Protein AF-A0A363TXJ2-F1 (afdb_monomer)

Radius of gyration: 33.68 Å; Cα contacts (8 Å, |Δi|>4): 524; chains: 1; bounding box: 109×87×64 Å

Foldseek 3Di:
DDLFLLCLLPDLPQQWAAQADPVGGRPDTDRGHDPDDDDDCVSVVVDDLQRNLLSVLLLCLLQLLANVPSNVVLLVCQLVVVVDDSVRSVVSSVSSRVSLNVQCVVPSPPPPSNLSSCQLVLLLQLQCVLCPPPNDDSSLSSLLSNLLQQVVCVVVVQHDPVNSVSSLRRSVSSPHDNDDPPRDLVSSLVSSVNDVVQQQDWDFHWYRNDGSHTDTDIGRSVRSSVCSVVSVVVSVVVCVLHSPDPPPLVVLVVCLVVVVQDVSLVSLVVVCVSPVQPLSSLLSNLSSCVSVVVLVSSQVSLVSSCVNPVPDPSSVVSNVVSVVVVPDDDDDDDDDDDDDDDDDDDDDDDDDDDDDDDDDDDDDDDDDDDDDDDDDDDDDDDDDDDDDDDDDDDDDDDPPPPPPCDPLNVCVVVVVNVVSLVVLVVVCVVPVPDPVSVVVCVVPPCVVPVVVVVVVVVCCCVPVVDDPPDDD

Nearest PDB structures (foldseek):
  3okf-assembly1_B  TM=9.157E-01  e=9.636E-14  Vibrio cholerae O1 biovar El Tor str. N16961
  3zok-assembly2_D  TM=8.905E-01  e=1.165E-12  Actinidia chinensis
  6lk2-assembly2_B  TM=9.085E-01  e=1.445E-12  Providencia alcalifaciens F90-2004
  2gru-assembly1_A  TM=8.632E-01  e=1.130E-09  Niallia circulans
  2gru-assembly1_B  TM=8.726E-01  e=4.101E-09  Niallia circulans

Sequence (472 aa):
MPTTLLSQVDSSVGGKTGFNLPEG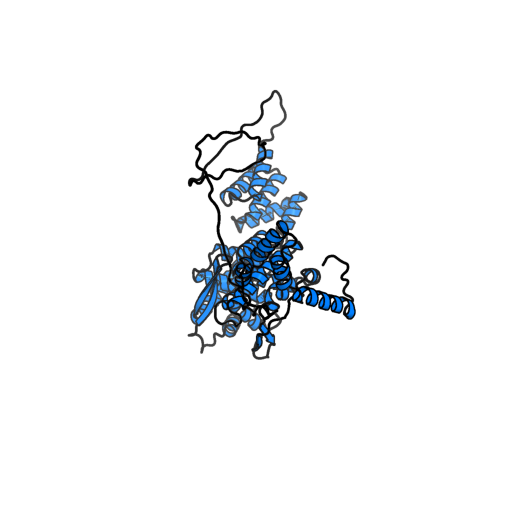KNLVGAFHQPRAVFIDHGFLRTLDDRNLRAGMAEVVKCGLAGDAVLWESLCSRGAAWKAMSAREWHEAIRRSVAFKASVVAKDEKESSVRRILNLGHTIGHALEQASGYGALLHGEAVAMGLAWEAMLSRRLAVTPPDVEERLFTLLRDLGFALDGPGLALSSIASAIGMDKKRIDSDVDMPMVAAPGSCVMKRVPLSFLRKELPAIRAGIQRRGREGPIDPVTVRELQERIERGDLGEPIEALEKRLVSNPRDLGSMVLLSDAYRRAGKLPAAWEMIKEALQQYPSDARAQRVARDIEAELHRSPPAGGDAPPEPLEDVILLPGESYEIRPADPGSESPATSRAPAAAPGTPSAAAAGPQGASKAAEPESPSERPPVSTVTMADVYWLQGEKETARRIVDEILARVPGDPRALAWKSAHEEKMVEEALAAFLGMLAKEYGYDLSGPH

Solvent-accessible surface area (backbone atoms only — not comparable to full-atom values): 28093 Å² total; per-residue (Å²): 110,40,58,45,51,39,31,52,40,42,67,70,63,69,23,70,47,60,43,66,51,100,92,39,80,55,74,48,67,48,84,57,73,73,98,74,81,60,74,55,75,71,42,53,79,77,45,54,74,64,58,46,43,23,16,46,33,56,47,52,43,35,7,36,44,56,29,42,66,55,34,52,54,50,57,77,39,30,66,55,54,86,73,56,49,75,69,51,52,50,49,53,37,52,49,23,36,49,47,52,48,61,37,30,78,75,22,70,84,60,84,60,71,31,50,52,76,45,46,20,41,63,57,5,52,8,49,28,56,51,61,36,86,75,70,47,54,71,28,46,19,30,42,18,8,39,54,50,48,39,53,50,26,36,77,68,74,46,22,49,73,63,60,46,51,54,46,55,52,35,43,45,38,65,64,51,66,65,68,73,83,91,62,52,71,66,46,33,38,47,51,63,55,54,42,90,90,41,35,94,39,70,46,82,40,40,35,46,55,45,73,25,30,54,44,79,43,80,40,46,41,50,56,53,59,68,41,47,63,59,45,50,51,52,53,50,51,64,48,70,75,42,75,81,68,92,64,45,76,63,49,40,47,57,30,42,75,70,65,52,44,67,67,47,43,55,54,33,53,56,44,36,74,78,38,84,78,47,57,72,45,34,46,50,40,15,53,39,27,42,78,68,69,38,49,72,62,14,49,56,36,32,49,53,41,36,72,78,41,75,83,42,69,66,48,57,47,55,44,51,55,51,50,62,56,72,70,63,72,83,97,80,84,85,92,81,83,87,84,87,83,82,87,89,86,84,83,80,92,77,92,82,90,81,81,87,88,78,85,89,80,83,87,81,89,84,88,88,86,86,87,90,86,86,89,82,85,90,87,87,87,82,85,83,90,86,88,82,84,91,84,87,77,85,76,85,75,86,68,77,79,78,81,75,80,44,74,37,53,54,30,42,76,71,65,40,50,66,62,17,48,49,55,40,52,54,46,36,75,77,39,79,79,45,70,64,49,52,49,52,50,68,74,71,55,74,60,74,56,59,56,50,47,51,55,50,51,53,46,40,37,71,77,70,66,48,81,78,88,62,99,126

Structure (mmCIF, N/CA/C/O backbone):
data_AF-A0A363TXJ2-F1
#
_entry.id   AF-A0A363TXJ2-F1
#
loop_
_atom_site.group_PDB
_atom_site.id
_atom_site.type_symbol
_atom_site.label_atom_id
_atom_site.label_alt_id
_atom_site.label_comp_id
_atom_site.label_asym_i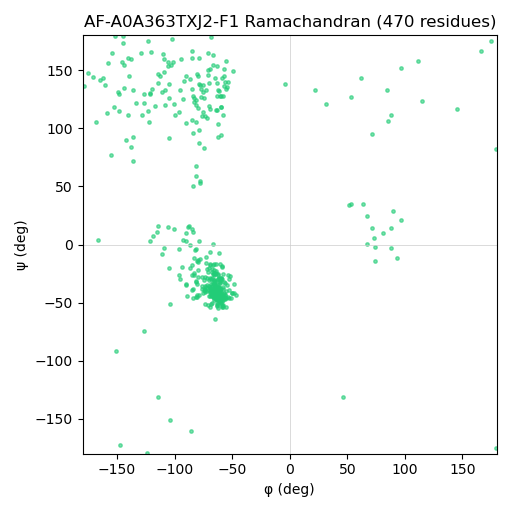d
_atom_site.label_entity_id
_atom_site.label_seq_id
_atom_site.pdbx_PDB_ins_code
_atom_site.Cartn_x
_atom_site.Cartn_y
_atom_site.Cartn_z
_atom_site.occupancy
_atom_site.B_iso_or_equiv
_atom_site.auth_seq_id
_atom_site.auth_comp_id
_atom_site.auth_asym_id
_atom_site.auth_atom_id
_atom_site.pdbx_PDB_model_num
ATOM 1 N N . MET A 1 1 ? 6.195 -18.122 -12.368 1.00 91.19 1 MET A N 1
ATOM 2 C CA . MET A 1 1 ? 5.867 -16.795 -12.925 1.00 91.19 1 MET A CA 1
ATOM 3 C C . MET A 1 1 ? 4.740 -16.180 -12.111 1.00 91.19 1 MET A C 1
ATOM 5 O O . MET A 1 1 ? 3.706 -16.828 -11.993 1.00 91.19 1 MET A O 1
ATOM 9 N N . PRO A 1 2 ? 4.917 -14.994 -11.524 1.00 93.88 2 PRO A N 1
ATOM 10 C CA . PRO A 1 2 ? 3.812 -14.168 -11.038 1.00 93.88 2 PRO A CA 1
ATOM 11 C C . PRO A 1 2 ? 3.044 -13.473 -12.181 1.00 93.88 2 PRO A C 1
ATOM 13 O O . PRO A 1 2 ? 3.632 -12.752 -12.987 1.00 93.88 2 PRO A O 1
ATOM 16 N N . THR A 1 3 ? 1.723 -13.658 -12.225 1.00 95.69 3 THR A N 1
ATOM 17 C CA . THR A 1 3 ? 0.825 -13.106 -13.264 1.00 95.69 3 THR A CA 1
ATOM 18 C C . THR A 1 3 ? -0.117 -12.006 -12.755 1.00 95.69 3 THR A C 1
ATOM 20 O O . THR A 1 3 ? -0.778 -11.349 -13.552 1.00 95.69 3 THR A O 1
ATOM 23 N N . THR A 1 4 ? -0.171 -11.765 -11.441 1.00 97.44 4 THR A N 1
ATOM 24 C CA . THR A 1 4 ? -0.906 -10.635 -10.839 1.00 97.44 4 THR A CA 1
ATOM 25 C C . THR A 1 4 ? 0.068 -9.602 -10.286 1.00 97.44 4 THR A C 1
ATOM 27 O O . THR A 1 4 ? 1.119 -9.992 -9.776 1.00 97.44 4 THR A O 1
ATOM 30 N N . LEU A 1 5 ? -0.279 -8.309 -10.294 1.00 97.94 5 LEU A N 1
ATOM 31 C CA . LEU A 1 5 ? 0.617 -7.259 -9.786 1.00 97.94 5 LEU A CA 1
ATOM 32 C C . LEU A 1 5 ? 1.087 -7.546 -8.350 1.00 97.94 5 LEU A C 1
ATOM 34 O O . LEU A 1 5 ? 2.284 -7.511 -8.092 1.00 97.94 5 LEU A O 1
ATOM 38 N N . LEU A 1 6 ? 0.173 -7.946 -7.454 1.00 97.31 6 LEU A N 1
ATOM 39 C CA . LEU A 1 6 ? 0.488 -8.373 -6.081 1.00 97.31 6 LEU A CA 1
ATOM 40 C C . LEU A 1 6 ? 1.566 -9.465 -6.051 1.00 97.31 6 LEU A C 1
ATOM 42 O O . LEU A 1 6 ? 2.518 -9.389 -5.275 1.00 97.31 6 LEU A O 1
ATOM 46 N N . SER A 1 7 ? 1.445 -10.479 -6.912 1.00 96.62 7 SER A N 1
ATOM 47 C CA . SER A 1 7 ? 2.443 -11.549 -6.982 1.00 96.62 7 SER A CA 1
ATOM 48 C C . SER A 1 7 ? 3.777 -11.091 -7.576 1.00 96.62 7 SER A C 1
ATOM 50 O O . SER A 1 7 ? 4.820 -11.610 -7.182 1.00 96.62 7 SER A O 1
ATOM 52 N N . GLN A 1 8 ? 3.761 -10.109 -8.483 1.00 97.31 8 GLN A N 1
ATOM 53 C CA . GLN A 1 8 ? 4.951 -9.559 -9.137 1.00 97.31 8 GLN A CA 1
ATOM 54 C C . GLN A 1 8 ? 5.775 -8.678 -8.195 1.00 97.31 8 GLN A C 1
ATOM 56 O O . GLN A 1 8 ? 6.999 -8.739 -8.235 1.00 97.31 8 GLN A O 1
ATOM 61 N N . VAL A 1 9 ? 5.118 -7.893 -7.335 1.00 96.81 9 VAL A N 1
ATOM 62 C CA . VAL A 1 9 ? 5.790 -6.928 -6.443 1.00 96.81 9 VAL A CA 1
ATOM 63 C C . VAL A 1 9 ? 6.049 -7.476 -5.042 1.00 96.81 9 VAL A C 1
ATOM 65 O O . VAL A 1 9 ? 6.986 -7.034 -4.381 1.00 96.81 9 VAL A O 1
ATOM 68 N N . ASP A 1 10 ? 5.242 -8.444 -4.590 1.00 94.62 10 ASP A N 1
ATOM 69 C CA . ASP A 1 10 ? 5.343 -9.013 -3.250 1.00 94.62 10 ASP A CA 1
ATOM 70 C C . ASP A 1 10 ? 5.466 -10.547 -3.261 1.00 94.62 10 ASP A C 1
ATOM 72 O O . ASP A 1 10 ? 6.550 -11.066 -2.977 1.00 94.62 10 ASP A O 1
ATOM 76 N N . SER A 1 11 ? 4.394 -11.300 -3.539 1.00 91.62 11 SER A N 1
ATOM 77 C CA . SER A 1 11 ? 4.312 -12.690 -3.042 1.00 91.62 11 SER A CA 1
ATOM 78 C C . SER A 1 11 ? 5.276 -13.694 -3.690 1.00 91.62 11 SER A C 1
ATOM 80 O O . SER A 1 11 ? 5.580 -14.715 -3.076 1.00 91.62 11 SER A O 1
ATOM 82 N N . SER A 1 12 ? 5.813 -13.411 -4.882 1.00 91.25 12 SER A N 1
ATOM 83 C CA . SER A 1 12 ? 6.836 -14.262 -5.516 1.00 91.25 12 SER A CA 1
ATOM 84 C C . SER A 1 12 ? 8.250 -14.090 -4.945 1.00 91.25 12 SER A C 1
ATOM 86 O O . SER A 1 12 ? 9.122 -14.913 -5.224 1.00 91.25 12 SER A O 1
ATOM 88 N N . VAL A 1 13 ? 8.492 -13.051 -4.136 1.00 88.69 13 VAL A N 1
ATOM 89 C CA . VAL A 1 13 ? 9.822 -12.688 -3.632 1.00 88.69 13 VAL A CA 1
ATOM 90 C C . VAL A 1 13 ? 9.928 -12.950 -2.128 1.00 88.69 13 VAL A C 1
ATOM 92 O O . VAL A 1 13 ? 9.103 -12.510 -1.325 1.00 88.69 13 VAL A O 1
ATOM 95 N N . GLY A 1 14 ? 11.003 -13.632 -1.725 1.00 83.50 14 GLY A N 1
ATOM 96 C CA . GLY A 1 14 ? 11.378 -13.820 -0.322 1.00 83.50 14 GLY A CA 1
ATOM 97 C C . GLY A 1 14 ? 10.940 -15.130 0.331 1.00 83.50 14 GLY A C 1
ATOM 98 O O . GLY A 1 14 ? 10.849 -15.178 1.561 1.00 83.50 14 GLY A O 1
ATOM 99 N N . GLY A 1 15 ? 10.661 -16.157 -0.475 1.00 84.69 15 GLY A N 1
ATOM 100 C CA . GLY A 1 15 ? 10.665 -17.573 -0.088 1.00 84.69 15 GLY A CA 1
ATOM 101 C C . GLY A 1 15 ? 9.596 -18.049 0.897 1.00 84.69 15 GLY A C 1
ATOM 102 O O . GLY A 1 15 ? 9.594 -19.222 1.249 1.00 84.69 15 GLY A O 1
ATOM 103 N N . LYS A 1 16 ? 8.695 -17.186 1.372 1.00 85.50 16 LYS A N 1
ATOM 104 C CA . LYS A 1 16 ? 7.657 -17.559 2.343 1.00 85.50 16 LYS A CA 1
ATOM 105 C C . LYS A 1 16 ? 6.496 -18.230 1.606 1.00 85.50 16 LYS A C 1
ATOM 107 O O . LYS A 1 16 ? 5.723 -17.551 0.938 1.00 85.50 16 LYS A O 1
ATOM 112 N N . THR A 1 17 ? 6.385 -19.550 1.721 1.00 84.38 17 THR A N 1
ATOM 113 C CA . THR A 1 17 ? 5.278 -20.344 1.169 1.00 84.38 17 THR A CA 1
ATOM 114 C C . THR A 1 17 ? 4.344 -20.788 2.290 1.00 84.38 17 THR A C 1
ATOM 116 O O . THR A 1 17 ? 4.768 -20.917 3.439 1.00 84.38 17 THR A O 1
ATOM 119 N N . GLY A 1 18 ? 3.071 -21.029 1.979 1.00 85.00 18 GLY A N 1
ATOM 120 C CA . GLY A 1 18 ? 2.118 -21.561 2.948 1.00 85.00 18 GLY A CA 1
ATOM 121 C C . GLY A 1 18 ? 0.691 -21.646 2.425 1.00 85.00 18 GLY A C 1
ATOM 122 O O . GLY A 1 18 ? 0.399 -21.221 1.308 1.00 85.00 18 GLY A O 1
ATOM 123 N N . PHE A 1 19 ? -0.183 -22.214 3.249 1.00 80.25 19 PHE A N 1
ATOM 124 C CA . PHE A 1 19 ? -1.617 -22.313 3.008 1.00 80.25 19 PHE A CA 1
ATOM 125 C C . PHE A 1 19 ? -2.416 -22.019 4.284 1.00 80.25 19 PHE A C 1
ATOM 127 O O . PHE A 1 19 ? -1.905 -22.076 5.407 1.00 80.25 19 PHE A O 1
ATOM 134 N N . ASN A 1 20 ? -3.684 -21.663 4.096 1.00 75.06 20 ASN A N 1
ATOM 135 C CA . ASN A 1 20 ? -4.600 -21.338 5.185 1.00 75.06 20 ASN A CA 1
ATOM 136 C C . ASN A 1 20 ? -5.161 -22.614 5.821 1.00 75.06 20 ASN A C 1
ATOM 138 O O . ASN A 1 20 ? -5.439 -23.588 5.122 1.00 75.06 20 ASN A O 1
ATOM 142 N N . LEU A 1 21 ? -5.400 -22.562 7.128 1.00 73.62 21 LEU A N 1
ATOM 143 C CA . LEU A 1 21 ? -6.253 -23.510 7.841 1.00 73.62 21 LEU A CA 1
ATOM 144 C C . LEU A 1 21 ? -7.541 -22.789 8.290 1.00 73.62 21 LEU A C 1
ATOM 146 O O . LEU A 1 21 ? -7.556 -21.554 8.309 1.00 73.62 21 LEU A O 1
ATOM 150 N N . PRO A 1 22 ? -8.615 -23.504 8.679 1.00 69.94 22 PRO A N 1
ATOM 151 C CA . PRO A 1 22 ? -9.816 -22.884 9.253 1.00 69.94 22 PRO A CA 1
ATOM 152 C C . PRO A 1 22 ? -9.526 -21.959 10.447 1.00 69.94 22 PRO A C 1
ATOM 154 O O . PRO A 1 22 ? -10.236 -20.978 10.659 1.00 69.94 22 PRO A O 1
ATOM 157 N N . GLU A 1 23 ? -8.464 -22.244 11.202 1.00 72.94 23 GLU A N 1
ATOM 158 C CA . GLU A 1 23 ? -8.021 -21.487 12.371 1.00 72.94 23 GLU A CA 1
ATOM 159 C C . GLU A 1 23 ? -7.231 -20.211 12.023 1.00 72.94 23 GLU A C 1
ATOM 161 O O . GLU A 1 23 ? -7.045 -19.362 12.897 1.00 72.94 23 GLU A O 1
ATOM 166 N N . GLY A 1 24 ? -6.751 -20.043 10.781 1.00 61.84 24 GLY A N 1
ATOM 167 C CA . GLY A 1 24 ? -6.013 -18.838 10.396 1.00 61.84 24 GLY A CA 1
ATOM 168 C C . GLY A 1 24 ? -5.238 -18.876 9.073 1.00 61.84 24 GLY A C 1
ATOM 169 O O . GLY A 1 24 ? -4.982 -19.916 8.459 1.00 61.84 24 GLY A O 1
ATOM 170 N N . LYS A 1 25 ? -4.827 -17.676 8.652 1.00 68.19 25 LYS A N 1
ATOM 171 C CA . LYS A 1 25 ? -4.093 -17.407 7.409 1.00 68.19 25 LYS A CA 1
ATOM 172 C C . LYS A 1 25 ? -2.636 -17.889 7.487 1.00 68.19 25 LYS A C 1
ATOM 174 O O . LYS A 1 25 ? -1.938 -17.572 8.445 1.00 68.19 25 LYS A O 1
ATOM 179 N N . ASN A 1 26 ? -2.170 -18.602 6.457 1.00 71.75 26 ASN A N 1
ATOM 180 C CA . ASN A 1 26 ? -0.785 -19.077 6.286 1.00 71.75 26 ASN A CA 1
ATOM 181 C C . ASN A 1 26 ? -0.180 -19.839 7.493 1.00 71.75 26 ASN A C 1
ATOM 183 O O . ASN A 1 26 ? 1.017 -19.719 7.754 1.00 71.75 26 ASN A O 1
ATOM 187 N N . LEU A 1 27 ? -0.985 -20.607 8.241 1.00 73.06 27 LEU A N 1
ATOM 188 C CA . LEU A 1 27 ? -0.529 -21.300 9.460 1.00 73.06 27 LEU A CA 1
ATOM 189 C C . LEU A 1 27 ? 0.411 -22.488 9.199 1.00 73.06 27 LEU A C 1
ATOM 191 O O . LEU A 1 27 ? 1.183 -22.851 10.085 1.00 73.06 27 LEU A O 1
ATOM 195 N N . VAL A 1 28 ? 0.367 -23.085 8.006 1.00 82.00 28 VAL A N 1
ATOM 196 C CA . VAL A 1 28 ? 1.272 -24.171 7.599 1.00 82.00 28 VAL A CA 1
ATOM 197 C C . VAL A 1 28 ? 2.020 -23.738 6.348 1.00 82.00 28 VAL A C 1
ATOM 199 O O . VAL A 1 28 ? 1.410 -23.258 5.394 1.00 82.00 28 VAL A O 1
ATOM 202 N N . GLY A 1 29 ? 3.343 -23.890 6.347 1.00 86.81 29 GLY A N 1
ATOM 203 C CA . GLY A 1 29 ? 4.192 -23.367 5.283 1.00 86.81 29 GLY A CA 1
ATOM 204 C C . GLY A 1 29 ? 5.678 -23.642 5.487 1.00 86.81 29 GLY A C 1
ATOM 205 O O . GLY A 1 29 ? 6.071 -24.329 6.430 1.00 86.81 29 GLY A O 1
ATOM 206 N N . ALA A 1 30 ? 6.503 -23.102 4.592 1.00 84.69 30 ALA A N 1
ATOM 207 C CA . ALA A 1 30 ? 7.953 -23.255 4.617 1.00 84.69 30 ALA A CA 1
ATOM 208 C C . ALA A 1 30 ? 8.666 -21.995 4.103 1.00 84.69 30 ALA A C 1
ATOM 210 O O . ALA A 1 30 ? 8.125 -21.224 3.313 1.00 84.69 30 ALA A O 1
ATOM 211 N N . PHE A 1 31 ? 9.923 -21.819 4.512 1.00 83.56 31 PHE A N 1
ATOM 212 C CA . PHE A 1 31 ? 10.846 -20.904 3.841 1.00 83.56 31 PHE A CA 1
ATOM 213 C C . PHE A 1 31 ? 11.584 -21.691 2.749 1.00 83.56 31 PHE A C 1
ATOM 215 O O . PHE A 1 31 ? 12.442 -22.520 3.050 1.00 83.56 31 PHE A O 1
ATOM 222 N N . HIS A 1 32 ? 11.209 -21.474 1.490 1.00 85.62 32 HIS A N 1
ATOM 223 C CA . HIS A 1 32 ? 11.758 -22.141 0.313 1.00 85.62 32 HIS A CA 1
ATOM 224 C C . HIS A 1 32 ? 11.900 -21.137 -0.838 1.00 85.62 32 HIS A C 1
ATOM 226 O O . HIS A 1 32 ? 10.903 -20.646 -1.370 1.00 85.62 32 HIS A O 1
ATOM 232 N N . GLN A 1 33 ? 13.139 -20.808 -1.212 1.00 85.69 33 GLN A N 1
ATOM 233 C CA . GLN A 1 33 ? 13.410 -19.855 -2.291 1.00 85.69 33 GLN A CA 1
ATOM 234 C C . GLN A 1 33 ? 13.217 -20.508 -3.672 1.00 85.69 33 GLN A C 1
ATOM 236 O O . GLN A 1 33 ? 13.689 -21.627 -3.884 1.00 85.69 33 GLN A O 1
ATOM 241 N N . PRO A 1 34 ? 12.578 -19.825 -4.640 1.00 83.44 34 PRO A N 1
ATOM 242 C CA . PRO A 1 34 ? 12.554 -20.280 -6.027 1.00 83.44 34 PRO A CA 1
ATOM 243 C C . PRO A 1 34 ? 13.948 -20.153 -6.665 1.00 83.44 34 PRO A C 1
ATOM 245 O O . PRO A 1 34 ? 14.709 -19.249 -6.327 1.00 83.44 34 PRO A O 1
ATOM 248 N N . ARG A 1 35 ? 14.272 -21.009 -7.647 1.00 83.25 35 ARG A N 1
ATOM 249 C CA . ARG A 1 35 ? 15.537 -20.894 -8.412 1.00 83.25 35 ARG A CA 1
ATOM 250 C C . ARG A 1 35 ? 15.612 -19.615 -9.254 1.00 83.25 35 ARG A C 1
ATOM 252 O O . ARG A 1 35 ? 16.701 -19.096 -9.462 1.00 83.25 35 ARG A O 1
ATOM 259 N N . ALA A 1 36 ? 14.470 -19.144 -9.753 1.00 80.94 36 ALA A N 1
ATOM 260 C CA . ALA A 1 36 ? 14.319 -17.907 -10.513 1.00 80.94 36 ALA A CA 1
ATOM 261 C C . ALA A 1 36 ? 12.863 -17.417 -10.437 1.00 80.94 36 ALA A C 1
ATOM 263 O O . ALA A 1 36 ? 11.941 -18.214 -10.233 1.00 80.94 36 ALA A O 1
ATOM 264 N N . VAL A 1 37 ? 12.650 -16.115 -10.641 1.00 85.56 37 VAL A N 1
ATOM 265 C CA . VAL A 1 37 ? 11.322 -15.499 -10.757 1.00 85.56 37 VAL A CA 1
ATOM 266 C C . VAL A 1 37 ? 11.286 -14.671 -12.037 1.00 85.56 37 VAL A C 1
ATOM 268 O O . VAL A 1 37 ? 11.954 -13.648 -12.133 1.00 85.56 37 VAL A O 1
ATOM 271 N N . PHE A 1 38 ? 10.497 -15.113 -13.014 1.00 88.62 38 PHE A N 1
ATOM 272 C CA . PHE A 1 38 ? 10.290 -14.400 -14.275 1.00 88.62 38 PHE A CA 1
ATOM 273 C C . PHE A 1 38 ? 9.019 -13.556 -14.185 1.00 88.62 38 PHE A C 1
ATOM 275 O O . PHE A 1 38 ? 7.928 -14.115 -14.031 1.00 88.62 38 PHE A O 1
ATOM 282 N N . ILE A 1 39 ? 9.179 -12.232 -14.235 1.00 90.56 39 ILE A N 1
ATOM 283 C CA . ILE A 1 39 ? 8.098 -11.247 -14.155 1.00 90.56 39 ILE A CA 1
ATOM 284 C C . ILE A 1 39 ? 7.905 -10.624 -15.535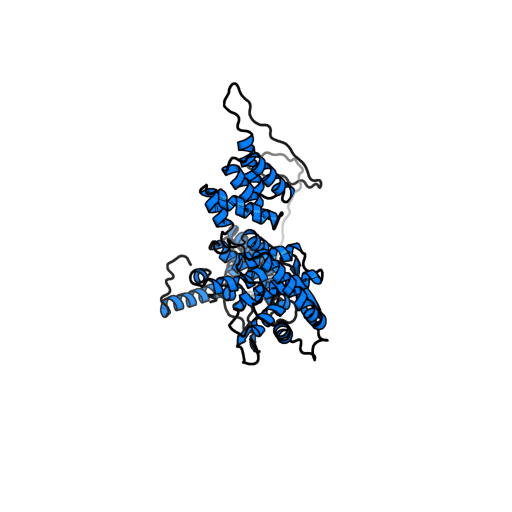 1.00 90.56 39 ILE A C 1
ATOM 286 O O . ILE A 1 39 ? 8.817 -9.983 -16.044 1.00 90.56 39 ILE A O 1
ATOM 290 N N . ASP A 1 40 ? 6.704 -10.766 -16.091 1.00 88.25 40 ASP A N 1
ATOM 291 C CA . ASP A 1 40 ? 6.266 -10.023 -17.271 1.00 88.25 40 ASP A CA 1
ATOM 292 C C . ASP A 1 40 ? 5.071 -9.132 -16.892 1.00 88.25 40 ASP A C 1
ATOM 294 O O . ASP A 1 40 ? 4.017 -9.607 -16.459 1.00 88.25 40 ASP A O 1
ATOM 298 N N . HIS A 1 41 ? 5.230 -7.818 -17.050 1.00 87.69 41 HIS A N 1
ATOM 299 C CA . HIS A 1 41 ? 4.151 -6.847 -16.853 1.00 87.69 41 HIS A CA 1
ATOM 300 C C . HIS A 1 41 ? 3.013 -7.003 -17.885 1.00 87.69 41 HIS A C 1
ATOM 302 O O . HIS A 1 41 ? 1.901 -6.525 -17.665 1.00 87.69 41 HIS A O 1
ATOM 308 N N . GLY A 1 42 ? 3.256 -7.710 -18.989 1.00 89.50 42 GLY A N 1
ATOM 309 C CA . GLY A 1 42 ? 2.300 -8.028 -20.036 1.00 89.50 42 GLY A CA 1
ATOM 310 C C . GLY A 1 42 ? 1.053 -8.754 -19.536 1.00 89.50 42 GLY A C 1
ATOM 311 O O . GLY A 1 42 ? -0.031 -8.461 -20.044 1.00 89.50 42 GLY A O 1
ATOM 312 N N . PHE A 1 43 ? 1.169 -9.596 -18.499 1.00 91.06 43 PHE A N 1
ATOM 313 C CA . PHE A 1 43 ? 0.027 -10.247 -17.833 1.00 91.06 43 PHE A CA 1
ATOM 314 C C . PHE A 1 43 ? -0.951 -9.257 -17.181 1.00 91.06 43 PHE A C 1
ATOM 316 O O . PHE A 1 43 ? -2.142 -9.552 -17.059 1.00 91.06 43 PHE A O 1
ATOM 323 N N . LEU A 1 44 ? -0.488 -8.058 -16.805 1.00 93.31 44 LEU A N 1
ATOM 324 C CA . LEU A 1 44 ? -1.341 -7.031 -16.200 1.00 93.31 44 LEU A CA 1
ATOM 325 C C . LEU A 1 44 ? -2.380 -6.482 -17.188 1.00 93.31 44 LEU A C 1
ATOM 327 O O . LEU A 1 44 ? -3.414 -5.986 -16.754 1.00 93.31 44 LEU A O 1
ATOM 331 N N . ARG A 1 45 ? -2.153 -6.627 -18.504 1.00 91.00 45 ARG A N 1
ATOM 332 C CA . ARG A 1 45 ? -3.096 -6.212 -19.562 1.00 91.00 45 ARG A CA 1
ATOM 333 C C . ARG A 1 45 ? -4.404 -7.010 -19.555 1.00 91.00 45 ARG A C 1
ATOM 335 O O . ARG A 1 45 ? -5.411 -6.519 -20.051 1.00 91.00 45 ARG A O 1
ATOM 342 N N . THR A 1 46 ? -4.382 -8.227 -19.010 1.00 93.00 46 THR A N 1
ATOM 343 C CA . THR A 1 46 ? -5.545 -9.128 -18.898 1.00 93.00 46 THR A CA 1
ATOM 344 C C . THR A 1 46 ? -6.054 -9.287 -17.466 1.00 93.00 46 THR A C 1
ATOM 346 O O . THR A 1 46 ? -7.038 -9.988 -17.241 1.00 93.00 46 THR A O 1
ATOM 349 N N . LEU A 1 47 ? -5.379 -8.676 -16.489 1.00 95.50 47 LEU A N 1
ATOM 350 C CA . LEU A 1 47 ? -5.780 -8.722 -15.087 1.00 95.50 47 LEU A CA 1
ATOM 351 C C . LEU A 1 47 ? -6.979 -7.798 -14.863 1.00 95.50 47 LEU A C 1
ATOM 353 O O . LEU A 1 47 ? -7.003 -6.676 -15.365 1.00 95.50 47 LEU A O 1
ATOM 357 N N . ASP A 1 48 ? -7.966 -8.247 -14.089 1.00 95.50 48 ASP A N 1
ATOM 358 C CA . ASP A 1 48 ? -9.118 -7.408 -13.791 1.00 95.50 48 ASP A CA 1
ATOM 359 C C . ASP A 1 48 ? -8.747 -6.190 -12.931 1.00 95.50 48 ASP A C 1
ATOM 361 O O . ASP A 1 48 ? -7.810 -6.179 -12.128 1.00 95.50 48 ASP A O 1
ATOM 365 N N . ASP A 1 49 ? -9.571 -5.164 -13.081 1.00 94.81 49 ASP A N 1
ATOM 366 C CA . ASP A 1 49 ? -9.435 -3.848 -12.473 1.00 94.81 49 ASP A CA 1
ATOM 367 C C . ASP A 1 49 ? -9.373 -3.857 -10.932 1.00 94.81 49 ASP A C 1
ATOM 369 O O . ASP A 1 49 ? -8.829 -2.925 -10.328 1.00 94.81 49 ASP A O 1
ATOM 373 N N . ARG A 1 50 ? -9.944 -4.885 -10.282 1.00 95.75 50 ARG A N 1
ATOM 374 C CA . ARG A 1 50 ? -9.969 -5.033 -8.820 1.00 95.75 50 ARG A CA 1
ATOM 375 C C . ARG A 1 50 ? -8.670 -5.671 -8.332 1.00 95.75 50 ARG A C 1
ATOM 377 O O . ARG A 1 50 ? -8.053 -5.142 -7.410 1.00 95.75 50 ARG A O 1
ATOM 384 N N . ASN A 1 51 ? -8.207 -6.742 -8.975 1.00 96.56 51 ASN A N 1
ATOM 385 C CA . ASN A 1 51 ? -6.930 -7.380 -8.646 1.00 96.56 51 ASN A CA 1
ATOM 386 C C . ASN A 1 51 ? -5.715 -6.519 -9.024 1.00 96.56 51 ASN A C 1
ATOM 388 O O . ASN A 1 51 ? -4.745 -6.473 -8.264 1.00 96.56 51 ASN A O 1
ATOM 392 N N . LEU A 1 52 ? -5.766 -5.793 -10.148 1.00 97.19 52 LEU A N 1
ATOM 393 C CA . LEU A 1 52 ? -4.720 -4.839 -10.523 1.00 97.19 52 LEU A CA 1
ATOM 394 C C . LEU A 1 52 ? -4.606 -3.723 -9.477 1.00 97.19 52 LEU A C 1
ATOM 396 O O . LEU A 1 52 ? -3.515 -3.449 -8.977 1.00 97.19 52 LEU A O 1
ATOM 400 N N . ARG A 1 53 ? -5.743 -3.143 -9.072 1.00 97.62 53 ARG A N 1
ATOM 401 C CA . ARG A 1 53 ? -5.803 -2.145 -7.998 1.00 97.62 53 ARG A CA 1
ATOM 402 C C . ARG A 1 53 ? -5.297 -2.706 -6.676 1.00 97.62 53 ARG A C 1
ATOM 404 O O . ARG A 1 53 ? -4.450 -2.077 -6.060 1.00 97.62 53 ARG A O 1
ATOM 411 N N . ALA A 1 54 ? -5.734 -3.897 -6.266 1.00 96.75 54 ALA A N 1
ATOM 412 C CA . ALA A 1 54 ? -5.261 -4.535 -5.038 1.00 96.75 54 ALA A CA 1
ATOM 413 C C . ALA A 1 54 ? -3.727 -4.683 -5.013 1.00 96.75 54 ALA A C 1
ATOM 415 O O . ALA A 1 54 ? -3.108 -4.408 -3.988 1.00 96.75 54 ALA A O 1
ATOM 416 N N . GLY A 1 55 ? -3.092 -5.025 -6.140 1.00 98.00 55 GLY A N 1
ATOM 417 C CA . GLY A 1 55 ? -1.629 -5.061 -6.235 1.00 98.00 55 GLY A CA 1
ATOM 418 C C . GLY A 1 55 ? -0.942 -3.714 -5.975 1.00 98.00 55 GLY A C 1
ATOM 419 O O . GLY A 1 55 ? 0.139 -3.697 -5.392 1.00 98.00 55 GLY A O 1
ATOM 420 N N . MET A 1 56 ? -1.573 -2.584 -6.322 1.00 98.44 56 MET A N 1
ATOM 421 C CA . MET A 1 56 ? -1.006 -1.247 -6.087 1.00 98.44 56 MET A CA 1
ATOM 422 C C . MET A 1 56 ? -0.829 -0.921 -4.599 1.00 98.44 56 MET A C 1
ATOM 424 O O . MET A 1 56 ? 0.041 -0.120 -4.270 1.00 98.44 56 MET A O 1
ATOM 428 N N . ALA A 1 57 ? -1.584 -1.549 -3.690 1.00 98.44 57 ALA A N 1
ATOM 429 C CA . ALA A 1 57 ? -1.408 -1.345 -2.249 1.00 98.44 57 ALA A CA 1
ATOM 430 C C . ALA A 1 57 ? -0.001 -1.750 -1.777 1.00 98.44 57 ALA A C 1
ATOM 432 O O . ALA A 1 57 ? 0.614 -1.043 -0.979 1.00 98.44 57 ALA A O 1
ATOM 433 N N . GLU A 1 58 ? 0.538 -2.841 -2.326 1.00 98.25 58 GLU A N 1
ATOM 434 C CA . GLU A 1 58 ? 1.898 -3.295 -2.029 1.00 98.25 58 GLU A CA 1
ATOM 435 C C . GLU A 1 58 ? 2.956 -2.380 -2.657 1.00 98.25 58 GLU A C 1
ATOM 437 O O . GLU A 1 58 ? 3.971 -2.096 -2.028 1.00 98.25 58 GLU A O 1
ATOM 442 N N . VAL A 1 59 ? 2.695 -1.829 -3.848 1.00 98.50 59 VAL A N 1
ATOM 443 C CA . VAL A 1 59 ? 3.582 -0.839 -4.490 1.00 98.50 59 VAL A CA 1
ATOM 444 C C . VAL A 1 59 ? 3.658 0.447 -3.651 1.00 98.50 59 VAL A C 1
ATOM 446 O O . VAL A 1 59 ? 4.749 0.960 -3.395 1.00 98.50 59 VAL A O 1
ATOM 449 N N . VAL A 1 60 ? 2.518 0.932 -3.138 1.00 98.62 60 VAL A N 1
ATOM 450 C CA . VAL A 1 60 ? 2.459 2.068 -2.195 1.00 98.62 60 VAL A CA 1
ATOM 451 C C . VAL A 1 60 ? 3.195 1.743 -0.894 1.00 98.62 60 VAL A C 1
ATOM 453 O O . VAL A 1 60 ? 3.974 2.570 -0.417 1.00 98.62 60 VAL A O 1
ATOM 456 N N . LYS A 1 61 ? 3.006 0.535 -0.339 1.00 98.44 61 LYS A N 1
ATOM 457 C CA . LYS A 1 61 ? 3.736 0.059 0.847 1.00 98.44 61 LYS A CA 1
ATOM 458 C C . LYS A 1 61 ? 5.248 0.107 0.625 1.00 98.44 61 LYS A C 1
ATOM 460 O O . LYS A 1 61 ? 5.958 0.623 1.483 1.00 98.44 61 LYS A O 1
ATOM 465 N N . CYS A 1 62 ? 5.746 -0.386 -0.512 1.00 97.69 62 CYS A N 1
ATOM 466 C CA . CYS A 1 62 ? 7.169 -0.337 -0.854 1.00 97.69 62 CYS A CA 1
ATOM 467 C C . CYS A 1 62 ? 7.696 1.104 -0.923 1.00 97.69 62 CYS A C 1
ATOM 469 O O . CYS A 1 62 ? 8.740 1.396 -0.335 1.00 97.69 62 CYS A O 1
ATOM 471 N N . GLY A 1 63 ? 6.955 2.012 -1.567 1.00 97.69 63 GLY A N 1
ATOM 472 C CA . GLY A 1 63 ? 7.324 3.427 -1.644 1.00 97.69 63 GLY A CA 1
ATOM 473 C C . GLY A 1 63 ? 7.421 4.090 -0.265 1.00 97.69 63 GLY A C 1
ATOM 474 O O . GLY A 1 63 ? 8.435 4.699 0.071 1.00 97.69 63 GLY A O 1
ATOM 475 N N . LEU A 1 64 ? 6.404 3.908 0.583 1.00 97.25 64 LEU A N 1
ATOM 476 C CA . LEU A 1 64 ? 6.407 4.413 1.961 1.00 97.25 64 LEU A CA 1
ATOM 477 C C . LEU A 1 64 ? 7.541 3.827 2.812 1.00 97.25 64 LEU A C 1
ATOM 479 O O . LEU A 1 64 ? 8.170 4.560 3.572 1.00 97.25 64 LEU A O 1
ATOM 483 N N . ALA A 1 65 ? 7.774 2.516 2.715 1.00 95.88 65 ALA A N 1
ATOM 484 C CA . ALA A 1 65 ? 8.636 1.789 3.641 1.00 95.88 65 ALA A CA 1
ATOM 485 C C . ALA A 1 65 ? 10.134 1.864 3.308 1.00 95.88 65 ALA A C 1
ATOM 487 O O . ALA A 1 65 ? 10.946 1.715 4.223 1.00 95.88 65 ALA A O 1
ATOM 488 N N . GLY A 1 66 ? 10.509 2.069 2.038 1.00 92.69 66 GLY A N 1
ATOM 489 C CA . GLY A 1 66 ? 11.923 2.048 1.645 1.00 92.69 66 GLY A CA 1
ATOM 490 C C . GLY A 1 66 ? 12.318 2.588 0.269 1.00 92.69 66 GLY A C 1
ATOM 491 O O . GLY A 1 66 ? 13.497 2.496 -0.061 1.00 92.69 66 GLY A O 1
ATOM 492 N N . ASP A 1 67 ? 11.407 3.148 -0.536 1.00 96.81 67 ASP A N 1
ATOM 493 C CA . ASP A 1 67 ? 11.777 3.825 -1.791 1.00 96.81 67 ASP A CA 1
ATOM 494 C C . ASP A 1 67 ? 11.017 5.151 -1.970 1.00 96.81 67 ASP A C 1
ATOM 496 O O . ASP A 1 67 ? 9.928 5.215 -2.544 1.00 96.81 67 ASP A O 1
ATOM 500 N N . ALA A 1 68 ? 11.635 6.241 -1.508 1.00 96.62 68 ALA A N 1
ATOM 501 C CA . ALA A 1 68 ? 11.088 7.589 -1.640 1.00 96.62 68 ALA A CA 1
ATOM 502 C C . ALA A 1 68 ? 10.870 8.014 -3.108 1.00 96.62 68 ALA A C 1
ATOM 504 O O . ALA A 1 68 ? 9.961 8.788 -3.389 1.00 96.62 68 ALA A O 1
ATOM 505 N N . VAL A 1 69 ? 11.650 7.492 -4.062 1.00 97.38 69 VAL A N 1
ATOM 506 C CA . VAL A 1 69 ? 11.501 7.826 -5.489 1.00 97.38 69 VAL A CA 1
ATOM 507 C C . VAL A 1 69 ? 10.294 7.100 -6.087 1.00 97.38 69 VAL A C 1
ATOM 509 O O . VAL A 1 69 ? 9.543 7.699 -6.856 1.00 97.38 69 VAL A O 1
ATOM 512 N N . LEU A 1 70 ? 10.050 5.844 -5.690 1.00 98.00 70 LEU A N 1
ATOM 513 C CA . LEU A 1 70 ? 8.802 5.140 -6.005 1.00 98.00 70 LEU A CA 1
ATOM 514 C C . LEU A 1 70 ? 7.598 5.894 -5.426 1.00 98.00 70 LEU A C 1
ATOM 516 O O . LEU A 1 70 ? 6.614 6.107 -6.129 1.00 98.00 70 LEU A O 1
ATOM 520 N N . TRP A 1 71 ? 7.686 6.340 -4.172 1.00 98.31 71 TRP A N 1
ATOM 521 C CA . TRP A 1 71 ? 6.636 7.133 -3.533 1.00 98.31 71 TRP A CA 1
ATOM 522 C C . TRP A 1 71 ? 6.316 8.431 -4.292 1.00 98.31 71 TRP A C 1
ATOM 524 O O . TRP A 1 71 ? 5.156 8.668 -4.631 1.00 98.31 71 TRP A O 1
ATOM 534 N N . GLU A 1 72 ? 7.321 9.252 -4.609 1.00 97.75 72 GLU A N 1
ATOM 535 C CA . GLU A 1 72 ? 7.114 10.509 -5.342 1.00 97.75 72 GLU A CA 1
ATOM 536 C C . GLU A 1 72 ? 6.587 10.267 -6.770 1.00 97.75 72 GLU A C 1
ATOM 538 O O . GLU A 1 72 ? 5.719 10.999 -7.254 1.00 97.75 72 GLU A O 1
ATOM 543 N N . SER A 1 73 ? 7.024 9.189 -7.430 1.00 97.12 73 SER A N 1
ATOM 544 C CA . SER A 1 73 ? 6.464 8.753 -8.715 1.00 97.12 73 SER A CA 1
ATOM 545 C C . SER A 1 73 ? 4.974 8.393 -8.610 1.00 97.12 73 SER A C 1
ATOM 547 O O . SER A 1 73 ? 4.181 8.838 -9.438 1.00 97.12 73 SER A O 1
ATOM 549 N N . LEU A 1 74 ? 4.559 7.660 -7.572 1.00 97.75 74 LEU A N 1
ATOM 550 C CA . LEU A 1 74 ? 3.148 7.322 -7.353 1.00 97.75 74 LEU A CA 1
ATOM 551 C C . LEU A 1 74 ? 2.308 8.563 -7.021 1.00 97.75 74 LEU A C 1
ATOM 553 O O . LEU A 1 74 ? 1.238 8.743 -7.599 1.00 97.75 74 LEU A O 1
ATOM 557 N N . CYS A 1 75 ? 2.793 9.443 -6.138 1.00 95.19 75 CYS A N 1
ATOM 558 C CA . CYS A 1 75 ? 2.101 10.686 -5.789 1.00 95.19 75 CYS A CA 1
ATOM 559 C C . CYS A 1 75 ? 1.946 11.633 -6.982 1.00 95.19 75 CYS A C 1
ATOM 561 O O . CYS A 1 75 ? 0.862 12.173 -7.176 1.00 95.19 75 CYS A O 1
ATOM 563 N N . SER A 1 76 ? 2.996 11.826 -7.786 1.00 93.62 76 SER A N 1
ATOM 564 C CA . SER A 1 76 ? 2.918 12.673 -8.987 1.00 93.62 76 SER A CA 1
ATOM 565 C C . SER A 1 76 ? 1.975 12.103 -10.050 1.00 93.62 76 SER A C 1
ATOM 567 O O . SER A 1 76 ? 1.409 12.858 -10.840 1.00 93.62 76 SER A O 1
ATOM 569 N N . ARG A 1 77 ? 1.772 10.778 -10.060 1.00 92.56 77 ARG A N 1
ATOM 570 C CA . ARG A 1 77 ? 0.873 10.099 -10.993 1.00 92.56 77 ARG A CA 1
ATOM 571 C C . ARG A 1 77 ? -0.588 10.104 -10.542 1.00 92.56 77 ARG A C 1
ATOM 573 O O . ARG A 1 77 ? -1.464 10.250 -11.397 1.00 92.56 77 ARG A O 1
ATOM 580 N N . GLY A 1 78 ? -0.847 9.939 -9.243 1.00 92.81 78 GLY A N 1
ATOM 581 C CA . GLY A 1 78 ? -2.185 9.981 -8.646 1.00 92.81 78 GLY A CA 1
ATOM 582 C C . GLY A 1 78 ? -3.218 9.168 -9.435 1.00 92.81 78 GLY A C 1
ATOM 583 O O . GLY A 1 78 ? -2.967 8.030 -9.843 1.00 92.81 78 GLY A O 1
ATOM 584 N N . ALA A 1 79 ? -4.372 9.776 -9.710 1.00 91.12 79 ALA A N 1
ATOM 585 C CA . ALA A 1 79 ? -5.483 9.144 -10.426 1.00 91.12 79 ALA A CA 1
ATOM 586 C C . ALA A 1 79 ? -5.133 8.646 -11.849 1.00 91.12 79 ALA A C 1
ATOM 588 O O . ALA A 1 79 ? -5.820 7.779 -12.390 1.00 91.12 79 ALA A O 1
ATOM 589 N N . ALA A 1 80 ? -4.045 9.131 -12.462 1.00 91.69 80 ALA A N 1
ATOM 590 C CA . ALA A 1 80 ? -3.601 8.707 -13.793 1.00 91.69 80 ALA A CA 1
ATOM 591 C C . ALA A 1 80 ? -2.738 7.421 -13.793 1.00 91.69 80 ALA A C 1
ATOM 593 O O . ALA A 1 80 ? -2.166 7.063 -14.827 1.00 91.69 80 ALA A O 1
ATOM 594 N N . TRP A 1 81 ? -2.644 6.697 -12.669 1.00 92.75 81 TRP A N 1
ATOM 595 C CA . TRP A 1 81 ? -1.845 5.466 -12.521 1.00 92.75 81 TRP A CA 1
ATOM 596 C C . TRP A 1 81 ? -2.164 4.374 -13.549 1.00 92.75 81 TRP A C 1
ATOM 598 O O . TRP A 1 81 ? -1.258 3.700 -14.034 1.00 92.75 81 TRP A O 1
ATOM 608 N N . LYS A 1 82 ? -3.428 4.231 -13.963 1.00 90.44 82 LYS A N 1
ATOM 609 C CA . LYS A 1 82 ? -3.814 3.254 -14.996 1.00 90.44 82 LYS A CA 1
ATOM 610 C C . LYS A 1 82 ? -3.204 3.530 -16.369 1.00 90.44 82 LYS A C 1
ATOM 612 O O . LYS A 1 82 ? -3.085 2.616 -17.173 1.00 90.44 82 LYS A O 1
ATOM 617 N N . ALA A 1 83 ? -2.819 4.776 -16.639 1.00 91.44 83 ALA A N 1
ATOM 618 C CA . ALA A 1 83 ? -2.179 5.168 -17.888 1.00 91.44 83 ALA A CA 1
ATOM 619 C C . ALA A 1 83 ? -0.655 4.944 -17.870 1.00 91.44 83 ALA A C 1
ATOM 621 O O . ALA A 1 83 ? 0.041 5.526 -18.698 1.00 91.44 83 ALA A O 1
ATOM 622 N N . MET A 1 84 ? -0.101 4.202 -16.898 1.00 92.69 84 MET A N 1
ATOM 623 C CA . MET A 1 84 ? 1.334 3.895 -16.859 1.00 92.69 84 MET A CA 1
ATOM 624 C C . MET A 1 84 ? 1.778 3.130 -18.105 1.00 92.69 84 MET A C 1
ATOM 626 O O . MET A 1 84 ? 1.210 2.104 -18.480 1.00 92.69 84 MET A O 1
ATOM 630 N N . SER A 1 85 ? 2.820 3.657 -18.740 1.00 94.25 85 SER A N 1
ATOM 631 C CA . SER A 1 85 ? 3.523 3.027 -19.851 1.00 94.25 85 SER A CA 1
ATOM 632 C C . SER A 1 85 ? 4.245 1.754 -19.399 1.00 94.25 85 SER A C 1
ATOM 634 O O . SER A 1 85 ? 4.516 1.560 -18.212 1.00 94.25 85 SER A O 1
ATOM 636 N N . ALA A 1 86 ? 4.627 0.902 -20.355 1.00 90.50 86 ALA A N 1
ATOM 637 C CA . ALA A 1 86 ? 5.410 -0.311 -20.096 1.00 90.50 86 ALA A CA 1
ATOM 638 C C . ALA A 1 86 ? 6.666 -0.041 -19.239 1.00 90.50 86 ALA A C 1
ATOM 640 O O . ALA A 1 86 ? 6.953 -0.769 -18.290 1.00 90.50 86 ALA A O 1
ATOM 641 N N . ARG A 1 87 ? 7.372 1.066 -19.518 1.00 93.12 87 ARG A N 1
ATOM 642 C CA . ARG A 1 87 ? 8.561 1.496 -18.764 1.00 93.12 87 ARG A CA 1
ATOM 643 C C . ARG A 1 87 ? 8.240 1.861 -17.311 1.00 93.12 87 ARG A C 1
ATOM 645 O O . ARG A 1 87 ? 9.034 1.558 -16.427 1.00 93.12 87 ARG A O 1
ATOM 652 N N . GLU A 1 88 ? 7.102 2.504 -17.066 1.00 94.75 88 GLU A N 1
ATOM 653 C CA . GLU A 1 88 ? 6.671 2.914 -15.724 1.00 94.75 88 GLU A CA 1
ATOM 654 C C . GLU A 1 88 ? 6.209 1.709 -14.896 1.00 94.75 88 GLU A C 1
ATOM 656 O O . GLU A 1 88 ? 6.608 1.582 -13.740 1.00 94.75 88 GLU A O 1
ATOM 661 N N . TRP A 1 89 ? 5.476 0.769 -15.506 1.00 95.00 89 TRP A N 1
ATOM 662 C CA . TRP A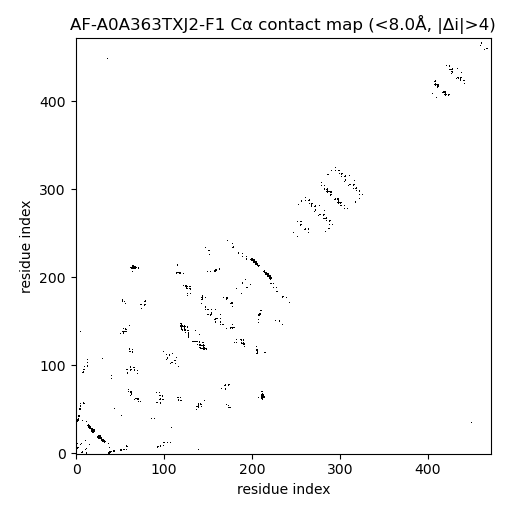 1 89 ? 5.163 -0.522 -14.884 1.00 95.00 89 TRP A CA 1
ATOM 663 C C . TRP A 1 89 ? 6.425 -1.305 -14.521 1.00 95.00 89 TRP A C 1
ATOM 665 O O . TRP A 1 89 ? 6.561 -1.751 -13.381 1.00 95.00 89 TRP A O 1
ATOM 675 N N . HIS A 1 90 ? 7.367 -1.431 -15.459 1.00 93.88 90 HIS A N 1
ATOM 676 C CA . HIS A 1 90 ? 8.635 -2.112 -15.219 1.00 93.88 90 HIS A CA 1
ATOM 677 C C . HIS A 1 90 ? 9.425 -1.460 -14.073 1.00 93.88 90 HIS A C 1
ATOM 679 O O . HIS A 1 90 ? 9.896 -2.162 -13.183 1.00 93.88 90 HIS A O 1
ATOM 685 N N . GLU A 1 91 ? 9.527 -0.128 -14.035 1.00 96.25 91 GLU A N 1
ATOM 686 C CA . GLU A 1 91 ? 10.245 0.585 -12.972 1.00 96.25 91 GLU A CA 1
ATOM 687 C C . GLU A 1 91 ? 9.563 0.450 -11.599 1.00 96.25 91 GLU A C 1
ATOM 689 O O . GLU A 1 91 ? 10.247 0.204 -10.603 1.00 96.25 91 GLU A O 1
ATOM 694 N N . ALA A 1 92 ? 8.229 0.535 -11.528 1.00 97.31 92 ALA A N 1
ATOM 695 C CA . ALA A 1 92 ? 7.479 0.354 -10.283 1.00 97.31 92 ALA A CA 1
ATOM 696 C C . ALA A 1 92 ? 7.633 -1.069 -9.710 1.00 97.31 92 ALA A C 1
ATOM 698 O O . ALA A 1 92 ? 7.879 -1.246 -8.509 1.00 97.31 92 ALA A O 1
ATOM 699 N N . ILE A 1 93 ? 7.554 -2.082 -10.580 1.00 97.69 93 ILE A N 1
ATOM 700 C CA . ILE A 1 93 ? 7.786 -3.488 -10.228 1.00 97.69 93 ILE A CA 1
ATOM 701 C C . ILE A 1 93 ? 9.232 -3.686 -9.765 1.00 97.69 93 ILE A C 1
ATOM 703 O O . ILE A 1 93 ? 9.461 -4.187 -8.663 1.00 97.69 93 ILE A O 1
ATOM 707 N N . ARG A 1 94 ? 10.210 -3.237 -10.563 1.00 97.12 94 ARG A N 1
ATOM 708 C CA . ARG A 1 94 ? 11.644 -3.368 -10.274 1.00 97.12 94 ARG A CA 1
ATOM 709 C C . ARG A 1 94 ? 12.010 -2.748 -8.926 1.00 97.12 94 ARG A C 1
ATOM 711 O O . ARG A 1 94 ? 12.748 -3.369 -8.165 1.00 97.12 94 ARG A O 1
ATOM 718 N N . ARG A 1 95 ? 11.483 -1.562 -8.604 1.00 97.81 95 ARG A N 1
ATOM 719 C CA . ARG A 1 95 ? 11.704 -0.883 -7.314 1.00 97.81 95 ARG A CA 1
ATOM 720 C C . ARG A 1 95 ? 11.106 -1.640 -6.137 1.00 97.81 95 ARG A C 1
ATOM 722 O O . ARG A 1 95 ? 11.802 -1.863 -5.149 1.00 97.81 95 ARG A O 1
ATOM 729 N N . SER A 1 96 ? 9.862 -2.099 -6.264 1.00 97.50 96 SER A N 1
ATOM 730 C CA . SER A 1 96 ? 9.197 -2.887 -5.217 1.00 97.50 96 SER A CA 1
ATOM 731 C C . SER A 1 96 ? 9.958 -4.186 -4.922 1.00 97.50 96 SER A C 1
ATOM 733 O O . SER A 1 96 ? 10.260 -4.488 -3.764 1.00 97.50 96 SER A O 1
ATOM 735 N N . VAL A 1 97 ? 10.367 -4.903 -5.977 1.00 96.25 97 VAL A N 1
ATOM 736 C CA . VAL A 1 97 ? 11.179 -6.125 -5.881 1.00 96.25 97 VAL A CA 1
ATOM 737 C C . VAL A 1 97 ? 12.559 -5.836 -5.289 1.00 96.25 97 VAL A C 1
ATOM 739 O O . VAL A 1 97 ? 12.983 -6.560 -4.391 1.00 96.25 97 VAL A O 1
ATOM 742 N N . ALA A 1 98 ? 13.247 -4.775 -5.723 1.00 95.06 98 ALA A N 1
ATOM 743 C CA . ALA A 1 98 ? 14.560 -4.395 -5.198 1.00 95.06 98 ALA A CA 1
ATOM 744 C C . ALA A 1 98 ? 14.504 -4.044 -3.703 1.00 95.06 98 ALA A C 1
ATOM 746 O O . ALA A 1 98 ? 15.310 -4.556 -2.923 1.00 95.06 98 ALA A O 1
ATOM 747 N N . PHE A 1 99 ? 13.517 -3.246 -3.277 1.00 94.50 99 PHE A N 1
ATOM 748 C CA . PHE A 1 99 ? 13.287 -2.955 -1.862 1.00 94.50 99 PHE A CA 1
ATOM 749 C C . PHE A 1 99 ? 13.035 -4.244 -1.070 1.00 94.50 99 PHE A C 1
ATOM 751 O O . PHE A 1 99 ? 13.766 -4.525 -0.115 1.00 94.50 99 PHE A O 1
ATOM 758 N N . LYS A 1 100 ? 12.071 -5.075 -1.493 1.00 93.62 100 LYS A N 1
ATOM 759 C CA . LYS A 1 100 ? 11.740 -6.322 -0.793 1.00 93.62 100 LYS A CA 1
ATOM 760 C C . LYS A 1 100 ? 12.933 -7.279 -0.724 1.00 93.62 100 LYS A C 1
ATOM 762 O O . LYS A 1 100 ? 13.213 -7.816 0.348 1.00 93.62 100 LYS A O 1
ATOM 767 N N . ALA A 1 101 ? 13.675 -7.449 -1.817 1.00 92.12 101 ALA A N 1
ATOM 768 C CA . ALA A 1 101 ? 14.888 -8.261 -1.858 1.00 92.12 101 ALA A CA 1
ATOM 769 C C . ALA A 1 101 ? 15.969 -7.725 -0.906 1.00 92.12 101 ALA A C 1
ATOM 771 O O . ALA A 1 101 ? 16.550 -8.506 -0.156 1.00 92.12 101 ALA A O 1
ATOM 772 N N . SER A 1 102 ? 16.187 -6.404 -0.854 1.00 92.38 102 SER A N 1
ATOM 773 C CA . SER A 1 102 ? 17.168 -5.781 0.051 1.00 92.38 102 SER A CA 1
ATOM 774 C C . SER A 1 102 ? 16.856 -6.006 1.537 1.00 92.38 102 SER A C 1
ATOM 776 O O . SER A 1 102 ? 17.769 -6.069 2.361 1.00 92.38 102 SER A O 1
ATOM 778 N N . VAL A 1 103 ? 15.572 -6.140 1.883 1.00 90.12 103 VAL A N 1
ATOM 779 C CA . VAL A 1 103 ? 15.109 -6.428 3.244 1.00 90.12 103 VAL A CA 1
ATOM 780 C C . VAL A 1 103 ? 15.209 -7.925 3.548 1.00 90.12 103 VAL A C 1
ATOM 782 O O . VAL A 1 103 ? 15.735 -8.302 4.592 1.00 90.12 103 VAL A O 1
ATOM 785 N N . VAL A 1 104 ? 14.769 -8.785 2.624 1.00 88.31 104 VAL A N 1
ATOM 786 C CA . VAL A 1 104 ? 14.870 -10.250 2.756 1.00 88.31 104 VAL A CA 1
ATOM 787 C C . VAL A 1 104 ? 16.326 -10.707 2.860 1.00 88.31 104 VAL A C 1
ATOM 789 O O . VAL A 1 104 ? 16.622 -11.562 3.685 1.00 88.31 104 VAL A O 1
ATOM 792 N N . ALA A 1 105 ? 17.243 -10.128 2.081 1.00 87.94 105 ALA A N 1
ATOM 793 C CA . ALA A 1 105 ? 18.664 -10.479 2.121 1.00 87.94 105 ALA A CA 1
ATOM 794 C C . ALA A 1 105 ? 19.322 -10.182 3.484 1.00 87.94 105 ALA A C 1
ATOM 796 O O . ALA A 1 105 ? 20.289 -10.841 3.856 1.00 87.94 105 ALA A O 1
ATOM 797 N N . LYS A 1 106 ? 18.786 -9.215 4.243 1.00 87.94 106 LYS A N 1
ATOM 798 C CA . LYS A 1 106 ? 19.242 -8.876 5.604 1.00 87.94 106 LYS A CA 1
ATOM 799 C C . LYS A 1 106 ? 18.605 -9.757 6.683 1.00 87.94 106 LYS A C 1
ATOM 801 O O . LYS A 1 106 ? 19.182 -9.908 7.755 1.00 87.94 106 LYS A O 1
ATOM 806 N N . ASP A 1 107 ? 17.413 -10.294 6.429 1.00 83.50 107 ASP A N 1
ATOM 807 C CA . ASP A 1 107 ? 16.619 -11.051 7.400 1.00 83.50 107 ASP A CA 1
ATOM 808 C C . ASP A 1 107 ? 15.661 -12.026 6.692 1.00 83.50 107 ASP A C 1
ATOM 810 O O . ASP A 1 107 ? 14.454 -11.795 6.572 1.00 83.50 107 ASP A O 1
ATOM 814 N N . GLU A 1 108 ? 16.203 -13.144 6.202 1.00 80.69 108 GLU A N 1
ATOM 815 C CA . GLU A 1 108 ? 15.427 -14.117 5.425 1.00 80.69 108 GLU A CA 1
ATOM 816 C C . GLU A 1 108 ? 14.271 -14.718 6.244 1.00 80.69 108 GLU A C 1
ATOM 818 O O . GLU A 1 108 ? 13.183 -14.935 5.710 1.00 80.69 108 GLU A O 1
ATOM 823 N N . LYS A 1 109 ? 14.474 -14.949 7.546 1.00 76.44 109 LYS A N 1
ATOM 824 C CA . LYS A 1 109 ? 13.548 -15.701 8.415 1.00 76.44 109 LYS A CA 1
ATOM 825 C C . LYS A 1 109 ? 12.643 -14.828 9.294 1.00 76.44 109 LYS A C 1
ATOM 827 O O . LYS A 1 109 ? 11.999 -15.348 10.197 1.00 76.44 109 LYS A O 1
ATOM 832 N N . GLU A 1 110 ? 12.559 -13.527 9.014 1.00 75.69 110 GLU A N 1
ATOM 833 C CA . GLU A 1 110 ? 11.656 -12.576 9.691 1.00 75.69 110 GLU A CA 1
ATOM 834 C C . GLU A 1 110 ? 11.931 -12.373 11.199 1.00 75.69 110 GLU A C 1
ATOM 836 O O . GLU A 1 110 ? 11.034 -12.141 12.013 1.00 75.69 110 GLU A O 1
ATOM 841 N N . SER A 1 111 ? 13.209 -12.426 11.575 1.00 72.81 111 SER A N 1
ATOM 842 C CA . SER A 1 111 ? 13.694 -12.314 12.956 1.00 72.81 111 SER A CA 1
ATOM 843 C C . SER A 1 111 ? 13.765 -10.868 13.461 1.00 72.81 111 SER A C 1
ATOM 845 O O . SER A 1 111 ? 13.638 -10.623 14.666 1.00 72.81 111 SER A O 1
ATOM 847 N N . SER A 1 112 ? 13.966 -9.892 12.574 1.00 76.69 112 SER A N 1
ATOM 848 C CA . SER A 1 112 ? 14.255 -8.498 12.926 1.00 76.69 112 SER A CA 1
ATOM 849 C C . SER A 1 112 ? 13.751 -7.495 11.877 1.00 76.69 112 SER A C 1
ATOM 851 O O . SER A 1 112 ? 12.618 -7.022 11.977 1.00 76.69 112 SER A O 1
ATOM 853 N N . VAL A 1 113 ? 14.590 -7.136 10.902 1.00 75.00 113 VAL A N 1
ATOM 854 C CA . VAL A 1 113 ? 14.390 -6.015 9.968 1.00 75.00 113 VAL A CA 1
ATOM 855 C C . VAL A 1 113 ? 13.231 -6.275 9.007 1.00 75.00 113 VAL A C 1
ATOM 857 O O . VAL A 1 113 ? 12.532 -5.334 8.631 1.00 75.00 113 VAL A O 1
ATOM 860 N N . ARG A 1 114 ? 12.948 -7.537 8.656 1.00 82.19 114 ARG A N 1
ATOM 861 C CA . ARG A 1 114 ? 11.882 -7.885 7.703 1.00 82.19 114 ARG A CA 1
ATOM 862 C C . ARG A 1 114 ? 10.479 -7.516 8.195 1.00 82.19 114 ARG A C 1
ATOM 864 O O . ARG A 1 114 ? 9.589 -7.343 7.365 1.00 82.19 114 ARG A O 1
ATOM 871 N N . ARG A 1 115 ? 10.297 -7.260 9.500 1.00 85.31 115 ARG A N 1
ATOM 872 C CA . ARG A 1 115 ? 9.046 -6.713 10.064 1.00 85.31 115 ARG A CA 1
ATOM 873 C C . ARG A 1 115 ? 8.635 -5.357 9.473 1.00 85.31 115 ARG A C 1
ATOM 875 O O . ARG A 1 115 ? 7.454 -5.033 9.523 1.00 85.31 115 ARG A O 1
ATOM 882 N N . ILE A 1 116 ? 9.549 -4.611 8.843 1.00 89.88 116 ILE A N 1
ATOM 883 C CA . ILE A 1 116 ? 9.221 -3.386 8.092 1.00 89.88 116 ILE A CA 1
ATOM 884 C C . ILE A 1 116 ? 8.233 -3.639 6.935 1.00 89.88 116 ILE A C 1
ATOM 886 O O . ILE A 1 116 ? 7.429 -2.772 6.606 1.00 89.88 116 ILE A O 1
ATOM 890 N N . LEU A 1 117 ? 8.231 -4.850 6.358 1.00 91.12 117 LEU A N 1
ATOM 891 C CA . LEU A 1 117 ? 7.320 -5.243 5.275 1.00 91.12 117 LEU A CA 1
ATOM 892 C C . LEU A 1 117 ? 5.875 -5.468 5.746 1.00 91.12 117 LEU A C 1
ATOM 894 O O . LEU A 1 117 ? 4.985 -5.583 4.903 1.00 91.12 117 LEU A O 1
ATOM 898 N N . ASN A 1 118 ? 5.644 -5.500 7.063 1.00 93.00 118 ASN A N 1
ATOM 899 C CA . ASN A 1 118 ? 4.325 -5.635 7.681 1.00 93.00 118 ASN A CA 1
ATOM 900 C C . ASN A 1 118 ? 3.630 -4.267 7.882 1.00 93.00 118 ASN A C 1
ATOM 902 O O . ASN A 1 118 ? 2.656 -4.167 8.630 1.00 93.00 118 ASN A O 1
ATOM 906 N N . LEU A 1 119 ? 4.112 -3.207 7.220 1.00 96.44 119 LEU A N 1
ATOM 907 C CA . LEU A 1 119 ? 3.440 -1.907 7.155 1.00 96.44 119 LEU A CA 1
ATOM 908 C C . LEU A 1 119 ? 2.057 -2.057 6.506 1.00 96.44 119 LEU A C 1
ATOM 910 O O . LEU A 1 119 ? 1.915 -2.662 5.443 1.00 96.44 119 LEU A O 1
ATOM 914 N N . GLY A 1 120 ? 1.023 -1.558 7.181 1.00 96.31 120 GLY A N 1
ATOM 915 C CA . GLY A 1 120 ? -0.375 -1.741 6.799 1.00 96.31 120 GLY A CA 1
ATOM 916 C C . GLY A 1 120 ? -0.935 -3.142 7.072 1.00 96.31 120 GLY A C 1
ATOM 917 O O . GLY A 1 120 ? -2.110 -3.380 6.809 1.00 96.31 120 GLY A O 1
ATOM 918 N N . HIS A 1 121 ? -0.143 -4.091 7.582 1.00 94.38 121 HIS A N 1
ATOM 919 C CA . HIS A 1 121 ? -0.582 -5.483 7.726 1.00 94.38 121 HIS A CA 1
ATOM 920 C C . HIS A 1 121 ? -1.171 -5.804 9.106 1.00 94.38 121 HIS A C 1
ATOM 922 O O . HIS A 1 121 ? -1.894 -6.790 9.230 1.00 94.38 121 HIS A O 1
ATOM 928 N N . THR A 1 122 ? -0.910 -5.007 10.146 1.00 92.44 122 THR A N 1
ATOM 929 C CA . THR A 1 122 ? -1.397 -5.298 11.509 1.00 92.44 122 THR A CA 1
ATOM 930 C C . THR A 1 122 ? -2.894 -5.021 11.607 1.00 92.44 122 THR A C 1
ATOM 932 O O . THR A 1 122 ? -3.669 -5.882 12.023 1.00 92.44 122 THR A O 1
ATOM 935 N N . ILE A 1 123 ? -3.320 -3.834 11.172 1.00 94.12 123 ILE A N 1
ATOM 936 C CA . ILE A 1 123 ? -4.737 -3.473 11.082 1.00 94.12 123 ILE A CA 1
ATOM 937 C C . ILE A 1 123 ? -5.342 -4.036 9.788 1.00 94.12 123 ILE A C 1
ATOM 939 O O . ILE A 1 123 ? -6.497 -4.458 9.801 1.00 94.12 123 ILE A O 1
ATOM 943 N N . GLY A 1 124 ? -4.566 -4.137 8.701 1.00 93.81 124 GLY A N 1
ATOM 944 C CA . GLY A 1 124 ? -5.029 -4.721 7.439 1.00 93.81 124 GLY A CA 1
ATOM 945 C C . GLY A 1 124 ? -5.498 -6.170 7.583 1.00 93.81 124 GLY A C 1
ATOM 946 O O . GLY A 1 124 ? -6.650 -6.468 7.276 1.00 93.81 124 GLY A O 1
ATOM 947 N N . HIS A 1 125 ? -4.680 -7.069 8.147 1.00 90.44 125 HIS A N 1
ATOM 948 C CA . HIS A 1 125 ? -5.107 -8.455 8.391 1.00 90.44 125 HIS A CA 1
ATOM 949 C C . HIS A 1 125 ? -6.315 -8.550 9.333 1.00 90.44 125 HIS A C 1
ATOM 951 O O . HIS A 1 125 ? -7.164 -9.423 9.157 1.00 90.44 125 HIS A O 1
ATOM 957 N N . ALA A 1 126 ? -6.428 -7.644 10.307 1.00 90.25 126 ALA A N 1
ATOM 958 C CA . ALA A 1 126 ? -7.573 -7.612 11.207 1.00 90.25 126 ALA A CA 1
ATOM 959 C C . ALA A 1 126 ? -8.871 -7.177 10.506 1.00 90.25 126 ALA A C 1
ATOM 961 O O . ALA A 1 126 ? -9.931 -7.725 10.801 1.00 90.25 126 ALA A O 1
ATOM 962 N N . LEU A 1 127 ? -8.798 -6.235 9.560 1.00 91.31 127 LEU A N 1
ATOM 963 C CA . LEU A 1 127 ? -9.920 -5.849 8.699 1.00 91.31 127 LEU A CA 1
ATOM 964 C C . LEU A 1 127 ? -10.301 -6.983 7.736 1.00 91.31 127 LEU A C 1
ATOM 966 O O . LEU A 1 127 ? -11.482 -7.307 7.628 1.00 91.31 127 LEU A O 1
ATOM 970 N N . GLU A 1 128 ? -9.314 -7.632 7.108 1.00 89.12 128 GLU A N 1
ATOM 971 C CA . GLU A 1 128 ? -9.498 -8.808 6.243 1.00 89.12 128 GLU A CA 1
ATOM 972 C C . GLU A 1 128 ? -10.248 -9.924 6.991 1.00 89.12 128 GLU A C 1
ATOM 974 O O . GLU A 1 128 ? -11.318 -10.357 6.563 1.00 89.12 128 GLU A O 1
ATOM 979 N N . GLN A 1 129 ? -9.745 -10.324 8.163 1.00 86.38 129 GLN A N 1
ATOM 980 C CA . GLN A 1 129 ? -10.359 -11.355 8.998 1.00 86.38 129 GLN A CA 1
ATOM 981 C C . GLN A 1 129 ? -11.745 -10.937 9.514 1.00 86.38 129 GLN A C 1
ATOM 983 O O . GLN A 1 129 ? -12.676 -11.740 9.469 1.00 86.38 129 GLN A O 1
ATOM 988 N N . ALA A 1 130 ? -11.916 -9.690 9.973 1.00 88.31 130 ALA A N 1
ATOM 989 C CA . ALA A 1 130 ? -13.205 -9.194 10.462 1.00 88.31 130 ALA A CA 1
ATOM 990 C C . ALA A 1 130 ? -14.270 -9.075 9.356 1.00 88.31 130 ALA A C 1
ATOM 992 O O . ALA A 1 130 ? -15.459 -9.115 9.670 1.00 88.31 130 ALA A O 1
ATOM 993 N N . SER A 1 131 ? -13.861 -8.946 8.087 1.00 86.88 131 SER A N 1
ATOM 994 C CA . SER A 1 131 ? -14.755 -8.974 6.919 1.00 86.88 131 SER A CA 1
ATOM 995 C C . SER A 1 131 ? -15.162 -10.383 6.471 1.00 86.88 131 SER A C 1
ATOM 997 O O . SER A 1 131 ? -16.120 -10.528 5.714 1.00 86.88 131 SER A O 1
ATOM 999 N N . GLY A 1 132 ? -14.467 -11.415 6.960 1.00 82.56 132 GLY A N 1
ATOM 1000 C CA . GLY A 1 132 ? -14.528 -12.774 6.430 1.00 82.56 132 GLY A CA 1
ATOM 1001 C C . GLY A 1 132 ? -13.579 -12.953 5.241 1.00 82.56 132 GLY A C 1
ATOM 1002 O O . GLY A 1 132 ? -13.537 -12.132 4.323 1.00 82.56 132 GLY A O 1
ATOM 1003 N N . TYR A 1 133 ? -12.798 -14.037 5.248 1.00 77.94 133 TYR A N 1
ATOM 1004 C CA . TYR A 1 133 ? -11.814 -14.297 4.194 1.00 77.94 133 TYR A CA 1
ATOM 1005 C C . TYR A 1 133 ? -12.474 -14.361 2.807 1.00 77.94 133 TYR A C 1
ATOM 1007 O O . TYR A 1 133 ? -13.428 -15.107 2.596 1.00 77.94 133 TYR A O 1
ATOM 1015 N N . GLY A 1 134 ? -11.941 -13.579 1.863 1.00 77.94 134 GLY A N 1
ATOM 1016 C CA . GLY A 1 134 ? -12.449 -13.468 0.493 1.00 77.94 134 GLY A CA 1
ATOM 1017 C C . GLY A 1 134 ? -13.446 -12.327 0.252 1.00 77.94 134 GLY A C 1
ATOM 1018 O O . GLY A 1 134 ? -13.700 -12.011 -0.908 1.00 77.94 134 GLY A O 1
ATOM 1019 N N . ALA A 1 135 ? -13.974 -11.668 1.293 1.00 87.25 135 ALA A N 1
ATOM 1020 C CA . ALA A 1 135 ? -14.801 -10.470 1.117 1.00 87.25 135 ALA A CA 1
ATOM 1021 C C . ALA A 1 135 ? -13.953 -9.284 0.615 1.00 87.25 135 ALA A C 1
ATOM 1023 O O . ALA A 1 135 ? -14.232 -8.705 -0.441 1.00 87.25 135 ALA A O 1
ATOM 1024 N N . LEU A 1 136 ? -12.872 -8.983 1.340 1.00 90.62 136 LEU A N 1
ATOM 1025 C CA . LEU A 1 136 ? -11.790 -8.104 0.896 1.00 90.62 136 LEU A CA 1
ATOM 1026 C C . LEU A 1 136 ? -10.689 -8.920 0.208 1.00 90.62 136 LEU A C 1
ATOM 1028 O O . LEU A 1 136 ? -10.311 -9.997 0.677 1.00 90.62 136 LEU A O 1
ATOM 1032 N N . LEU A 1 137 ? -10.124 -8.378 -0.871 1.00 93.56 137 LEU A N 1
ATOM 1033 C CA . LEU A 1 137 ? -8.828 -8.819 -1.379 1.00 93.56 137 LEU A CA 1
ATOM 1034 C C . LEU A 1 137 ? -7.728 -8.369 -0.411 1.00 93.56 137 LEU A C 1
ATOM 1036 O O . LEU A 1 137 ? -7.826 -7.305 0.201 1.00 93.56 137 LEU A O 1
ATOM 1040 N N . HIS A 1 138 ? -6.633 -9.130 -0.330 1.00 93.56 138 HIS A N 1
ATOM 1041 C CA . HIS A 1 138 ? -5.505 -8.804 0.550 1.00 93.56 138 HIS A CA 1
ATOM 1042 C C . HIS A 1 138 ? -5.013 -7.357 0.371 1.00 93.56 138 HIS A C 1
ATOM 1044 O O . HIS A 1 138 ? -4.879 -6.632 1.350 1.00 93.56 138 HIS A O 1
ATOM 1050 N N . GLY A 1 139 ? -4.845 -6.905 -0.875 1.00 96.31 139 GLY A N 1
ATOM 1051 C CA . GLY A 1 139 ? -4.424 -5.534 -1.171 1.00 96.31 139 GLY A CA 1
ATOM 1052 C C . GLY A 1 139 ? -5.436 -4.451 -0.777 1.00 96.31 139 GLY A C 1
ATOM 1053 O O . GLY A 1 139 ? -5.038 -3.363 -0.381 1.00 96.31 139 GLY A O 1
ATOM 1054 N N . GLU A 1 140 ? -6.742 -4.735 -0.807 1.00 96.44 140 GLU A N 1
ATOM 1055 C CA . GLU A 1 140 ? -7.759 -3.798 -0.297 1.00 96.44 140 GLU A CA 1
ATOM 1056 C C . GLU A 1 140 ? -7.630 -3.649 1.224 1.00 96.44 140 GLU A C 1
ATOM 1058 O O . GLU A 1 140 ? -7.666 -2.539 1.754 1.00 96.44 140 GLU A O 1
ATOM 1063 N N . ALA A 1 141 ? -7.403 -4.764 1.923 1.00 95.31 141 ALA A N 1
ATOM 1064 C CA . ALA A 1 141 ? -7.179 -4.769 3.360 1.00 95.31 141 ALA A CA 1
ATOM 1065 C C . ALA A 1 141 ? -5.853 -4.087 3.751 1.00 95.31 141 ALA A C 1
ATOM 1067 O O . ALA A 1 141 ? -5.831 -3.318 4.710 1.00 95.31 141 ALA A O 1
ATOM 1068 N N . VAL A 1 142 ? -4.770 -4.292 2.989 1.00 97.38 142 VAL A N 1
ATOM 1069 C CA . VAL A 1 142 ? -3.489 -3.583 3.175 1.00 97.38 142 VAL A CA 1
ATOM 1070 C C . VAL A 1 142 ? -3.647 -2.085 2.908 1.00 97.38 142 VAL A C 1
ATOM 1072 O O . VAL A 1 142 ? -3.165 -1.291 3.709 1.00 97.38 142 VAL A O 1
ATOM 1075 N N . ALA A 1 143 ? -4.378 -1.663 1.871 1.00 97.94 143 ALA A N 1
ATOM 1076 C CA . ALA A 1 143 ? -4.654 -0.245 1.616 1.00 97.94 143 ALA A CA 1
ATOM 1077 C C . ALA A 1 143 ? -5.413 0.429 2.774 1.00 97.94 143 ALA A C 1
ATOM 1079 O O . ALA A 1 143 ? -5.038 1.520 3.210 1.00 97.94 143 ALA A O 1
ATOM 1080 N N . MET A 1 144 ? -6.436 -0.232 3.330 1.00 96.88 144 MET A N 1
ATOM 1081 C CA . MET A 1 144 ? -7.093 0.248 4.551 1.00 96.88 144 MET A CA 1
ATOM 1082 C C . MET A 1 144 ? -6.109 0.276 5.727 1.00 96.88 144 MET A C 1
ATOM 1084 O O . MET A 1 144 ? -6.002 1.287 6.418 1.00 96.88 144 MET A O 1
ATOM 1088 N N . GLY A 1 145 ? -5.344 -0.795 5.935 1.00 97.31 145 GLY A N 1
ATOM 1089 C CA . GLY A 1 145 ? -4.349 -0.879 6.999 1.00 97.31 145 GLY A CA 1
ATOM 1090 C C . GLY A 1 145 ? -3.303 0.236 6.935 1.00 97.31 145 GLY A C 1
ATOM 1091 O O . GLY A 1 145 ? -3.025 0.845 7.962 1.00 97.31 145 GLY A O 1
ATOM 1092 N N . LEU A 1 146 ? -2.801 0.589 5.746 1.00 98.31 146 LEU A N 1
ATOM 1093 C CA . LEU A 1 146 ? -1.903 1.730 5.532 1.00 98.31 146 LEU A CA 1
ATOM 1094 C C . LEU A 1 146 ? -2.528 3.043 6.031 1.00 98.31 146 LEU A C 1
ATOM 1096 O O . LEU A 1 146 ? -1.878 3.787 6.763 1.00 98.31 146 LEU A O 1
ATOM 1100 N N . ALA A 1 147 ? -3.796 3.313 5.702 1.00 97.38 147 ALA A N 1
ATOM 1101 C CA . ALA A 1 147 ? -4.496 4.514 6.163 1.00 97.38 147 ALA A CA 1
ATOM 1102 C C . ALA A 1 147 ? -4.738 4.524 7.689 1.00 97.38 147 ALA A C 1
ATOM 1104 O O . ALA A 1 147 ? -4.548 5.553 8.343 1.00 97.38 147 ALA A O 1
ATOM 1105 N N . TRP A 1 148 ? -5.125 3.386 8.278 1.00 97.19 148 TRP A N 1
ATOM 1106 C CA . TRP A 1 148 ? -5.354 3.266 9.726 1.00 97.19 148 TRP A CA 1
ATOM 1107 C C . TRP A 1 148 ? -4.052 3.368 10.532 1.00 97.19 148 TRP A C 1
ATOM 1109 O O . TRP A 1 148 ? -4.009 4.069 11.545 1.00 97.19 148 TRP A O 1
ATOM 1119 N N . GLU A 1 149 ? -2.989 2.698 10.087 1.00 97.44 149 GLU A N 1
ATOM 1120 C CA . GLU A 1 149 ? -1.686 2.680 10.757 1.00 97.44 149 GLU A CA 1
ATOM 1121 C C . GLU A 1 149 ? -0.951 4.018 10.607 1.00 97.44 149 GLU A C 1
ATOM 1123 O O . GLU A 1 149 ? -0.373 4.494 11.584 1.00 97.44 149 GLU A O 1
ATOM 1128 N N . ALA A 1 150 ? -1.053 4.694 9.455 1.00 96.88 150 ALA A N 1
ATOM 1129 C CA . ALA A 1 150 ? -0.547 6.058 9.299 1.00 96.88 150 ALA A CA 1
ATOM 1130 C C . ALA A 1 150 ? -1.228 7.033 10.272 1.00 96.88 150 ALA A C 1
ATOM 1132 O O . ALA A 1 150 ? -0.545 7.821 10.927 1.00 96.88 150 ALA A O 1
ATOM 1133 N N . MET A 1 151 ? -2.552 6.936 10.454 1.00 95.56 151 MET A N 1
ATOM 1134 C CA . MET A 1 151 ? -3.265 7.852 11.351 1.00 95.56 151 MET A CA 1
ATOM 1135 C C . MET A 1 151 ? -3.076 7.529 12.843 1.00 95.56 151 MET A C 1
ATOM 1137 O O . MET A 1 151 ? -3.073 8.438 13.675 1.00 95.56 151 MET A O 1
ATOM 1141 N N . LEU A 1 152 ? -2.833 6.263 13.203 1.00 95.94 152 LEU A N 1
ATOM 1142 C CA . LEU A 1 152 ? -2.276 5.894 14.513 1.00 95.94 152 LEU A CA 1
ATOM 1143 C C . LEU A 1 152 ? -0.886 6.523 14.711 1.00 95.94 152 LEU A C 1
ATOM 1145 O O . LEU A 1 152 ? -0.611 7.136 15.743 1.00 95.94 152 LEU A O 1
ATOM 1149 N N . SER A 1 153 ? -0.018 6.386 13.710 1.00 95.88 153 SER A N 1
ATOM 1150 C CA . SER A 1 153 ? 1.371 6.841 13.735 1.00 95.88 153 SER A CA 1
ATOM 1151 C C . SER A 1 153 ? 1.496 8.369 13.845 1.00 95.88 153 SER A C 1
ATOM 1153 O O . SER A 1 153 ? 2.303 8.862 14.638 1.00 95.88 153 SER A O 1
ATOM 1155 N N . ARG A 1 154 ? 0.641 9.141 13.157 1.00 94.06 154 ARG A N 1
ATOM 1156 C CA . ARG A 1 154 ? 0.524 10.602 13.333 1.00 94.06 154 ARG A CA 1
ATOM 1157 C C . ARG A 1 154 ? 0.114 10.976 14.755 1.00 94.06 154 ARG A C 1
ATOM 1159 O O . ARG A 1 154 ? 0.692 11.887 15.341 1.00 94.06 154 ARG A O 1
ATOM 1166 N N . ARG A 1 155 ? -0.859 10.269 15.345 1.00 91.56 155 ARG A N 1
ATOM 1167 C CA . ARG A 1 155 ? -1.298 10.498 16.741 1.00 91.56 155 ARG A CA 1
ATOM 1168 C C . ARG A 1 155 ? -0.204 10.159 17.759 1.00 91.56 155 ARG A C 1
ATOM 1170 O O . ARG A 1 155 ? -0.188 10.725 18.846 1.00 91.56 155 ARG A O 1
ATOM 1177 N N . LEU A 1 156 ? 0.730 9.287 17.382 1.00 93.19 156 LEU A N 1
ATOM 1178 C CA . LEU A 1 156 ? 1.951 8.953 18.117 1.00 93.19 156 LEU A CA 1
ATOM 1179 C C . LEU A 1 156 ? 3.164 9.835 17.755 1.00 93.19 156 LEU A C 1
ATOM 1181 O O . LEU A 1 156 ? 4.276 9.504 18.180 1.00 93.19 156 LEU A O 1
ATOM 1185 N N . ALA A 1 157 ? 2.949 10.916 16.993 1.00 94.19 157 ALA A N 1
ATOM 1186 C CA . ALA A 1 157 ? 3.947 11.878 16.519 1.00 94.19 157 ALA A CA 1
ATOM 1187 C C . ALA A 1 157 ? 5.146 11.250 15.775 1.00 94.19 157 ALA A C 1
ATOM 1189 O O . ALA A 1 157 ? 6.273 11.720 15.909 1.00 94.19 157 ALA A O 1
ATOM 1190 N N . VAL A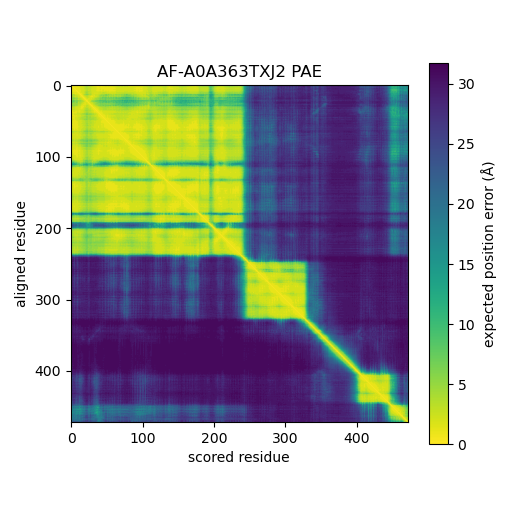 1 158 ? 4.910 10.174 15.012 1.00 95.38 158 VAL A N 1
ATOM 1191 C CA . VAL A 1 158 ? 5.933 9.531 14.164 1.00 95.38 158 VAL A CA 1
ATOM 1192 C C . VAL A 1 158 ? 5.738 9.885 12.693 1.00 95.38 158 VAL A C 1
ATOM 1194 O O . VAL A 1 158 ? 6.681 10.346 12.062 1.00 95.38 158 VAL A O 1
ATOM 1197 N N . THR A 1 159 ? 4.528 9.710 12.148 1.00 95.44 159 THR A N 1
ATOM 1198 C CA . THR A 1 159 ? 4.240 10.083 10.752 1.00 95.44 159 THR A CA 1
ATOM 1199 C C . THR A 1 159 ? 3.923 11.575 10.634 1.00 95.44 159 THR A C 1
ATOM 1201 O O . THR A 1 159 ? 3.006 12.044 11.319 1.00 95.44 159 THR A O 1
ATOM 1204 N N . PRO A 1 160 ? 4.629 12.320 9.760 1.00 92.56 160 PRO A N 1
ATOM 1205 C CA . PRO A 1 160 ? 4.321 13.716 9.482 1.00 92.56 160 PRO A CA 1
ATOM 1206 C C . PRO A 1 160 ? 2.886 13.907 8.945 1.00 92.56 160 PRO A C 1
ATOM 1208 O O . PRO A 1 160 ? 2.399 13.069 8.178 1.00 92.56 160 PRO A O 1
ATOM 1211 N N . PRO A 1 161 ? 2.185 14.995 9.324 1.00 88.56 161 PRO A N 1
ATOM 1212 C CA . PRO A 1 161 ? 0.826 15.287 8.863 1.00 88.56 161 PRO A CA 1
ATOM 1213 C C . PRO A 1 161 ? 0.632 15.273 7.342 1.00 88.56 161 PRO A C 1
ATOM 1215 O O . PRO A 1 161 ? -0.394 14.785 6.873 1.00 88.56 161 PRO A O 1
ATOM 1218 N N . ASP A 1 162 ? 1.608 15.793 6.602 1.00 90.06 162 ASP A N 1
ATOM 1219 C CA . ASP A 1 162 ? 1.634 15.887 5.142 1.00 90.06 162 ASP A CA 1
ATOM 1220 C C . ASP A 1 162 ? 1.802 14.513 4.479 1.00 90.06 162 ASP A C 1
ATOM 1222 O O . ASP A 1 162 ? 1.117 14.214 3.504 1.00 90.06 162 ASP A O 1
ATOM 1226 N N . VAL A 1 163 ? 2.637 13.632 5.041 1.00 93.69 163 VAL A N 1
ATOM 1227 C CA . VAL A 1 163 ? 2.826 12.258 4.546 1.00 93.69 163 VAL A CA 1
ATOM 1228 C C . VAL A 1 163 ? 1.529 11.460 4.670 1.00 93.69 163 VAL A C 1
ATOM 1230 O O . VAL A 1 163 ? 1.137 10.758 3.739 1.00 93.69 163 VAL A O 1
ATOM 1233 N N . GLU A 1 164 ? 0.820 11.599 5.794 1.00 94.31 164 GLU A N 1
ATOM 1234 C CA . GLU A 1 164 ? -0.500 10.989 5.973 1.00 94.31 164 GLU A CA 1
ATOM 1235 C C . GLU A 1 164 ? -1.535 11.561 4.992 1.00 94.31 164 GLU A C 1
ATOM 1237 O O . GLU A 1 164 ? -2.304 10.808 4.398 1.00 94.31 164 GLU A O 1
ATOM 1242 N N . GLU A 1 165 ? -1.575 12.880 4.805 1.00 92.19 165 GLU A N 1
ATOM 1243 C CA . GLU A 1 165 ? -2.516 13.527 3.887 1.00 92.19 165 GLU A CA 1
ATOM 1244 C C . GLU A 1 165 ? -2.284 13.083 2.436 1.00 92.19 165 GLU A C 1
ATOM 1246 O O . GLU A 1 165 ? -3.215 12.622 1.770 1.00 92.19 165 GLU A O 1
ATOM 1251 N N . ARG A 1 166 ? -1.025 13.092 1.985 1.00 95.44 166 ARG A N 1
ATOM 1252 C CA . ARG A 1 166 ? -0.609 12.582 0.672 1.00 95.44 166 ARG A CA 1
ATOM 1253 C C . ARG A 1 166 ? -0.945 11.102 0.489 1.00 95.44 166 ARG A C 1
ATOM 1255 O O . ARG A 1 166 ? -1.379 10.719 -0.594 1.00 95.44 166 ARG A O 1
ATOM 1262 N N . LEU A 1 167 ? -0.801 10.278 1.531 1.00 97.56 167 LEU A N 1
ATOM 1263 C CA . LEU A 1 167 ? -1.187 8.864 1.500 1.00 97.56 167 LEU A CA 1
ATOM 1264 C C . LEU A 1 167 ? -2.696 8.681 1.334 1.00 97.56 167 LEU A C 1
ATOM 1266 O O . LEU A 1 167 ? -3.130 7.859 0.530 1.00 97.56 167 LEU A O 1
ATOM 1270 N N . PHE A 1 168 ? -3.502 9.449 2.065 1.00 95.38 168 PHE A N 1
ATOM 1271 C CA . PHE A 1 168 ? -4.958 9.380 1.954 1.00 95.38 168 PHE A CA 1
ATOM 1272 C C . PHE A 1 168 ? -5.429 9.801 0.559 1.00 95.38 168 PHE A C 1
ATOM 1274 O O . PHE A 1 168 ? -6.307 9.144 0.003 1.00 95.38 168 PHE A O 1
ATOM 1281 N N . THR A 1 169 ? -4.828 10.846 -0.016 1.00 94.38 169 THR A N 1
ATOM 1282 C CA . THR A 1 169 ? -5.090 11.269 -1.398 1.00 94.38 169 THR A CA 1
ATOM 1283 C C . THR A 1 169 ? -4.675 10.190 -2.395 1.00 94.38 169 THR A C 1
ATOM 1285 O O . THR A 1 169 ? -5.519 9.724 -3.153 1.00 94.38 169 THR A O 1
ATOM 1288 N N . LEU A 1 170 ? -3.435 9.688 -2.326 1.00 96.81 170 LEU A N 1
ATOM 1289 C CA . LEU A 1 170 ? -2.943 8.647 -3.234 1.00 96.81 170 LEU A CA 1
ATOM 1290 C C . LEU A 1 170 ? -3.806 7.377 -3.195 1.00 96.81 170 LEU A C 1
ATOM 1292 O O . LEU A 1 170 ? -4.168 6.850 -4.241 1.00 96.81 170 LEU A O 1
ATOM 1296 N N . LEU A 1 171 ? -4.190 6.883 -2.014 1.00 97.25 171 LEU A N 1
ATOM 1297 C CA . LEU A 1 171 ? -5.025 5.681 -1.923 1.00 97.25 171 LEU A CA 1
ATOM 1298 C C . LEU A 1 171 ? -6.429 5.891 -2.526 1.00 97.25 171 LEU A C 1
ATOM 1300 O O . LEU A 1 171 ? -6.988 4.956 -3.097 1.00 97.25 171 LEU A O 1
ATOM 1304 N N . ARG A 1 172 ? -6.995 7.103 -2.463 1.00 93.94 172 ARG A N 1
ATOM 1305 C CA . ARG A 1 172 ? -8.279 7.432 -3.120 1.00 93.94 172 ARG A CA 1
ATOM 1306 C C . ARG A 1 172 ? -8.146 7.570 -4.625 1.00 93.94 172 ARG A C 1
ATOM 1308 O O . ARG A 1 172 ? -9.012 7.088 -5.343 1.00 93.94 172 ARG A O 1
ATOM 1315 N N . ASP A 1 173 ? -7.056 8.166 -5.083 1.00 93.38 173 ASP A N 1
ATOM 1316 C CA . ASP A 1 173 ? -6.690 8.294 -6.492 1.00 93.38 173 ASP A CA 1
ATOM 1317 C C . ASP A 1 173 ? -6.470 6.921 -7.153 1.00 93.38 173 ASP A C 1
ATOM 1319 O O . ASP A 1 173 ? -6.894 6.675 -8.283 1.00 93.38 173 ASP A O 1
ATOM 1323 N N . LEU A 1 174 ? -5.882 5.978 -6.411 1.00 94.50 174 LEU A N 1
ATOM 1324 C CA . LEU A 1 174 ? -5.821 4.562 -6.787 1.00 94.50 174 LEU A CA 1
ATOM 1325 C C . LEU A 1 174 ? -7.203 3.877 -6.737 1.00 94.50 174 LEU A C 1
ATOM 1327 O O . LEU A 1 174 ? -7.399 2.821 -7.337 1.00 94.50 174 LEU A O 1
ATOM 1331 N N . GLY A 1 175 ? -8.182 4.488 -6.068 1.00 93.56 175 GLY A N 1
ATOM 1332 C CA . GLY A 1 175 ? -9.571 4.045 -6.000 1.00 93.56 175 GLY A CA 1
ATOM 1333 C C . GLY A 1 175 ? -9.881 3.095 -4.842 1.00 93.56 175 GLY A C 1
ATOM 1334 O O . GLY A 1 175 ? -10.758 2.242 -4.995 1.00 93.56 175 GLY A O 1
ATOM 1335 N N . PHE A 1 176 ? -9.164 3.180 -3.719 1.00 95.00 176 PHE A N 1
ATOM 1336 C CA . PHE A 1 176 ? -9.436 2.381 -2.520 1.00 95.00 176 PHE A CA 1
ATOM 1337 C C . PHE A 1 176 ? -10.469 3.030 -1.589 1.00 95.00 176 PHE A C 1
ATOM 1339 O O . PHE A 1 176 ? -10.438 4.233 -1.322 1.00 95.00 176 PHE A O 1
ATOM 1346 N N . ALA A 1 177 ? -11.324 2.197 -0.991 1.00 91.94 177 ALA A N 1
ATOM 1347 C CA . ALA A 1 177 ? -12.030 2.549 0.236 1.00 91.94 177 ALA A CA 1
ATOM 1348 C C . ALA A 1 177 ? -11.069 2.418 1.432 1.00 91.94 177 ALA A C 1
ATOM 1350 O O . ALA A 1 177 ? -10.365 1.419 1.547 1.00 91.94 177 ALA A O 1
ATOM 1351 N N . LEU A 1 178 ? -11.045 3.413 2.327 1.00 92.25 178 LEU A N 1
ATOM 1352 C CA . LEU A 1 178 ? -10.106 3.464 3.466 1.00 92.25 178 LEU A CA 1
ATOM 1353 C C . LEU A 1 178 ? -10.696 2.919 4.786 1.00 92.25 178 LEU A C 1
ATOM 1355 O O . LEU A 1 178 ? -10.005 2.837 5.800 1.00 92.25 178 LEU A O 1
ATOM 1359 N N . ASP A 1 179 ? -11.976 2.548 4.788 1.00 87.69 179 ASP A N 1
ATOM 1360 C CA . ASP A 1 179 ? -12.684 1.908 5.902 1.00 87.69 179 ASP A CA 1
ATOM 1361 C C . ASP A 1 179 ? -13.612 0.819 5.347 1.00 87.69 179 ASP A C 1
ATOM 1363 O O . ASP A 1 179 ? -14.185 0.972 4.266 1.00 87.69 179 ASP A O 1
ATOM 1367 N N . GLY A 1 180 ? -13.766 -0.275 6.091 1.00 73.31 180 GLY A N 1
ATOM 1368 C CA . GLY A 1 180 ? -14.672 -1.363 5.744 1.00 73.31 180 GLY A CA 1
ATOM 1369 C C . GLY A 1 180 ? -16.106 -1.022 6.166 1.00 73.31 180 GLY A C 1
ATOM 1370 O O . GLY A 1 180 ? -16.342 -0.829 7.365 1.00 73.31 180 GLY A O 1
ATOM 1371 N N . PRO A 1 181 ? -17.087 -0.956 5.247 1.00 64.06 181 PRO A N 1
ATOM 1372 C CA . PRO A 1 181 ? -18.473 -0.677 5.610 1.00 64.06 181 PRO A CA 1
ATOM 1373 C C . PRO A 1 181 ? -19.033 -1.785 6.516 1.00 64.06 181 PRO A C 1
ATOM 1375 O O . PRO A 1 181 ? -18.777 -2.968 6.314 1.00 64.06 181 PRO A O 1
ATOM 1378 N N . GLY A 1 182 ? -19.792 -1.405 7.546 1.00 73.94 182 GLY A N 1
ATOM 1379 C CA . GLY A 1 182 ? -20.511 -2.343 8.421 1.00 73.94 182 GLY A CA 1
ATOM 1380 C C . GLY A 1 182 ? -19.674 -3.140 9.436 1.00 73.94 182 GLY A C 1
ATOM 1381 O O . GLY A 1 182 ? -20.253 -3.682 10.375 1.00 73.94 182 GLY A O 1
ATOM 1382 N N . LEU A 1 183 ? -18.339 -3.187 9.329 1.00 84.12 183 LEU A N 1
ATOM 1383 C CA . LEU A 1 183 ? -17.502 -3.933 10.286 1.00 84.12 183 LEU A CA 1
ATOM 1384 C C . LEU A 1 183 ? -17.629 -3.357 11.703 1.00 84.12 183 LEU A C 1
ATOM 1386 O O . LEU A 1 183 ? -17.495 -2.148 11.887 1.00 84.12 183 LEU A O 1
ATOM 1390 N N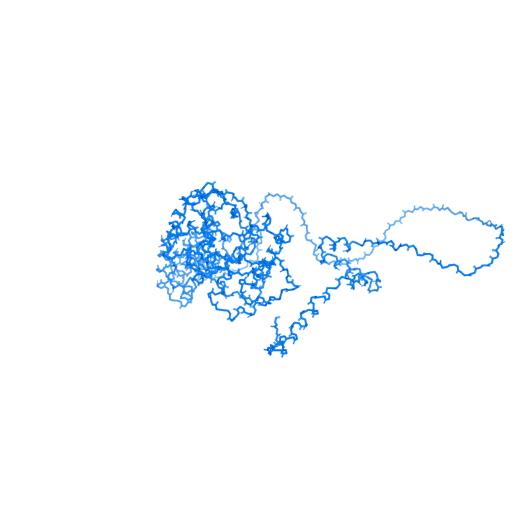 . ALA A 1 184 ? -17.829 -4.186 12.728 1.00 89.06 184 ALA A N 1
ATOM 1391 C CA . ALA A 1 184 ? -17.846 -3.715 14.113 1.00 89.06 184 ALA A CA 1
ATOM 1392 C C . ALA A 1 184 ? -16.416 -3.491 14.643 1.00 89.06 184 ALA A C 1
ATOM 1394 O O . ALA A 1 184 ? -15.533 -4.326 14.448 1.00 89.06 184 ALA A O 1
ATOM 1395 N N . LEU A 1 185 ? -16.188 -2.395 15.381 1.00 90.25 185 LEU A N 1
ATOM 1396 C CA . LEU A 1 185 ? -14.884 -2.114 16.012 1.00 90.25 185 LEU A CA 1
ATOM 1397 C C . LEU A 1 185 ? -14.450 -3.221 16.989 1.00 90.25 185 LEU A C 1
ATOM 1399 O O . LEU A 1 185 ? -13.258 -3.471 17.145 1.00 90.25 185 LEU A O 1
ATOM 1403 N N . SER A 1 186 ? -15.410 -3.902 17.620 1.00 88.31 186 SER A N 1
ATOM 1404 C CA . SER A 1 186 ? -15.168 -5.084 18.451 1.00 88.31 186 SER A CA 1
ATOM 1405 C C . SER A 1 186 ? -14.578 -6.248 17.654 1.00 88.31 186 SER A C 1
ATOM 1407 O O . SER A 1 186 ? -13.641 -6.875 18.136 1.00 88.31 186 SER A O 1
ATOM 1409 N N . SER A 1 187 ? -15.072 -6.513 16.441 1.00 88.56 187 SER A N 1
ATOM 1410 C CA . SER A 1 187 ? -14.555 -7.574 15.567 1.00 88.56 187 SER A CA 1
ATOM 1411 C C . SER A 1 187 ? -13.124 -7.282 15.118 1.00 88.56 187 SER A C 1
ATOM 1413 O O . SER A 1 187 ? -12.275 -8.165 15.187 1.00 88.56 187 SER A O 1
ATOM 1415 N N . ILE A 1 188 ? -12.837 -6.028 14.747 1.00 90.06 188 ILE A N 1
ATOM 1416 C CA . ILE A 1 188 ? -11.486 -5.579 14.372 1.00 90.06 188 ILE A CA 1
ATOM 1417 C C . ILE A 1 188 ? -10.529 -5.727 15.566 1.00 90.06 188 ILE A C 1
ATOM 1419 O O . ILE A 1 188 ? -9.465 -6.323 15.433 1.00 90.06 188 ILE A O 1
ATOM 1423 N N . ALA A 1 189 ? -10.923 -5.263 16.758 1.00 87.81 189 ALA A N 1
ATOM 1424 C CA . ALA A 1 189 ? -10.119 -5.417 17.972 1.00 87.81 189 ALA A CA 1
ATOM 1425 C C . ALA A 1 189 ? -9.835 -6.897 18.305 1.00 87.81 189 ALA A C 1
ATOM 1427 O O . ALA A 1 189 ? -8.696 -7.256 18.606 1.00 87.81 189 ALA A O 1
ATOM 1428 N N . SER A 1 190 ? -10.844 -7.769 18.207 1.00 86.06 190 SER A N 1
ATOM 1429 C CA . SER A 1 190 ? -10.670 -9.214 18.396 1.00 86.06 190 SER A CA 1
ATOM 1430 C C . SER A 1 190 ? -9.705 -9.826 17.377 1.00 86.06 190 SER A C 1
ATOM 1432 O O . SER A 1 190 ? -8.884 -10.654 17.763 1.00 86.06 190 SER A O 1
ATOM 1434 N N . ALA A 1 191 ? -9.747 -9.397 16.111 1.00 84.81 191 ALA A N 1
ATOM 1435 C CA . ALA A 1 191 ? -8.865 -9.893 15.052 1.00 84.81 191 ALA A CA 1
ATOM 1436 C C . ALA A 1 191 ? -7.400 -9.420 15.193 1.00 84.81 191 ALA A C 1
ATOM 1438 O O . ALA A 1 191 ? -6.488 -10.172 14.868 1.00 84.81 191 ALA A O 1
ATOM 1439 N N . ILE A 1 192 ? -7.142 -8.248 15.796 1.00 84.12 192 ILE A N 1
ATOM 1440 C CA . ILE A 1 192 ? -5.781 -7.845 16.233 1.00 84.12 192 ILE A CA 1
ATOM 1441 C C . ILE A 1 192 ? -5.298 -8.706 17.434 1.00 84.12 192 ILE A C 1
ATOM 1443 O O . ILE A 1 192 ? -4.154 -8.617 17.872 1.00 84.12 192 ILE A O 1
ATOM 1447 N N . GLY A 1 193 ? -6.155 -9.568 17.994 1.00 73.94 193 GLY A N 1
ATOM 1448 C CA . GLY A 1 193 ? -5.843 -10.419 19.145 1.00 73.94 193 GLY A CA 1
ATOM 1449 C C . GLY A 1 193 ? -6.114 -9.764 20.502 1.00 73.94 193 GLY A C 1
ATOM 1450 O O . GLY A 1 193 ? -5.671 -10.287 21.526 1.00 73.94 193 GLY A O 1
ATOM 1451 N N . MET A 1 194 ? -6.858 -8.650 20.541 1.00 63.00 194 MET A N 1
ATOM 1452 C CA . MET A 1 194 ? -7.191 -7.903 21.763 1.00 63.00 194 MET A CA 1
ATOM 1453 C C . MET A 1 194 ? -8.325 -8.563 22.575 1.00 63.00 194 MET A C 1
ATOM 1455 O O . MET A 1 194 ? -9.318 -7.914 22.927 1.00 63.00 194 MET A O 1
ATOM 1459 N N . ASP A 1 195 ? -8.206 -9.848 22.908 1.00 57.00 195 ASP A N 1
ATOM 1460 C CA . ASP A 1 195 ? -9.052 -10.432 23.957 1.00 57.00 195 ASP A CA 1
ATOM 1461 C C . ASP A 1 195 ? -8.755 -9.747 25.306 1.00 57.00 195 ASP A C 1
ATOM 1463 O O . ASP A 1 195 ? -7.644 -9.268 25.542 1.00 57.00 195 ASP A O 1
ATOM 1467 N N . LYS A 1 196 ? -9.728 -9.729 26.226 1.00 52.38 196 LYS A N 1
ATOM 1468 C CA . LYS A 1 196 ? -9.582 -9.179 27.585 1.00 52.38 196 LYS A CA 1
ATOM 1469 C C . LYS A 1 196 ? -8.358 -9.736 28.327 1.00 52.38 196 LYS A C 1
ATOM 1471 O O . LYS A 1 196 ? -7.817 -9.045 29.177 1.00 52.38 196 LYS A O 1
ATOM 1476 N N . LYS A 1 197 ? -7.911 -10.950 27.983 1.00 53.78 197 LYS A N 1
ATOM 1477 C CA . LYS A 1 197 ? -6.730 -11.624 28.551 1.00 53.78 197 LYS A CA 1
ATOM 1478 C C . LYS A 1 197 ? -5.378 -11.166 27.979 1.00 53.78 197 LYS A C 1
ATOM 1480 O O . LYS A 1 197 ? -4.354 -11.533 28.541 1.00 53.78 197 LYS A O 1
ATOM 1485 N N . ARG A 1 198 ? -5.347 -10.426 26.860 1.00 58.16 198 ARG A N 1
ATOM 1486 C CA . ARG A 1 198 ? -4.110 -9.988 26.166 1.00 58.16 198 ARG A CA 1
ATOM 1487 C C . ARG A 1 198 ? -3.951 -8.462 26.093 1.00 58.16 198 ARG A C 1
ATOM 1489 O O . ARG A 1 198 ? -3.032 -7.979 25.440 1.00 58.16 198 ARG A O 1
ATOM 1496 N N . ILE A 1 199 ? -4.827 -7.705 26.759 1.00 61.91 199 ILE A N 1
ATOM 1497 C CA . ILE A 1 199 ? -4.833 -6.229 26.756 1.00 61.91 199 ILE A CA 1
ATOM 1498 C C . ILE A 1 199 ? -3.498 -5.623 27.230 1.00 61.91 199 ILE A C 1
ATOM 1500 O O . ILE A 1 199 ? -3.098 -4.588 26.700 1.00 61.91 199 ILE A O 1
ATOM 1504 N N . ASP A 1 200 ? -2.798 -6.295 28.146 1.00 62.56 200 ASP A N 1
ATOM 1505 C CA . ASP A 1 200 ? -1.520 -5.848 28.726 1.00 62.56 200 ASP A CA 1
ATOM 1506 C C . ASP A 1 200 ? -0.281 -6.295 27.923 1.00 62.56 200 ASP A C 1
ATOM 1508 O O . ASP A 1 200 ? 0.836 -6.265 28.432 1.00 62.56 200 ASP A O 1
ATOM 1512 N N . SER A 1 201 ? -0.464 -6.744 26.675 1.00 83.44 201 SER A N 1
ATOM 1513 C CA . SER A 1 201 ? 0.643 -7.059 25.764 1.00 83.44 201 SER A CA 1
ATOM 1514 C C . SER A 1 201 ? 0.845 -5.970 24.710 1.00 83.44 201 SER A C 1
ATOM 1516 O O . SER A 1 201 ? -0.083 -5.236 24.361 1.00 83.44 201 SER A O 1
ATOM 1518 N N . ASP A 1 202 ? 2.070 -5.882 24.199 1.00 87.25 202 ASP A N 1
ATOM 1519 C CA . ASP A 1 202 ? 2.459 -4.934 23.160 1.00 87.25 202 ASP A CA 1
ATOM 1520 C C . ASP A 1 202 ? 2.530 -5.598 21.777 1.00 87.25 202 ASP A C 1
ATOM 1522 O O . ASP A 1 202 ? 2.778 -6.800 21.653 1.00 87.25 202 ASP A O 1
ATOM 1526 N N . VAL A 1 203 ? 2.396 -4.787 20.726 1.00 88.94 203 VAL A N 1
ATOM 1527 C CA . VAL A 1 203 ? 2.685 -5.155 19.335 1.00 88.94 203 VAL A CA 1
ATOM 1528 C C . VAL A 1 203 ? 3.781 -4.249 18.765 1.00 88.94 203 VAL A C 1
ATOM 1530 O O . VAL A 1 203 ? 3.743 -3.030 18.930 1.00 88.94 203 VAL A O 1
ATOM 1533 N N . ASP A 1 204 ? 4.773 -4.838 18.095 1.00 89.62 204 ASP A N 1
ATOM 1534 C CA . ASP A 1 204 ? 5.809 -4.095 17.369 1.00 89.62 204 ASP A CA 1
ATOM 1535 C C . ASP A 1 204 ? 5.289 -3.753 15.963 1.00 89.62 204 ASP A C 1
ATOM 1537 O O . ASP A 1 204 ? 5.196 -4.629 15.103 1.00 89.62 204 ASP A O 1
ATOM 1541 N N . MET A 1 205 ? 4.955 -2.482 15.727 1.00 93.50 205 MET A N 1
ATOM 1542 C CA . MET A 1 205 ? 4.386 -1.996 14.464 1.00 93.50 205 MET A CA 1
ATOM 1543 C C . MET A 1 205 ? 5.403 -1.144 13.688 1.00 93.50 205 MET A C 1
ATOM 1545 O O . MET A 1 205 ? 6.009 -0.245 14.280 1.00 93.50 205 MET A O 1
ATOM 1549 N N . PRO A 1 206 ? 5.598 -1.367 12.377 1.00 95.12 206 PRO A N 1
ATOM 1550 C CA . PRO A 1 206 ? 6.323 -0.424 11.532 1.00 95.12 206 PRO A CA 1
ATOM 1551 C C . PRO A 1 206 ? 5.499 0.855 11.329 1.00 95.12 206 PRO A C 1
ATOM 1553 O O . PRO A 1 206 ? 4.286 0.812 11.137 1.00 95.12 206 PRO A O 1
ATOM 1556 N N . MET A 1 207 ? 6.163 2.006 11.373 1.00 96.31 207 MET A N 1
ATOM 1557 C CA . MET A 1 207 ? 5.553 3.329 11.251 1.00 96.31 207 MET A CA 1
ATOM 1558 C C . MET A 1 207 ? 6.390 4.211 10.330 1.00 96.31 207 MET A C 1
ATOM 1560 O O . MET A 1 207 ? 7.608 4.268 10.473 1.00 96.31 207 MET A O 1
ATOM 1564 N N . VAL A 1 208 ? 5.749 4.901 9.385 1.00 95.88 208 VAL A N 1
ATOM 1565 C CA . VAL A 1 208 ? 6.419 5.802 8.430 1.00 95.88 208 VAL A CA 1
ATOM 1566 C C . VAL A 1 208 ? 6.949 7.026 9.174 1.00 95.88 208 VAL A C 1
ATOM 1568 O O . VAL A 1 208 ? 6.152 7.786 9.715 1.00 95.88 208 VAL A O 1
ATOM 1571 N N . ALA A 1 209 ? 8.265 7.221 9.205 1.00 94.38 209 ALA A N 1
ATOM 1572 C CA . ALA A 1 209 ? 8.898 8.421 9.760 1.00 94.38 209 ALA A CA 1
ATOM 1573 C C . ALA A 1 209 ? 9.082 9.505 8.683 1.00 94.38 209 ALA A C 1
ATOM 1575 O O . ALA A 1 209 ? 8.929 10.692 8.951 1.00 94.38 209 ALA A O 1
ATOM 1576 N N . ALA A 1 210 ? 9.363 9.080 7.451 1.00 95.50 210 ALA A N 1
ATOM 1577 C CA . ALA A 1 210 ? 9.385 9.889 6.236 1.00 95.50 210 ALA A CA 1
ATOM 1578 C C . ALA A 1 210 ? 9.111 8.961 5.035 1.00 95.50 210 ALA A C 1
ATOM 1580 O O . ALA A 1 210 ? 9.227 7.743 5.189 1.00 95.50 210 ALA A O 1
ATOM 1581 N N . PRO A 1 211 ? 8.768 9.470 3.840 1.00 94.69 211 PRO A N 1
ATOM 1582 C CA . PRO A 1 211 ? 8.666 8.622 2.658 1.00 94.69 211 PRO A CA 1
ATOM 1583 C C . PRO A 1 211 ? 9.968 7.855 2.401 1.00 94.69 211 PRO A C 1
ATOM 1585 O O . PRO A 1 211 ? 11.057 8.420 2.494 1.00 94.69 211 PRO A O 1
ATOM 1588 N N . GLY A 1 212 ? 9.864 6.557 2.117 1.00 94.56 212 GLY A N 1
ATOM 1589 C CA . GLY A 1 212 ? 11.015 5.663 2.003 1.00 94.56 212 GLY A CA 1
ATOM 1590 C C . GLY A 1 212 ? 11.711 5.323 3.329 1.00 94.56 212 GLY A C 1
ATOM 1591 O O . GLY A 1 212 ? 12.837 4.834 3.297 1.00 94.56 212 GLY A O 1
ATOM 1592 N N . SER A 1 213 ? 11.096 5.591 4.488 1.00 93.75 213 SER A N 1
ATOM 1593 C CA . SER A 1 213 ? 11.702 5.342 5.802 1.00 93.75 213 SER A CA 1
ATOM 1594 C C . SER A 1 213 ? 10.667 4.991 6.875 1.00 93.75 213 SER A C 1
ATOM 1596 O O . SER A 1 213 ? 9.860 5.826 7.299 1.00 93.75 213 SER A O 1
ATOM 1598 N N . CYS A 1 214 ? 10.736 3.759 7.385 1.00 94.06 214 CYS A N 1
ATOM 1599 C CA . CYS A 1 214 ? 9.947 3.316 8.533 1.00 94.06 214 CYS A CA 1
ATOM 1600 C C . CYS A 1 214 ? 10.805 2.984 9.757 1.00 94.06 214 CYS A C 1
ATOM 1602 O O . CYS A 1 214 ? 11.894 2.422 9.657 1.00 94.06 214 CYS A O 1
ATOM 1604 N N . VAL A 1 215 ? 10.242 3.255 10.934 1.00 93.88 215 VAL A N 1
ATOM 1605 C CA . VAL A 1 215 ? 10.771 2.860 12.243 1.00 93.88 215 VAL A CA 1
ATOM 1606 C C . VAL A 1 215 ? 9.849 1.830 12.891 1.00 93.88 215 VAL A C 1
ATOM 1608 O O . VAL A 1 215 ? 8.630 1.905 12.750 1.00 93.88 215 VAL A O 1
ATOM 1611 N N . MET A 1 216 ? 10.409 0.869 13.626 1.00 93.50 216 MET A N 1
ATOM 1612 C CA . MET A 1 216 ? 9.609 -0.039 14.452 1.00 93.50 216 MET A CA 1
ATOM 1613 C C . MET A 1 216 ? 9.253 0.654 15.770 1.00 93.50 216 MET A C 1
ATOM 1615 O O . MET A 1 216 ? 10.148 1.076 16.503 1.00 93.50 216 MET A O 1
ATOM 1619 N N . LYS A 1 217 ? 7.961 0.743 16.096 1.00 93.81 217 LYS A N 1
ATOM 1620 C CA . LYS A 1 217 ? 7.467 1.283 17.366 1.00 93.81 217 LYS A CA 1
ATOM 1621 C C . LYS A 1 217 ? 6.641 0.232 18.095 1.00 93.81 217 LYS A C 1
ATOM 1623 O O . LYS A 1 217 ? 5.719 -0.353 17.532 1.00 93.81 217 LYS A O 1
ATOM 1628 N N . ARG A 1 218 ? 6.969 0.017 19.367 1.00 93.12 218 ARG A N 1
ATOM 1629 C CA . ARG A 1 218 ? 6.190 -0.831 20.267 1.00 93.12 218 ARG A CA 1
ATOM 1630 C C . ARG A 1 218 ? 4.943 -0.079 20.724 1.00 93.12 218 ARG A C 1
ATOM 1632 O O . ARG A 1 218 ? 5.051 1.053 21.198 1.00 93.12 218 ARG A O 1
ATOM 1639 N N . VAL A 1 219 ? 3.775 -0.689 20.557 1.00 92.69 219 VAL A N 1
ATOM 1640 C CA . VAL A 1 219 ? 2.470 -0.094 20.872 1.00 92.69 219 VAL A CA 1
ATOM 1641 C C . VAL A 1 219 ? 1.698 -1.030 21.805 1.00 92.69 219 VAL A C 1
ATOM 1643 O O . VAL A 1 219 ? 1.423 -2.164 21.410 1.00 92.69 219 VAL A O 1
ATOM 1646 N N . PRO A 1 220 ? 1.283 -0.580 23.003 1.00 92.00 220 PRO A N 1
ATOM 1647 C CA . PRO A 1 220 ? 0.406 -1.366 23.865 1.00 92.00 220 PRO A CA 1
ATOM 1648 C C . PRO A 1 220 ? -0.939 -1.646 23.193 1.00 92.00 220 PRO A C 1
ATOM 1650 O O . PRO A 1 220 ? -1.590 -0.724 22.688 1.00 92.00 220 PRO A O 1
ATOM 1653 N N . LEU A 1 221 ? -1.406 -2.899 23.221 1.00 90.19 221 LEU A N 1
ATOM 1654 C CA . LEU A 1 221 ? -2.707 -3.262 22.648 1.00 90.19 221 LEU A CA 1
ATOM 1655 C C . LEU A 1 221 ? -3.862 -2.521 23.336 1.00 90.19 221 LEU A C 1
ATOM 1657 O O . LEU A 1 221 ? -4.838 -2.161 22.677 1.00 90.19 221 LEU A O 1
ATOM 1661 N N . SER A 1 222 ? -3.734 -2.229 24.632 1.00 89.06 222 SER A N 1
ATOM 1662 C CA . SER A 1 222 ? -4.644 -1.363 25.393 1.00 89.06 222 SER A CA 1
ATOM 1663 C C . SER A 1 222 ? -4.778 0.045 24.789 1.00 89.06 222 SER A C 1
ATOM 1665 O O . SER A 1 222 ? -5.897 0.542 24.629 1.00 89.06 222 SER A O 1
ATOM 1667 N N . PHE A 1 223 ? -3.660 0.666 24.398 1.00 90.94 223 PHE A N 1
ATOM 1668 C CA . PHE A 1 223 ? -3.633 1.966 23.728 1.00 90.94 223 PHE A CA 1
ATOM 1669 C C . PHE A 1 223 ? -4.230 1.867 22.323 1.00 90.94 223 PHE A C 1
ATOM 1671 O O . PHE A 1 223 ? -5.159 2.607 22.006 1.00 90.94 223 PHE A O 1
ATOM 1678 N N . LEU A 1 224 ? -3.774 0.908 21.511 1.00 92.06 224 LEU A N 1
ATOM 1679 C CA . LEU A 1 224 ? -4.280 0.723 20.150 1.00 92.06 224 LEU A CA 1
ATOM 1680 C C . LEU A 1 224 ? -5.807 0.542 20.144 1.00 92.06 224 LEU A C 1
ATOM 1682 O O . LEU A 1 224 ? -6.504 1.239 19.409 1.00 92.06 224 LEU A O 1
ATOM 1686 N N . ARG A 1 225 ? -6.339 -0.307 21.036 1.00 89.69 225 ARG A N 1
ATOM 1687 C CA . ARG A 1 225 ? -7.782 -0.527 21.230 1.00 89.69 225 ARG A CA 1
ATOM 1688 C C . ARG A 1 225 ? -8.545 0.760 21.540 1.00 89.69 225 ARG A C 1
ATOM 1690 O O . ARG A 1 225 ? -9.642 0.955 21.017 1.00 89.69 225 ARG A O 1
ATOM 1697 N N . LYS A 1 226 ? -7.989 1.609 22.410 1.00 91.62 226 LYS A N 1
ATOM 1698 C CA . LYS A 1 226 ? -8.580 2.895 22.808 1.00 91.62 226 LYS A CA 1
ATOM 1699 C C . LYS A 1 226 ? -8.621 3.884 21.641 1.00 91.62 226 LYS A C 1
ATOM 1701 O O . LYS A 1 226 ? -9.572 4.654 21.542 1.00 91.62 226 LYS A O 1
ATOM 1706 N N . GLU A 1 227 ? -7.634 3.834 20.749 1.00 93.88 227 GLU A N 1
ATOM 1707 C CA . GLU A 1 227 ? -7.543 4.733 19.600 1.00 93.88 227 GLU A CA 1
ATOM 1708 C C . GLU A 1 227 ? -8.392 4.293 18.394 1.00 93.88 227 GLU A C 1
ATOM 1710 O O . GLU A 1 227 ? -8.812 5.163 17.633 1.00 93.88 227 GLU A O 1
ATOM 1715 N N . LEU A 1 228 ? -8.733 3.002 18.229 1.00 93.38 228 LEU A N 1
ATOM 1716 C CA . LEU A 1 228 ? -9.540 2.505 17.091 1.00 93.38 228 LEU A CA 1
ATOM 1717 C C . LEU A 1 228 ? -10.809 3.341 16.771 1.00 93.38 228 LEU A C 1
ATOM 1719 O O . LEU A 1 228 ? -11.034 3.618 15.590 1.00 93.38 228 LEU A O 1
ATOM 1723 N N . PRO A 1 229 ? -11.636 3.795 17.742 1.00 93.62 229 PRO A N 1
ATOM 1724 C CA . PRO A 1 229 ? -12.799 4.637 17.448 1.00 93.62 229 PRO A CA 1
ATOM 1725 C C . PRO A 1 229 ? -12.415 6.015 16.895 1.00 93.62 229 PRO A C 1
ATOM 1727 O O . PRO A 1 229 ? -13.055 6.507 15.968 1.00 93.62 229 PRO A O 1
ATOM 1730 N N . ALA A 1 230 ? -11.355 6.629 17.432 1.00 92.69 230 ALA A N 1
ATOM 1731 C CA . ALA A 1 230 ? -10.845 7.912 16.956 1.00 92.69 230 ALA A CA 1
ATOM 1732 C C . ALA A 1 230 ? -10.181 7.779 15.576 1.00 92.69 230 ALA A C 1
ATOM 1734 O O . ALA A 1 230 ? -10.339 8.670 14.738 1.00 92.69 230 ALA A O 1
ATOM 1735 N N . ILE A 1 231 ? -9.502 6.651 15.328 1.00 94.44 231 ILE A N 1
ATOM 1736 C CA . ILE A 1 231 ? -8.910 6.310 14.033 1.00 94.44 231 ILE A CA 1
ATOM 1737 C C . ILE A 1 231 ? -10.011 6.198 12.979 1.00 94.44 231 ILE A C 1
ATOM 1739 O O . ILE A 1 231 ? -10.022 6.934 11.991 1.00 94.44 231 ILE A O 1
ATOM 1743 N N . ARG A 1 232 ? -11.024 5.368 13.227 1.00 93.19 232 ARG A N 1
ATOM 1744 C CA . ARG A 1 232 ? -12.122 5.218 12.276 1.00 93.19 232 ARG A CA 1
ATOM 1745 C C . ARG A 1 232 ? -12.888 6.521 12.051 1.00 93.19 232 ARG A C 1
ATOM 1747 O O . ARG A 1 232 ? -13.175 6.865 10.912 1.00 93.19 232 ARG A O 1
ATOM 1754 N N . ALA A 1 233 ? -13.167 7.287 13.108 1.00 90.31 233 ALA A N 1
ATOM 1755 C CA . ALA A 1 233 ? -13.860 8.568 12.985 1.00 90.31 233 ALA A CA 1
ATOM 1756 C C . ALA A 1 233 ? -13.070 9.604 12.164 1.00 90.31 233 ALA A C 1
ATOM 1758 O O . ALA A 1 233 ? -13.677 10.386 11.435 1.00 90.31 233 ALA A O 1
ATOM 1759 N N . GLY A 1 234 ? -11.735 9.630 12.250 1.00 89.38 234 GLY A N 1
ATOM 1760 C CA . GLY A 1 234 ? -10.918 10.509 11.406 1.00 89.38 234 GLY A CA 1
ATOM 1761 C C . GLY A 1 234 ? -10.943 10.095 9.934 1.00 89.38 234 GLY A C 1
ATOM 1762 O O . GLY A 1 234 ? -11.167 10.950 9.080 1.00 89.38 234 GLY A O 1
ATOM 1763 N N . ILE A 1 235 ? -10.832 8.795 9.647 1.00 90.81 235 ILE A N 1
ATOM 1764 C CA . ILE A 1 235 ? -10.940 8.258 8.282 1.00 90.81 235 ILE A CA 1
ATOM 1765 C C . ILE A 1 235 ? -12.327 8.534 7.695 1.00 90.81 235 ILE A C 1
ATOM 1767 O O . ILE A 1 235 ? -12.437 9.058 6.590 1.00 90.81 235 ILE A O 1
ATOM 1771 N N . GLN A 1 236 ? -13.389 8.262 8.457 1.00 86.50 236 GLN A N 1
ATOM 1772 C CA . GLN A 1 236 ? -14.767 8.510 8.037 1.00 86.50 236 GLN A CA 1
ATOM 1773 C C . GLN A 1 236 ? -15.076 9.996 7.852 1.00 86.50 236 GLN A C 1
ATOM 1775 O O . GLN A 1 236 ? -15.803 10.323 6.922 1.00 86.50 236 GLN A O 1
ATOM 1780 N N . ARG A 1 237 ? -14.534 10.911 8.671 1.00 82.00 237 ARG A N 1
ATOM 1781 C CA . ARG A 1 237 ? -14.673 12.360 8.419 1.00 82.00 237 ARG A CA 1
ATOM 1782 C C . ARG A 1 237 ? -14.078 12.729 7.066 1.00 82.00 237 ARG A C 1
ATOM 1784 O O . ARG A 1 237 ? -14.795 13.269 6.232 1.00 82.00 237 ARG A O 1
ATOM 1791 N N . ARG A 1 238 ? -12.841 12.299 6.803 1.00 73.62 238 ARG A N 1
ATOM 1792 C CA . ARG A 1 238 ? -12.203 12.525 5.503 1.00 73.62 238 ARG A CA 1
ATOM 1793 C C . ARG A 1 238 ? -12.868 11.769 4.350 1.00 73.62 238 ARG A C 1
ATOM 1795 O O . ARG A 1 238 ? -12.598 12.080 3.200 1.00 73.62 238 ARG A O 1
ATOM 1802 N N . GLY A 1 239 ? -13.675 10.743 4.625 1.00 58.09 239 GLY A N 1
ATOM 1803 C CA . GLY A 1 239 ? -14.516 10.054 3.639 1.00 58.09 239 GLY A CA 1
ATOM 1804 C C . GLY A 1 239 ? -15.889 10.707 3.430 1.00 58.09 239 GLY A C 1
ATOM 1805 O O . GLY A 1 239 ? -16.507 10.498 2.393 1.00 58.09 239 GLY A O 1
ATOM 1806 N N . ARG A 1 240 ? -16.362 11.521 4.386 1.00 46.06 240 ARG A N 1
ATOM 1807 C CA . ARG A 1 240 ? -17.578 12.356 4.288 1.00 46.06 240 ARG A CA 1
ATOM 1808 C C . ARG A 1 240 ? -17.330 13.701 3.608 1.00 46.06 240 ARG A C 1
ATOM 1810 O O . ARG A 1 240 ? -18.278 14.291 3.111 1.00 46.06 240 ARG A O 1
ATOM 1817 N N . GLU A 1 241 ? -16.070 14.120 3.518 1.00 43.97 241 GLU A N 1
ATOM 1818 C CA . GLU A 1 241 ? -15.578 15.050 2.484 1.00 43.97 241 GLU A CA 1
ATOM 1819 C C . GLU A 1 241 ? -15.742 14.468 1.058 1.00 43.97 241 GLU A C 1
ATOM 1821 O O . GLU A 1 241 ? -15.579 15.180 0.074 1.00 43.97 241 GLU A O 1
ATOM 1826 N N . GLY A 1 242 ? -16.148 13.194 0.961 1.00 34.97 242 GLY A N 1
ATOM 1827 C CA . GLY A 1 242 ? -16.642 12.533 -0.239 1.00 34.97 242 GLY A CA 1
ATOM 1828 C C . GLY A 1 242 ? -15.571 11.726 -0.976 1.00 34.97 242 GLY A C 1
ATOM 1829 O O . GLY A 1 242 ? -14.389 12.078 -0.962 1.00 34.97 242 GLY A O 1
ATOM 1830 N N . PRO A 1 243 ? -15.965 10.662 -1.699 1.00 36.12 243 PRO A N 1
ATOM 1831 C CA . PRO A 1 243 ? -15.389 10.471 -3.019 1.00 36.12 243 PRO A CA 1
ATOM 1832 C C . PRO A 1 243 ? -15.668 11.738 -3.835 1.00 36.12 243 PRO A C 1
ATOM 1834 O O . PRO A 1 243 ? -16.730 12.350 -3.700 1.00 36.12 243 PRO A O 1
ATOM 1837 N N . ILE A 1 244 ? -14.733 12.111 -4.700 1.00 39.19 244 ILE A N 1
ATOM 1838 C CA . ILE A 1 244 ? -15.017 13.091 -5.745 1.00 39.19 244 ILE A CA 1
ATOM 1839 C C . ILE A 1 244 ? -16.080 12.442 -6.640 1.00 39.19 244 ILE A C 1
ATOM 1841 O O . ILE A 1 244 ? -15.822 11.384 -7.215 1.00 39.19 244 ILE A O 1
ATOM 1845 N N . ASP A 1 245 ? -17.275 13.033 -6.688 1.00 34.88 245 ASP A N 1
ATOM 1846 C CA . ASP A 1 245 ? -18.354 12.629 -7.600 1.00 34.88 245 ASP A CA 1
ATOM 1847 C C . ASP A 1 245 ? -17.795 12.615 -9.039 1.00 34.88 245 ASP A C 1
ATOM 1849 O O . ASP A 1 245 ? -16.964 13.478 -9.347 1.00 34.88 245 ASP A O 1
ATOM 1853 N N . PRO A 1 246 ? -18.137 11.641 -9.906 1.00 39.28 246 PRO A N 1
ATOM 1854 C CA . PRO A 1 246 ? -17.352 11.329 -11.094 1.00 39.28 246 PRO A CA 1
ATOM 1855 C C . PRO A 1 246 ? -17.668 12.283 -12.251 1.00 39.28 246 PRO A C 1
ATOM 1857 O O . PRO A 1 246 ? -18.193 11.887 -13.285 1.00 39.28 246 PRO A O 1
ATOM 1860 N N . VAL A 1 247 ? -17.291 13.544 -12.070 1.00 49.69 247 VAL A N 1
ATOM 1861 C CA . VAL A 1 247 ? -16.637 14.310 -13.122 1.00 49.69 247 VAL A CA 1
ATOM 1862 C C . VAL A 1 247 ? -15.175 14.371 -12.699 1.00 49.69 247 VAL A C 1
ATOM 1864 O O . VAL A 1 247 ? -14.774 15.211 -11.890 1.00 49.69 247 VAL A O 1
ATOM 1867 N N . THR A 1 248 ? -14.379 13.406 -13.169 1.00 61.28 248 THR A N 1
ATOM 1868 C CA . THR A 1 248 ? -12.947 13.318 -12.849 1.00 61.28 248 THR A CA 1
ATOM 1869 C C . THR A 1 248 ? -12.284 14.684 -13.084 1.00 61.28 248 THR A C 1
ATOM 1871 O O . THR A 1 248 ? -12.663 15.402 -14.005 1.00 61.28 248 THR A O 1
ATOM 1874 N N . VAL A 1 249 ? -11.234 15.048 -12.335 1.00 61.78 249 VAL A N 1
ATOM 1875 C CA . VAL A 1 249 ? -10.425 16.265 -12.612 1.00 61.78 249 VAL A CA 1
ATOM 1876 C C . VAL A 1 249 ? -10.017 16.342 -14.097 1.00 61.78 249 VAL A C 1
ATOM 1878 O O . VAL A 1 249 ? -10.002 17.409 -14.705 1.00 61.78 249 VAL A O 1
ATOM 1881 N N . ARG A 1 250 ? -9.785 15.169 -14.695 1.00 66.94 250 ARG A N 1
ATOM 1882 C CA . ARG A 1 250 ? -9.601 14.940 -16.127 1.00 66.94 250 ARG A CA 1
ATOM 1883 C C . ARG A 1 250 ? -10.832 15.256 -16.990 1.00 66.94 250 ARG A C 1
ATOM 1885 O O . ARG A 1 250 ? -10.663 15.865 -18.029 1.00 66.94 250 ARG A O 1
ATOM 1892 N N . GLU A 1 251 ? -12.041 14.867 -16.602 1.00 71.62 251 GLU A N 1
ATOM 1893 C CA . GLU A 1 251 ? -13.274 15.182 -17.343 1.00 71.62 251 GLU A CA 1
ATOM 1894 C C . GLU A 1 251 ? -13.620 16.671 -17.262 1.00 71.62 251 GLU A C 1
ATOM 1896 O O . GLU A 1 251 ? -14.021 17.254 -18.266 1.00 71.62 251 GLU A O 1
ATOM 1901 N N . LEU A 1 252 ? -13.407 17.311 -16.103 1.00 73.31 252 LEU A N 1
ATOM 1902 C CA . LEU A 1 252 ? -13.491 18.769 -15.973 1.00 73.31 252 LEU A CA 1
ATOM 1903 C C . LEU A 1 252 ? -12.509 19.432 -16.945 1.00 73.31 252 LEU A C 1
ATOM 1905 O O . LEU A 1 252 ? -12.906 20.297 -17.721 1.00 73.31 252 LEU A O 1
ATOM 1909 N N . GLN A 1 253 ? -11.256 18.967 -16.970 1.00 79.94 253 GLN A N 1
ATOM 1910 C CA . GLN A 1 253 ? -10.248 19.436 -17.918 1.00 79.94 253 GLN A CA 1
ATOM 1911 C C . GLN A 1 253 ? -10.661 19.188 -19.384 1.00 79.94 253 GLN A C 1
ATOM 1913 O O . GLN A 1 253 ? -10.631 20.121 -20.176 1.00 79.94 253 GLN A O 1
ATOM 1918 N N . GLU A 1 254 ? -11.123 17.989 -19.746 1.00 80.44 254 GLU A N 1
ATOM 1919 C CA . GLU A 1 254 ? -11.581 17.646 -21.102 1.00 80.44 254 GLU A CA 1
ATOM 1920 C C . GLU A 1 254 ? -12.837 18.443 -21.520 1.00 80.44 254 GLU A C 1
ATOM 1922 O O . GLU A 1 254 ? -13.086 18.625 -22.712 1.00 80.44 254 GLU A O 1
ATOM 1927 N N . ARG A 1 255 ? -13.664 18.923 -20.580 1.00 79.62 255 ARG A N 1
ATOM 1928 C CA . ARG A 1 255 ? -14.797 19.834 -20.852 1.00 79.62 255 ARG A CA 1
ATOM 1929 C C . ARG A 1 255 ? -14.332 21.278 -21.044 1.00 79.62 255 ARG A C 1
ATOM 1931 O O . ARG A 1 255 ? -14.719 21.902 -22.030 1.00 79.62 255 ARG A O 1
ATOM 1938 N N . ILE A 1 256 ? -13.420 21.754 -20.194 1.00 83.31 256 ILE A N 1
ATOM 1939 C CA . ILE A 1 256 ? -12.758 23.063 -20.319 1.00 83.31 256 ILE A CA 1
ATOM 1940 C C . ILE A 1 256 ? -11.983 23.165 -21.646 1.00 83.31 256 ILE A C 1
ATOM 1942 O O . ILE A 1 256 ? -12.059 24.177 -22.344 1.00 83.31 256 ILE A O 1
ATOM 1946 N N . GLU A 1 257 ? -11.295 22.094 -22.047 1.00 82.69 257 GLU A N 1
ATOM 1947 C CA . GLU A 1 257 ? -10.598 21.982 -23.332 1.00 82.69 257 GLU A CA 1
ATOM 1948 C C . GLU A 1 257 ? -11.562 22.017 -24.530 1.00 82.69 257 GLU A C 1
ATOM 1950 O O . GLU A 1 257 ? -11.227 22.608 -25.555 1.00 82.69 257 GLU A O 1
ATOM 1955 N N . ARG A 1 258 ? -12.778 21.471 -24.379 1.00 82.81 258 ARG A N 1
ATOM 1956 C CA . ARG A 1 258 ? -13.873 21.541 -25.367 1.00 82.81 258 ARG A CA 1
ATOM 1957 C C . ARG A 1 258 ? -14.683 22.848 -25.335 1.00 82.81 258 ARG A C 1
ATOM 1959 O O . ARG A 1 258 ? -15.555 23.021 -26.182 1.00 82.81 258 ARG A O 1
ATOM 1966 N N . GLY A 1 259 ? -14.412 23.761 -24.399 1.00 76.69 259 GLY A N 1
ATOM 1967 C CA . GLY A 1 259 ? -15.127 25.037 -24.265 1.00 76.69 259 GLY A CA 1
ATOM 1968 C C . GLY A 1 259 ? -16.476 24.963 -23.535 1.00 76.69 259 GLY A C 1
ATOM 1969 O O . GLY A 1 259 ? -17.205 25.952 -23.509 1.00 76.69 259 GLY A O 1
ATOM 1970 N N . ASP A 1 260 ? -16.804 23.831 -22.908 1.00 85.81 260 ASP A N 1
ATOM 1971 C CA . ASP A 1 260 ? -17.926 23.730 -21.970 1.00 85.81 260 ASP A CA 1
ATOM 1972 C C . ASP A 1 260 ? -17.453 24.200 -20.588 1.00 85.81 260 ASP A C 1
ATOM 1974 O O . ASP A 1 260 ? -16.791 23.463 -19.860 1.00 85.81 260 ASP A O 1
ATOM 1978 N N . LEU A 1 261 ? -17.710 25.473 -20.273 1.00 82.56 261 LEU A N 1
ATOM 1979 C CA . LEU A 1 261 ? -17.099 26.162 -19.130 1.00 82.56 261 LEU A CA 1
ATOM 1980 C C . LEU A 1 261 ? -18.042 26.363 -17.937 1.00 82.56 261 LEU A C 1
ATOM 1982 O O . LEU A 1 261 ? -17.556 26.575 -16.833 1.00 82.56 261 LEU A O 1
ATOM 1986 N N . GLY A 1 262 ? -19.363 26.307 -18.129 1.00 78.94 262 GLY A N 1
ATOM 1987 C CA . GLY A 1 262 ? -20.337 26.681 -17.093 1.00 78.94 262 GLY A CA 1
ATOM 1988 C C . GLY A 1 262 ? -20.297 25.760 -15.873 1.00 78.94 262 GLY A C 1
ATOM 1989 O O . GLY A 1 262 ? -19.922 26.181 -14.780 1.00 78.94 262 GLY A O 1
ATOM 1990 N N . GLU A 1 263 ? -20.640 24.490 -16.081 1.00 78.25 263 GLU A N 1
ATOM 1991 C CA . GLU A 1 263 ? -20.658 23.482 -15.017 1.00 78.25 263 GLU A CA 1
ATOM 1992 C C . GLU A 1 263 ? -19.250 23.197 -14.449 1.00 78.25 263 GLU A C 1
ATOM 1994 O O . GLU A 1 263 ? -19.131 23.104 -13.225 1.00 78.25 263 GLU A O 1
ATOM 1999 N N . PRO A 1 264 ? -18.154 23.142 -15.246 1.00 83.38 264 PRO A N 1
ATOM 2000 C CA . PRO A 1 264 ? -16.822 22.970 -14.671 1.00 83.38 264 PRO A CA 1
ATOM 2001 C C . PRO A 1 264 ? -16.352 24.131 -13.792 1.00 83.38 264 PRO A C 1
ATOM 2003 O O . PRO A 1 264 ? -15.703 23.873 -12.781 1.00 83.38 264 PRO A O 1
ATOM 2006 N N . ILE A 1 265 ? -16.687 25.386 -14.124 1.00 87.25 265 ILE A N 1
ATOM 2007 C CA . ILE A 1 265 ? -16.379 26.535 -13.258 1.00 87.25 265 ILE A CA 1
ATOM 2008 C C . ILE A 1 265 ? -17.121 26.401 -11.923 1.00 87.25 265 ILE A C 1
ATOM 2010 O O . ILE A 1 265 ? -16.476 26.452 -10.879 1.00 87.25 265 ILE A O 1
ATOM 2014 N N . GLU A 1 266 ? -18.432 26.140 -11.935 1.00 82.94 266 GLU A N 1
ATOM 2015 C CA . GLU A 1 266 ? -19.226 25.980 -10.705 1.00 82.94 266 GLU A CA 1
ATOM 2016 C C . GLU A 1 266 ? -18.724 24.806 -9.840 1.00 82.94 266 GLU A C 1
ATOM 2018 O O . GLU A 1 266 ? -18.583 24.930 -8.619 1.00 82.94 266 GLU A O 1
ATOM 2023 N N . ALA A 1 267 ? -18.381 23.676 -10.467 1.00 76.88 267 ALA A N 1
ATOM 2024 C CA . ALA A 1 267 ? -17.821 22.513 -9.783 1.00 76.88 267 ALA A CA 1
ATOM 2025 C C . ALA A 1 267 ? -16.463 22.820 -9.123 1.00 76.88 267 ALA A C 1
ATOM 2027 O O . ALA A 1 267 ? -16.227 22.415 -7.980 1.00 76.88 267 ALA A O 1
ATOM 2028 N N . LEU A 1 268 ? -15.582 23.553 -9.811 1.00 84.50 268 LEU A N 1
ATOM 2029 C CA . LEU A 1 268 ? -14.263 23.941 -9.305 1.00 84.50 268 LEU A CA 1
ATOM 2030 C C . LEU A 1 268 ? -14.346 25.031 -8.223 1.00 84.50 268 LEU A C 1
ATOM 2032 O O . LEU A 1 268 ? -13.651 24.929 -7.214 1.00 84.50 268 LEU A O 1
ATOM 2036 N N . GLU A 1 269 ? -15.227 26.025 -8.370 1.00 86.31 269 GLU A N 1
ATOM 2037 C CA . GLU A 1 269 ? -15.510 27.034 -7.339 1.00 86.31 269 GLU A CA 1
ATOM 2038 C C . GLU A 1 269 ? -16.010 26.366 -6.047 1.00 86.31 269 GLU A C 1
ATOM 2040 O O . GLU A 1 269 ? -15.425 26.549 -4.977 1.00 86.31 269 GLU A O 1
ATOM 2045 N N . LYS A 1 270 ? -17.035 25.507 -6.144 1.00 78.50 270 LYS A N 1
ATOM 2046 C CA . LYS A 1 270 ? -17.580 24.741 -5.010 1.00 78.50 270 LYS A CA 1
ATOM 2047 C C . LYS A 1 270 ? -16.519 23.862 -4.345 1.00 78.50 270 LYS A C 1
ATOM 2049 O O . LYS A 1 270 ? -16.486 23.739 -3.118 1.00 78.50 270 LYS A O 1
ATOM 2054 N N . ARG A 1 271 ? -15.628 23.273 -5.145 1.00 77.12 271 ARG A N 1
ATOM 2055 C CA . ARG A 1 271 ? -14.502 22.473 -4.663 1.00 77.12 271 ARG A CA 1
ATOM 2056 C C . ARG A 1 271 ? -13.495 23.316 -3.882 1.00 77.12 271 ARG A C 1
ATOM 2058 O O . ARG A 1 271 ? -13.123 22.903 -2.786 1.00 77.12 271 ARG A O 1
ATOM 2065 N N . LEU A 1 272 ? -13.128 24.504 -4.359 1.00 79.50 272 LEU A N 1
ATOM 2066 C CA . LEU A 1 272 ? -12.225 25.413 -3.640 1.00 79.50 272 LEU A CA 1
ATOM 2067 C C . LEU A 1 272 ? -12.855 26.025 -2.383 1.00 79.50 272 LEU A C 1
ATOM 2069 O O . LEU A 1 272 ? -12.146 26.242 -1.406 1.00 79.50 272 LEU A O 1
ATOM 2073 N N . VAL A 1 273 ? -14.179 26.208 -2.340 1.00 76.94 273 VAL A N 1
ATOM 2074 C CA . VAL A 1 273 ? -14.891 26.536 -1.089 1.00 76.94 273 VAL A CA 1
ATOM 2075 C C . VAL A 1 273 ? -14.727 25.419 -0.047 1.00 76.94 273 VAL A C 1
ATOM 2077 O O . VAL A 1 273 ? -14.582 25.706 1.140 1.00 76.94 273 VAL A O 1
ATOM 2080 N N . SER A 1 274 ? -14.716 24.149 -0.471 1.00 66.25 274 SER A N 1
ATOM 2081 C CA . SER A 1 274 ? -14.512 23.001 0.430 1.00 66.25 274 SER A CA 1
ATOM 2082 C C . SER A 1 274 ? -13.040 22.713 0.765 1.00 66.25 274 SER A C 1
ATOM 2084 O O . SER A 1 274 ? -12.746 22.262 1.871 1.00 66.25 274 SER A O 1
ATOM 2086 N N . ASN A 1 275 ? -12.113 22.998 -0.155 1.00 70.69 275 ASN A N 1
ATOM 2087 C CA . ASN A 1 275 ? -10.669 22.854 0.026 1.00 70.69 275 ASN A CA 1
ATOM 2088 C C . ASN A 1 275 ? -9.911 24.015 -0.659 1.00 70.69 275 ASN A C 1
ATOM 2090 O O . ASN A 1 275 ? -9.506 23.881 -1.817 1.00 70.69 275 ASN A O 1
ATOM 2094 N N . PRO A 1 276 ? -9.650 25.129 0.054 1.00 77.06 276 PRO A N 1
ATOM 2095 C CA . PRO A 1 276 ? -8.967 26.306 -0.502 1.00 77.06 276 PRO A CA 1
ATOM 2096 C C . PRO A 1 276 ? -7.491 26.108 -0.891 1.00 77.06 276 PRO A C 1
ATOM 2098 O O . PRO A 1 276 ? -6.847 27.064 -1.316 1.00 77.06 276 PRO A O 1
ATOM 2101 N N . ARG A 1 277 ? -6.937 24.900 -0.703 1.00 77.12 277 ARG A N 1
ATOM 2102 C CA . ARG A 1 277 ? -5.545 24.530 -1.019 1.00 77.12 277 ARG A CA 1
ATOM 2103 C C . ARG A 1 277 ? -5.436 23.474 -2.125 1.00 77.12 277 ARG A C 1
ATOM 2105 O O . ARG A 1 277 ? -4.372 22.897 -2.337 1.00 77.12 277 ARG A O 1
ATOM 2112 N N . ASP A 1 278 ? -6.528 23.174 -2.828 1.00 80.25 278 ASP A N 1
ATOM 2113 C CA . ASP A 1 278 ? -6.510 22.237 -3.955 1.00 80.25 278 ASP A CA 1
ATOM 2114 C C . ASP A 1 278 ? -5.857 22.885 -5.192 1.00 80.25 278 ASP A C 1
ATOM 2116 O O . ASP A 1 278 ? -6.537 23.398 -6.082 1.00 80.25 278 ASP A O 1
ATOM 2120 N N . LEU A 1 279 ? -4.520 22.853 -5.249 1.00 78.50 279 LEU A N 1
ATOM 2121 C CA . LEU A 1 279 ? -3.705 23.407 -6.340 1.00 78.50 279 LEU A CA 1
ATOM 2122 C C . LEU A 1 279 ? -4.196 22.980 -7.735 1.00 78.50 279 LEU A C 1
ATOM 2124 O O . LEU A 1 279 ? -4.262 23.801 -8.649 1.00 78.50 279 LEU A O 1
ATOM 2128 N N . GLY A 1 280 ? -4.573 21.708 -7.907 1.00 78.94 280 GLY A N 1
ATOM 2129 C CA . GLY A 1 280 ? -5.079 21.200 -9.185 1.00 78.94 280 GLY A CA 1
ATOM 2130 C C . GLY A 1 280 ? -6.361 21.912 -9.622 1.00 78.94 280 GLY A C 1
ATOM 2131 O O . GLY A 1 280 ? -6.515 22.256 -10.795 1.00 78.94 280 GLY A O 1
ATOM 2132 N N . SER A 1 281 ? -7.241 22.196 -8.664 1.00 87.06 281 SER A N 1
ATOM 2133 C CA . SER A 1 281 ? -8.497 22.912 -8.884 1.00 87.06 281 SER A CA 1
ATOM 2134 C C . SER A 1 281 ? -8.291 24.413 -9.068 1.00 87.06 281 SER A C 1
ATOM 2136 O O . SER A 1 281 ? -8.962 25.000 -9.910 1.00 87.06 281 SER A O 1
ATOM 2138 N N . MET A 1 282 ? -7.335 25.030 -8.365 1.00 87.19 282 MET A N 1
ATOM 2139 C CA . MET A 1 282 ? -6.967 26.442 -8.562 1.00 87.19 282 MET A CA 1
ATOM 2140 C C . MET A 1 282 ? -6.437 26.679 -9.981 1.00 87.19 282 MET A C 1
ATOM 2142 O O . MET A 1 282 ? -6.882 27.592 -10.675 1.00 87.19 282 MET A O 1
ATOM 2146 N N . VAL A 1 283 ? -5.530 25.815 -10.451 1.00 87.12 283 VAL A N 1
ATOM 2147 C CA . VAL A 1 283 ? -4.942 25.917 -11.795 1.00 87.12 283 VAL A CA 1
ATOM 2148 C C . VAL A 1 283 ? -5.980 25.643 -12.890 1.00 87.12 283 VAL A C 1
ATOM 2150 O O . VAL A 1 283 ? -5.994 26.346 -13.900 1.00 87.12 283 VAL A O 1
ATOM 2153 N N . LEU A 1 284 ? -6.879 24.668 -12.700 1.00 88.44 284 LEU A N 1
ATOM 2154 C CA . LEU A 1 284 ? -7.973 24.417 -13.648 1.00 88.44 284 LEU A CA 1
ATOM 2155 C C . LEU A 1 284 ? -9.020 25.533 -13.661 1.00 88.44 284 LEU A C 1
ATOM 2157 O O . LEU A 1 284 ? -9.467 25.913 -14.740 1.00 88.44 284 LEU A O 1
ATOM 2161 N N . LEU A 1 285 ? -9.391 26.083 -12.501 1.00 92.19 285 LEU A N 1
ATOM 2162 C CA . LEU A 1 285 ? -10.343 27.192 -12.427 1.00 92.19 285 LEU A CA 1
ATOM 2163 C C . LEU A 1 285 ? -9.763 28.451 -13.072 1.00 92.19 285 LEU A C 1
ATOM 2165 O O . LEU A 1 285 ? -10.472 29.163 -13.776 1.00 92.19 285 LEU A O 1
ATOM 2169 N N . SER A 1 286 ? -8.464 28.695 -12.888 1.00 91.12 286 SER A N 1
ATOM 2170 C CA . SER A 1 286 ? -7.758 29.781 -13.561 1.00 91.12 286 SER A CA 1
ATOM 2171 C C . SER A 1 286 ? -7.779 29.628 -15.091 1.00 91.12 286 SER A C 1
ATOM 2173 O O . SER A 1 286 ? -8.174 30.570 -15.781 1.00 91.12 286 SER A O 1
ATOM 2175 N N . ASP A 1 287 ? -7.472 28.444 -15.643 1.00 89.31 287 ASP A N 1
ATOM 2176 C CA . ASP A 1 287 ? -7.565 28.219 -17.099 1.00 89.31 287 ASP A CA 1
ATOM 2177 C C . ASP A 1 287 ? -9.016 28.298 -17.614 1.00 89.31 287 ASP A C 1
ATOM 2179 O O . ASP A 1 287 ? -9.269 28.850 -18.686 1.00 89.31 287 ASP A O 1
ATOM 2183 N N . ALA A 1 288 ? -9.993 27.823 -16.836 1.00 90.00 288 ALA A N 1
ATOM 2184 C CA . ALA A 1 288 ? -11.411 27.945 -17.170 1.00 90.00 288 ALA A CA 1
ATOM 2185 C C . ALA A 1 288 ? -11.878 29.413 -17.189 1.00 90.00 288 ALA A C 1
ATOM 2187 O O . ALA A 1 288 ? -12.556 29.833 -18.127 1.00 90.00 288 ALA A O 1
ATOM 2188 N N . TYR A 1 289 ? -11.474 30.221 -16.203 1.00 92.88 289 TYR A N 1
ATOM 2189 C CA . TYR A 1 289 ? -11.719 31.664 -16.183 1.00 92.88 289 TYR A CA 1
ATOM 2190 C C . TYR A 1 289 ? -11.041 32.379 -17.354 1.00 92.88 289 TYR A C 1
ATOM 2192 O O . TYR A 1 289 ? -11.677 33.234 -17.973 1.00 92.88 289 TYR A O 1
ATOM 2200 N N . ARG A 1 290 ? -9.796 32.018 -17.698 1.00 91.25 290 ARG A N 1
ATOM 2201 C CA . ARG A 1 290 ? -9.078 32.558 -18.863 1.00 91.25 290 ARG A CA 1
ATOM 2202 C C . ARG A 1 290 ? -9.866 32.306 -20.148 1.00 91.25 290 ARG A C 1
ATOM 2204 O O . ARG A 1 290 ? -10.221 33.252 -20.847 1.00 91.25 290 ARG A O 1
ATOM 2211 N N . ARG A 1 291 ? -10.244 31.048 -20.402 1.00 87.00 291 ARG A N 1
ATOM 2212 C CA . ARG A 1 291 ? -11.062 30.644 -21.564 1.00 87.00 291 ARG A CA 1
ATOM 2213 C C . ARG A 1 291 ? -12.452 31.287 -21.580 1.00 87.00 291 ARG A C 1
ATOM 2215 O O . ARG A 1 291 ? -12.988 31.531 -22.654 1.00 87.00 291 ARG A O 1
ATOM 2222 N N . ALA A 1 292 ? -13.015 31.604 -20.414 1.00 87.62 292 ALA A N 1
ATOM 2223 C CA . ALA A 1 292 ? -14.269 32.348 -20.278 1.00 87.62 292 ALA A CA 1
ATOM 2224 C C . ALA A 1 292 ? -14.116 33.875 -20.466 1.00 87.62 292 ALA A C 1
ATOM 2226 O O . ALA A 1 292 ? -15.082 34.610 -20.261 1.00 87.62 292 ALA A O 1
ATOM 2227 N N . GLY A 1 293 ? -12.916 34.378 -20.785 1.00 87.06 293 GLY A N 1
ATOM 2228 C CA . GLY A 1 293 ? -12.623 35.811 -20.908 1.00 87.06 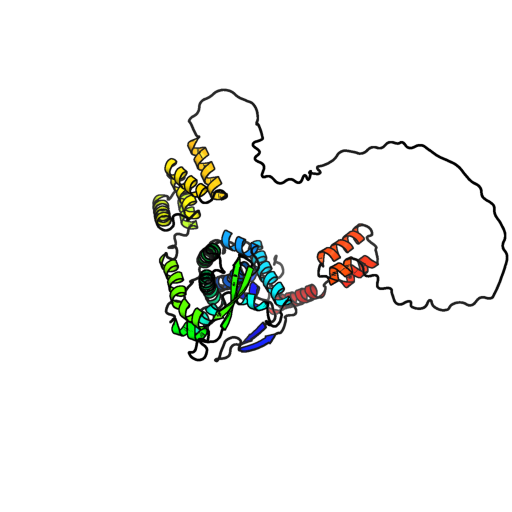293 GLY A CA 1
ATOM 2229 C C . GLY A 1 293 ? -12.549 36.566 -19.573 1.00 87.06 293 GLY A C 1
ATOM 2230 O O . GLY A 1 293 ? -12.388 37.785 -19.558 1.00 87.06 293 GLY A O 1
ATOM 2231 N N . LYS A 1 294 ? -12.630 35.871 -18.431 1.00 90.56 294 LYS A N 1
ATOM 2232 C CA . LYS A 1 294 ? -12.572 36.446 -17.075 1.00 90.56 294 LYS A CA 1
ATOM 2233 C C . LYS A 1 294 ? -11.118 36.646 -16.610 1.00 90.56 294 LYS A C 1
ATOM 2235 O O . LYS A 1 294 ? -10.755 36.222 -15.513 1.00 90.56 294 LYS A O 1
ATOM 2240 N N . LEU A 1 295 ? -10.282 37.291 -17.430 1.00 87.12 295 LEU A N 1
ATOM 2241 C CA . LEU A 1 295 ? -8.832 37.428 -17.197 1.00 87.12 295 LEU A CA 1
ATOM 2242 C C . LEU A 1 295 ? -8.441 37.934 -15.787 1.00 87.12 295 LEU A C 1
ATOM 2244 O O . LEU A 1 295 ? -7.546 37.331 -15.196 1.00 87.12 295 LEU A O 1
ATOM 2248 N N . PRO A 1 296 ? -9.110 38.937 -15.173 1.00 87.31 296 PRO A N 1
ATOM 2249 C CA . PRO A 1 296 ? -8.774 39.362 -13.809 1.00 87.31 296 PRO A CA 1
ATOM 2250 C C . PRO A 1 296 ? -9.009 38.275 -12.747 1.00 87.31 296 PRO A C 1
ATOM 2252 O O . PRO A 1 296 ? -8.213 38.129 -11.823 1.00 87.31 296 PRO A O 1
ATOM 2255 N N . ALA A 1 297 ? -10.073 37.476 -12.890 1.00 87.31 297 ALA A N 1
ATOM 2256 C CA . ALA A 1 297 ? -10.366 36.369 -11.977 1.00 87.31 297 ALA A CA 1
ATOM 2257 C C . ALA A 1 297 ? -9.410 35.185 -12.197 1.00 87.31 297 ALA A C 1
ATOM 2259 O O . ALA A 1 297 ? -8.998 34.536 -11.236 1.00 87.31 297 ALA A O 1
ATOM 2260 N N . ALA A 1 298 ? -9.016 34.935 -13.451 1.00 90.19 298 ALA A N 1
ATOM 2261 C CA . ALA A 1 298 ? -7.981 33.961 -13.787 1.00 90.19 298 ALA A CA 1
ATOM 2262 C C . ALA A 1 298 ? -6.636 34.322 -13.133 1.00 90.19 298 ALA A C 1
ATOM 2264 O O . ALA A 1 298 ? -5.977 33.446 -12.565 1.00 90.19 298 ALA A O 1
ATOM 2265 N N . TRP A 1 299 ? -6.267 35.608 -13.172 1.00 90.25 299 TRP A N 1
ATOM 2266 C CA . TRP A 1 299 ? -5.023 36.130 -12.610 1.00 90.25 299 TRP A CA 1
ATOM 2267 C C . TRP A 1 299 ? -4.970 36.055 -11.082 1.00 90.25 299 TRP A C 1
ATOM 2269 O O . TRP A 1 299 ? -4.016 35.503 -10.540 1.00 90.25 299 TRP A O 1
ATOM 2279 N N . GLU A 1 300 ? -5.992 36.531 -10.363 1.00 89.75 300 GLU A N 1
ATOM 2280 C CA . GLU A 1 300 ? -5.978 36.425 -8.894 1.00 89.75 300 GLU A CA 1
ATOM 2281 C C . GLU A 1 300 ? -5.990 34.955 -8.430 1.00 89.75 300 GLU A C 1
ATOM 2283 O O . GLU A 1 300 ? -5.281 34.609 -7.488 1.00 89.75 300 GLU A O 1
ATOM 2288 N N . MET A 1 301 ? -6.683 34.057 -9.145 1.00 92.50 301 MET A N 1
ATOM 2289 C CA . MET A 1 301 ? -6.669 32.621 -8.835 1.00 92.50 301 MET A CA 1
ATOM 2290 C C . MET A 1 301 ? -5.289 31.970 -9.048 1.00 92.50 301 MET A C 1
ATOM 2292 O O . MET A 1 301 ? -4.852 31.177 -8.213 1.00 92.50 301 MET A O 1
ATOM 2296 N N . ILE A 1 302 ? -4.571 32.299 -10.134 1.00 91.94 302 ILE A N 1
ATOM 2297 C CA . ILE A 1 302 ? -3.235 31.721 -10.379 1.00 91.94 302 ILE A CA 1
ATOM 2298 C C . ILE A 1 302 ? -2.162 32.318 -9.468 1.00 91.94 302 ILE A C 1
ATOM 2300 O O . ILE A 1 302 ? -1.219 31.630 -9.084 1.00 91.94 302 ILE A O 1
ATOM 2304 N N . LYS A 1 303 ? -2.325 33.583 -9.083 1.00 88.81 303 LYS A N 1
ATOM 2305 C CA . LYS A 1 303 ? -1.463 34.283 -8.134 1.00 88.81 303 LYS A CA 1
ATOM 2306 C C . LYS A 1 303 ? -1.599 33.709 -6.724 1.00 88.81 303 LYS A C 1
ATOM 2308 O O . LYS A 1 303 ? -0.579 33.442 -6.101 1.00 88.81 303 LYS A O 1
ATOM 2313 N N . GLU A 1 304 ? -2.818 33.427 -6.263 1.00 85.38 304 GLU A N 1
ATOM 2314 C CA . GLU A 1 304 ? -3.057 32.697 -5.008 1.00 85.38 304 GLU A CA 1
ATOM 2315 C C . GLU A 1 304 ? -2.437 31.285 -5.069 1.00 85.38 304 GLU A C 1
ATOM 2317 O O . GLU A 1 304 ? -1.752 30.864 -4.138 1.00 85.38 304 GLU A O 1
ATOM 2322 N N . ALA A 1 305 ? -2.573 30.580 -6.202 1.00 82.12 305 ALA A N 1
ATOM 2323 C CA . ALA A 1 305 ? -1.945 29.270 -6.398 1.00 82.12 305 ALA A CA 1
ATOM 2324 C C . ALA A 1 305 ? -0.409 29.332 -6.316 1.00 82.12 305 ALA A C 1
ATOM 2326 O O . ALA A 1 305 ? 0.200 28.505 -5.642 1.00 82.12 305 ALA A O 1
ATOM 2327 N N . LEU A 1 306 ? 0.224 30.325 -6.948 1.00 80.00 306 LEU A N 1
ATOM 2328 C CA . LEU A 1 306 ? 1.677 30.526 -6.907 1.00 80.00 306 LEU A CA 1
ATOM 2329 C C . LEU A 1 306 ? 2.174 31.077 -5.563 1.00 80.00 306 LEU A C 1
ATOM 2331 O O . LEU A 1 306 ? 3.300 30.784 -5.175 1.00 80.00 306 LEU A O 1
ATOM 2335 N N . GLN A 1 307 ? 1.354 31.822 -4.820 1.00 81.94 307 GLN A N 1
ATOM 2336 C CA . GLN A 1 307 ? 1.681 32.253 -3.460 1.00 81.94 307 GLN A CA 1
ATOM 2337 C C . GLN A 1 307 ? 1.720 31.065 -2.487 1.00 81.94 307 GLN A C 1
ATOM 2339 O O . GLN A 1 307 ? 2.562 31.033 -1.589 1.00 81.94 307 GLN A O 1
ATOM 2344 N N . GLN A 1 308 ? 0.841 30.076 -2.673 1.00 76.44 308 GLN A N 1
ATOM 2345 C CA . GLN A 1 308 ? 0.850 28.834 -1.896 1.00 76.44 308 GLN A CA 1
ATOM 2346 C C . GLN A 1 308 ? 1.889 27.814 -2.410 1.00 76.44 308 GLN A C 1
ATOM 2348 O O . GLN A 1 308 ? 2.484 27.095 -1.607 1.00 76.44 308 GLN A O 1
ATOM 2353 N N . TYR A 1 309 ? 2.135 27.766 -3.726 1.00 79.62 309 TYR A N 1
ATOM 2354 C CA . TYR A 1 309 ? 2.984 26.770 -4.396 1.00 79.62 309 TYR A CA 1
ATOM 2355 C C . TYR A 1 309 ? 3.925 27.408 -5.451 1.00 79.62 309 TYR A C 1
ATOM 2357 O O . TYR A 1 309 ? 3.740 27.196 -6.653 1.00 79.62 309 TYR A O 1
ATOM 2365 N N . PRO A 1 310 ? 4.975 28.156 -5.042 1.00 71.75 310 PRO A N 1
ATOM 2366 C CA . PRO A 1 310 ? 5.788 28.967 -5.965 1.00 71.75 310 PRO A CA 1
ATOM 2367 C C . PRO A 1 310 ? 6.511 28.182 -7.068 1.00 71.75 310 PRO A C 1
ATOM 2369 O O . PRO A 1 310 ? 6.754 28.708 -8.155 1.00 71.75 310 PRO A O 1
ATOM 2372 N N . SER A 1 311 ? 6.857 26.923 -6.795 1.00 77.62 311 SER A N 1
ATOM 2373 C CA . SER A 1 311 ? 7.653 26.067 -7.685 1.00 77.62 311 SER A CA 1
ATOM 2374 C C . SER A 1 311 ? 6.821 25.194 -8.634 1.00 77.62 311 SER A C 1
ATOM 2376 O O . SER A 1 311 ? 7.399 24.366 -9.339 1.00 77.62 311 SER A O 1
ATOM 2378 N N . ASP A 1 312 ? 5.486 25.313 -8.657 1.00 79.94 312 ASP A N 1
ATOM 2379 C CA . ASP A 1 312 ? 4.663 24.449 -9.510 1.00 79.94 312 ASP A CA 1
ATOM 2380 C C . ASP A 1 312 ? 4.735 24.849 -10.994 1.00 79.94 312 ASP A C 1
ATOM 2382 O O . ASP A 1 312 ? 4.247 25.895 -11.429 1.00 79.94 312 ASP A O 1
ATOM 2386 N N . ALA A 1 313 ? 5.305 23.959 -11.807 1.00 73.38 313 ALA A N 1
ATOM 2387 C CA . ALA A 1 313 ? 5.528 24.210 -13.224 1.00 73.38 313 ALA A CA 1
ATOM 2388 C C . ALA A 1 313 ? 4.230 24.340 -14.049 1.00 73.38 313 ALA A C 1
ATOM 2390 O O . ALA A 1 313 ? 4.273 24.900 -15.147 1.00 73.38 313 ALA A O 1
ATOM 2391 N N . ARG A 1 314 ? 3.083 23.811 -13.588 1.00 74.25 314 ARG A N 1
ATOM 2392 C CA . ARG A 1 314 ? 1.789 23.940 -14.286 1.00 74.25 314 ARG A CA 1
ATOM 2393 C C . ARG A 1 314 ? 1.175 25.309 -13.999 1.00 74.25 314 ARG A C 1
ATOM 2395 O O . ARG A 1 314 ? 0.769 25.979 -14.946 1.00 74.25 314 ARG A O 1
ATOM 2402 N N . ALA A 1 315 ? 1.185 25.743 -12.741 1.00 73.50 315 ALA A N 1
ATOM 2403 C CA . ALA A 1 315 ? 0.747 27.069 -12.329 1.00 73.50 315 ALA A CA 1
ATOM 2404 C C . ALA A 1 315 ? 1.580 28.170 -13.007 1.00 73.50 315 ALA A C 1
ATOM 2406 O O . ALA A 1 315 ? 1.018 29.096 -13.587 1.00 73.50 315 ALA A O 1
ATOM 2407 N N . GLN A 1 316 ? 2.908 28.009 -13.062 1.00 79.69 316 GLN A N 1
ATOM 2408 C CA . GLN A 1 316 ? 3.813 28.921 -13.778 1.00 79.69 316 GLN A CA 1
ATOM 2409 C C . GLN A 1 316 ? 3.559 28.984 -15.298 1.00 79.69 316 GLN A C 1
ATOM 2411 O O . GLN A 1 316 ? 3.820 30.010 -15.927 1.00 79.69 316 GLN A O 1
ATOM 2416 N N . ARG A 1 317 ? 3.075 27.904 -15.933 1.00 83.31 317 ARG A N 1
ATOM 2417 C CA . ARG A 1 317 ? 2.661 27.946 -17.351 1.00 83.31 317 ARG A CA 1
ATOM 2418 C C . ARG A 1 317 ? 1.377 28.752 -17.525 1.00 83.31 317 ARG A C 1
ATOM 2420 O O . ARG A 1 317 ? 1.385 29.707 -18.289 1.00 83.31 317 ARG A O 1
ATOM 2427 N N . VAL A 1 318 ? 0.331 28.429 -16.763 1.00 78.94 318 VAL A N 1
ATOM 2428 C CA . VAL A 1 318 ? -0.964 29.129 -16.847 1.00 78.94 318 VAL A CA 1
ATOM 2429 C C . VAL A 1 318 ? -0.823 30.616 -16.499 1.00 78.94 318 VAL A C 1
ATOM 2431 O O . VAL A 1 318 ? -1.426 31.450 -17.164 1.00 78.94 318 VAL A O 1
ATOM 2434 N N . ALA A 1 319 ? 0.033 30.974 -15.536 1.00 85.31 319 ALA A N 1
ATOM 2435 C CA . ALA A 1 319 ? 0.333 32.372 -15.229 1.00 85.31 319 ALA A CA 1
ATOM 2436 C C . ALA A 1 319 ? 0.949 33.116 -16.425 1.00 85.31 319 ALA A C 1
ATOM 2438 O O . ALA A 1 319 ? 0.458 34.185 -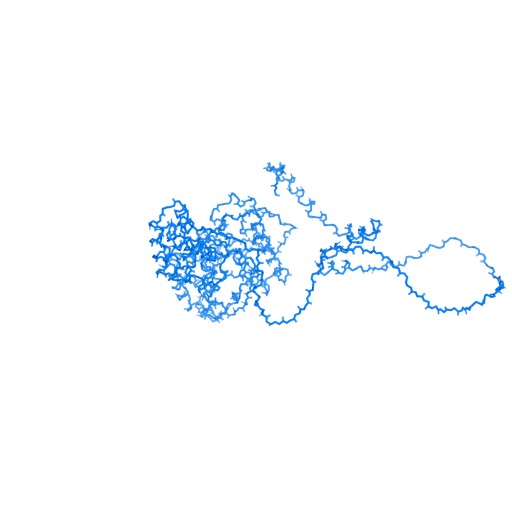16.773 1.00 85.31 319 ALA A O 1
ATOM 2439 N N . ARG A 1 320 ? 1.946 32.530 -17.108 1.00 85.00 320 ARG A N 1
ATOM 2440 C CA . ARG A 1 320 ? 2.540 33.119 -18.323 1.00 85.00 320 ARG A CA 1
ATOM 2441 C C . ARG A 1 320 ? 1.539 33.239 -19.473 1.00 85.00 320 ARG A C 1
ATOM 2443 O O . ARG A 1 320 ? 1.562 34.239 -20.184 1.00 85.00 320 ARG A O 1
ATOM 2450 N N . ASP A 1 321 ? 0.643 32.266 -19.636 1.00 83.81 321 ASP A N 1
ATOM 2451 C CA . ASP A 1 321 ? -0.410 32.319 -20.659 1.00 83.81 321 ASP A CA 1
ATOM 2452 C C . ASP A 1 321 ? -1.394 33.477 -20.394 1.00 83.81 321 ASP A C 1
ATOM 2454 O O . ASP A 1 321 ? -1.735 34.225 -21.311 1.00 83.81 321 ASP A O 1
ATOM 2458 N N . ILE A 1 322 ? -1.810 33.670 -19.134 1.00 84.25 322 ILE A N 1
ATOM 2459 C CA . ILE A 1 322 ? -2.675 34.788 -18.712 1.00 84.25 322 ILE A CA 1
ATOM 2460 C C . ILE A 1 322 ? -1.940 36.125 -18.849 1.00 84.25 322 ILE A C 1
ATOM 2462 O O . ILE A 1 322 ? -2.514 37.097 -19.333 1.00 84.25 322 ILE A O 1
ATOM 2466 N N . GLU A 1 323 ? -0.667 36.186 -18.469 1.00 83.50 323 GLU A N 1
ATOM 2467 C CA . GLU A 1 323 ? 0.164 37.385 -18.578 1.00 83.50 323 GLU A CA 1
ATOM 2468 C C . GLU A 1 323 ? 0.347 37.814 -20.044 1.00 83.50 323 GLU A C 1
ATOM 2470 O O . GLU A 1 323 ? 0.148 38.985 -20.370 1.00 83.50 323 GLU A O 1
ATOM 2475 N N . ALA A 1 324 ? 0.604 36.871 -20.956 1.00 80.88 324 ALA A N 1
ATOM 2476 C CA . ALA A 1 324 ? 0.685 37.111 -22.401 1.00 80.88 324 ALA A CA 1
ATOM 2477 C C . ALA A 1 324 ? -0.672 37.460 -23.057 1.00 80.88 324 ALA A C 1
ATOM 2479 O O . ALA A 1 324 ? -0.720 37.974 -24.180 1.00 80.88 324 ALA A O 1
ATOM 2480 N N . GLU A 1 325 ? -1.792 37.174 -22.391 1.00 83.00 325 GLU A N 1
ATOM 2481 C CA . GLU A 1 325 ? -3.128 37.646 -22.776 1.00 83.00 325 GLU A CA 1
ATOM 2482 C C . GLU A 1 325 ? -3.422 39.047 -22.227 1.00 83.00 325 GLU A C 1
ATOM 2484 O O . GLU A 1 325 ? -3.943 39.881 -22.965 1.00 83.00 325 GLU A O 1
ATOM 2489 N N . LEU A 1 326 ? -3.009 39.350 -20.993 1.00 78.88 326 LEU A N 1
ATOM 2490 C CA . LEU A 1 326 ? -3.125 40.678 -20.379 1.00 78.88 326 LEU A CA 1
ATOM 2491 C C . LEU A 1 326 ? -2.261 41.742 -21.079 1.00 78.88 326 LEU A C 1
ATOM 2493 O O . LEU A 1 326 ? -2.676 42.894 -21.177 1.00 78.88 326 LEU A O 1
ATOM 2497 N N . HIS A 1 327 ? -1.085 41.369 -21.594 1.00 71.69 327 HIS A N 1
ATOM 2498 C CA . HIS A 1 327 ? -0.157 42.296 -22.261 1.00 71.69 327 HIS A CA 1
ATOM 2499 C C . HIS A 1 327 ? -0.436 42.500 -23.765 1.00 71.69 327 HIS A C 1
ATOM 2501 O O . HIS A 1 327 ? 0.250 43.286 -24.421 1.00 71.69 327 HIS A O 1
ATOM 2507 N N . ARG A 1 328 ? -1.453 41.841 -24.341 1.00 66.00 328 ARG A N 1
ATOM 2508 C CA . ARG A 1 328 ? -1.836 42.032 -25.751 1.00 66.00 328 ARG A CA 1
ATOM 2509 C C . ARG A 1 328 ? -2.651 43.317 -25.948 1.00 66.00 328 ARG A C 1
ATOM 2511 O O . ARG A 1 328 ? -3.866 43.330 -25.778 1.00 66.00 328 ARG A O 1
ATOM 2518 N N . SER A 1 329 ? -1.977 44.383 -26.383 1.00 41.16 329 SER A N 1
ATOM 2519 C CA . SER A 1 329 ? -2.614 45.605 -26.906 1.00 41.16 329 SER A CA 1
ATOM 2520 C C . SER A 1 329 ? -2.753 45.584 -28.446 1.00 41.16 329 SER A C 1
ATOM 2522 O O . SER A 1 329 ? -2.046 44.816 -29.103 1.00 41.16 329 SER A O 1
ATOM 2524 N N . PRO A 1 330 ? -3.658 46.387 -29.052 1.00 43.03 330 PRO A N 1
ATOM 2525 C CA . PRO A 1 330 ? -3.885 46.410 -30.505 1.00 43.03 330 PRO A CA 1
ATOM 2526 C C . PRO A 1 330 ? -2.719 47.057 -31.288 1.00 43.03 330 PRO A C 1
ATOM 2528 O O . PRO A 1 330 ? -1.890 47.741 -30.691 1.00 43.03 330 PRO A O 1
ATOM 2531 N N . PRO A 1 331 ? -2.639 46.880 -32.623 1.00 41.50 331 PRO A N 1
ATOM 2532 C CA . PRO A 1 331 ? -1.414 47.149 -33.378 1.00 41.50 331 PRO A CA 1
ATOM 2533 C C . PRO A 1 331 ? -1.195 48.620 -33.781 1.00 41.50 331 PRO A C 1
ATOM 2535 O O . PRO A 1 331 ? -1.963 49.193 -34.551 1.00 41.50 331 PRO A O 1
ATOM 2538 N N . ALA A 1 332 ? -0.056 49.162 -33.348 1.00 32.44 332 ALA A N 1
ATOM 2539 C CA . ALA A 1 332 ? 0.770 50.206 -33.970 1.00 32.44 332 ALA A CA 1
ATOM 2540 C C . ALA A 1 332 ? 2.133 50.163 -33.236 1.00 32.44 332 ALA A C 1
ATOM 2542 O O . ALA A 1 332 ? 2.143 49.931 -32.034 1.00 32.44 332 ALA A O 1
ATOM 2543 N N . GLY A 1 333 ? 3.319 50.333 -33.820 1.00 32.94 333 GLY A N 1
ATOM 2544 C CA . GLY A 1 333 ? 3.719 50.712 -35.172 1.00 32.94 333 GLY A CA 1
ATOM 2545 C C . GLY A 1 333 ? 5.000 51.556 -35.068 1.00 32.94 333 GLY A C 1
ATOM 2546 O O . GLY A 1 333 ? 4.939 52.631 -34.482 1.00 32.94 333 GLY A O 1
ATOM 2547 N N . GLY A 1 334 ? 6.126 51.093 -35.626 1.00 33.69 334 GLY A N 1
ATOM 2548 C CA . GLY A 1 334 ? 7.387 51.856 -35.706 1.00 33.69 334 GLY A CA 1
ATOM 2549 C C . GLY A 1 334 ? 8.580 51.294 -34.910 1.00 33.69 334 GLY A C 1
ATOM 2550 O O . GLY A 1 334 ? 8.504 51.155 -33.696 1.00 33.69 334 GLY A O 1
ATOM 2551 N N . ASP A 1 335 ? 9.668 51.063 -35.653 1.00 30.00 335 ASP A N 1
ATOM 2552 C CA . ASP A 1 335 ? 11.100 51.018 -35.297 1.00 30.00 335 ASP A CA 1
ATOM 2553 C C . ASP A 1 335 ? 11.684 49.992 -34.289 1.00 30.00 335 ASP A C 1
ATOM 2555 O O . ASP A 1 335 ? 11.107 49.606 -33.279 1.00 30.00 335 ASP A O 1
ATOM 2559 N N . ALA A 1 336 ? 12.904 49.555 -34.625 1.00 33.44 336 ALA A N 1
ATOM 2560 C CA . ALA A 1 336 ? 13.765 48.547 -33.986 1.00 33.44 336 ALA A CA 1
ATOM 2561 C C . ALA A 1 336 ? 15.246 49.003 -34.135 1.00 33.44 336 ALA A C 1
ATOM 2563 O O . ALA A 1 336 ? 15.466 50.016 -34.809 1.00 33.44 336 ALA A O 1
ATOM 2564 N N . PRO A 1 337 ? 16.291 48.288 -33.644 1.00 48.38 337 PRO A N 1
ATOM 2565 C CA . PRO A 1 337 ? 16.332 47.058 -32.836 1.00 48.38 337 PRO A CA 1
ATOM 2566 C C . PRO A 1 337 ? 16.944 47.393 -31.434 1.00 48.38 337 PRO A C 1
ATOM 2568 O O . PRO A 1 337 ? 16.450 48.385 -30.896 1.00 48.38 337 PRO A O 1
ATOM 2571 N N . PRO A 1 338 ? 17.940 46.720 -30.781 1.00 33.44 338 PRO A N 1
ATOM 2572 C CA . PRO A 1 338 ? 18.817 45.583 -31.123 1.00 33.44 338 PRO A CA 1
ATOM 2573 C C . PRO A 1 338 ? 18.400 44.258 -30.426 1.00 33.44 338 PRO A C 1
ATOM 2575 O O . PRO A 1 338 ? 17.221 44.027 -30.179 1.00 33.44 338 PRO A O 1
ATOM 2578 N N . GLU A 1 339 ? 19.374 43.377 -30.178 1.00 36.41 339 GLU A N 1
ATOM 2579 C CA . GLU A 1 339 ? 19.280 42.026 -29.595 1.00 36.41 339 GLU A CA 1
ATOM 2580 C C . GLU A 1 339 ? 19.705 41.986 -28.093 1.00 36.41 339 GLU A C 1
ATOM 2582 O O . GLU A 1 339 ? 20.003 43.046 -27.535 1.00 36.41 339 GLU A O 1
ATOM 2587 N N . PRO A 1 340 ? 19.625 40.836 -27.380 1.00 41.25 340 PRO A N 1
ATOM 2588 C CA . PRO A 1 340 ? 19.253 40.815 -25.963 1.00 41.25 340 PRO A CA 1
ATOM 2589 C C . PRO A 1 340 ? 20.404 41.058 -24.981 1.00 41.25 340 PRO A C 1
ATOM 2591 O O . PRO A 1 340 ? 21.572 40.818 -25.276 1.00 41.25 340 PRO A O 1
ATOM 2594 N N . LEU A 1 341 ? 20.028 41.435 -23.755 1.00 26.17 341 LEU A N 1
ATOM 2595 C CA . LEU A 1 341 ? 20.878 41.298 -22.577 1.00 26.17 341 LEU A CA 1
ATOM 2596 C C . LEU A 1 341 ? 20.468 40.060 -21.778 1.00 26.17 341 LEU A C 1
ATOM 2598 O O . LEU A 1 341 ? 19.330 39.939 -21.320 1.00 26.17 341 LEU A O 1
ATOM 2602 N N . GLU A 1 342 ? 21.434 39.164 -21.622 1.00 30.72 342 GLU A N 1
ATOM 2603 C CA . GLU A 1 342 ? 21.474 38.154 -20.569 1.00 30.72 342 GLU A CA 1
ATOM 2604 C C . GLU A 1 342 ? 21.700 38.830 -19.190 1.00 30.72 342 GLU A C 1
ATOM 2606 O O . GLU A 1 342 ? 21.849 40.048 -19.095 1.00 30.72 342 GLU A O 1
ATOM 2611 N N . ASP A 1 343 ? 21.733 38.022 -18.127 1.00 27.33 343 ASP A N 1
ATOM 2612 C CA . ASP A 1 343 ? 22.007 38.382 -16.723 1.00 27.33 343 ASP A CA 1
ATOM 2613 C C . ASP A 1 343 ? 20.948 39.170 -15.919 1.00 27.33 343 ASP A C 1
ATOM 2615 O O . ASP A 1 343 ? 20.989 40.389 -15.753 1.00 27.33 343 ASP A O 1
ATOM 2619 N N . VAL A 1 344 ? 20.137 38.405 -15.174 1.00 25.41 344 VAL A N 1
ATOM 2620 C CA . VAL A 1 344 ? 19.937 38.678 -13.738 1.00 25.41 344 VAL A CA 1
ATOM 2621 C C . VAL A 1 344 ? 20.320 37.427 -12.948 1.00 25.41 344 VAL A C 1
ATOM 2623 O O . VAL A 1 344 ? 19.585 36.440 -12.918 1.00 25.41 344 VAL A O 1
ATOM 2626 N N . ILE A 1 345 ? 21.478 37.480 -12.291 1.00 28.59 345 ILE A N 1
ATOM 2627 C CA . ILE A 1 345 ? 21.978 36.434 -11.391 1.00 28.59 345 ILE A CA 1
ATOM 2628 C C . ILE A 1 345 ? 21.593 36.787 -9.948 1.00 28.59 345 ILE A C 1
ATOM 2630 O O . ILE A 1 345 ? 21.861 37.894 -9.485 1.00 28.59 345 ILE A O 1
ATOM 2634 N N . LEU A 1 346 ? 21.053 35.818 -9.203 1.00 27.91 346 LEU A N 1
ATOM 2635 C CA . LEU A 1 346 ? 21.007 35.851 -7.738 1.00 27.91 346 LEU A CA 1
ATOM 2636 C C . LEU A 1 346 ? 21.691 34.593 -7.188 1.00 27.91 346 LEU A C 1
ATOM 2638 O O . LEU A 1 346 ? 21.238 33.473 -7.415 1.00 27.91 346 LEU A O 1
ATOM 2642 N N . LEU A 1 347 ? 22.806 34.793 -6.483 1.00 29.09 347 LEU A N 1
ATOM 2643 C CA . LEU A 1 347 ? 23.631 33.729 -5.910 1.00 29.09 347 LEU A CA 1
ATOM 2644 C C . LEU A 1 347 ? 23.101 33.294 -4.531 1.00 29.09 347 LEU A C 1
ATOM 2646 O O . LEU A 1 347 ? 22.898 34.158 -3.674 1.00 29.09 347 LEU A O 1
ATOM 2650 N N . PRO A 1 348 ? 22.988 31.987 -4.242 1.00 30.38 348 PRO A N 1
ATOM 2651 C CA . PRO A 1 348 ? 23.041 31.483 -2.879 1.00 30.38 348 PRO A CA 1
ATOM 2652 C C . PRO A 1 348 ? 24.507 31.298 -2.459 1.00 30.38 348 PRO A C 1
ATOM 2654 O O . PRO A 1 348 ? 25.292 30.651 -3.152 1.00 30.38 348 PRO A O 1
ATOM 2657 N N . GLY A 1 349 ? 24.888 31.862 -1.314 1.00 31.58 349 GLY A N 1
ATOM 2658 C CA . GLY A 1 349 ? 26.215 31.643 -0.748 1.00 31.58 349 GLY A CA 1
ATOM 2659 C C . GLY A 1 349 ? 26.343 30.245 -0.145 1.00 31.58 349 GLY A C 1
ATOM 2660 O O . GLY A 1 349 ? 25.737 29.977 0.883 1.00 31.58 349 GLY A O 1
ATOM 2661 N N . GLU A 1 350 ? 27.141 29.383 -0.772 1.00 31.06 350 GLU A N 1
ATOM 2662 C CA . GLU A 1 350 ? 28.431 28.917 -0.235 1.00 31.06 350 GLU A CA 1
ATOM 2663 C C . GLU A 1 350 ? 29.259 28.302 -1.384 1.00 31.06 350 GLU A C 1
ATOM 2665 O O . GLU A 1 350 ? 28.717 27.753 -2.342 1.00 31.06 350 GLU A O 1
ATOM 2670 N N . SER A 1 351 ? 30.578 28.502 -1.367 1.00 29.38 351 SER A N 1
ATOM 2671 C CA . SER A 1 351 ? 31.403 28.509 -2.586 1.00 29.38 351 SER A CA 1
ATOM 2672 C C . SER A 1 351 ? 32.264 27.260 -2.799 1.00 29.38 351 SER A C 1
ATOM 2674 O O . SER A 1 351 ? 33.149 27.005 -1.983 1.00 29.38 351 SER A O 1
ATOM 2676 N N . TYR A 1 352 ? 32.147 26.619 -3.970 1.00 29.20 352 TYR A N 1
ATOM 2677 C CA . TYR A 1 352 ? 33.228 25.840 -4.598 1.00 29.20 352 TYR A CA 1
ATOM 2678 C C . TYR A 1 352 ? 33.199 25.997 -6.131 1.00 29.20 352 TYR A C 1
ATOM 2680 O O . TYR A 1 352 ? 32.138 25.931 -6.745 1.00 29.20 352 TYR A O 1
ATOM 2688 N N . GLU A 1 353 ? 34.366 26.215 -6.748 1.00 28.25 353 GLU A N 1
ATOM 2689 C CA . GLU A 1 353 ? 34.531 26.395 -8.200 1.00 28.25 353 GLU A CA 1
ATOM 2690 C C . GLU A 1 353 ? 34.849 25.051 -8.880 1.00 28.25 353 GLU A C 1
ATOM 2692 O O . GLU A 1 353 ? 35.829 24.394 -8.528 1.00 28.25 353 GLU A O 1
ATOM 2697 N N . ILE A 1 354 ? 34.063 24.661 -9.889 1.00 26.56 354 ILE A N 1
ATOM 2698 C CA . ILE A 1 354 ? 34.415 23.604 -10.852 1.00 26.56 354 ILE A CA 1
ATOM 2699 C C . ILE A 1 354 ? 34.087 24.130 -12.251 1.00 26.56 354 ILE A C 1
ATOM 2701 O O . ILE A 1 354 ? 32.949 24.507 -12.523 1.00 26.56 354 ILE A O 1
ATOM 2705 N N . ARG A 1 355 ? 35.087 24.175 -13.139 1.00 29.92 355 ARG A N 1
ATOM 2706 C CA . ARG A 1 355 ? 34.924 24.658 -14.519 1.00 29.92 355 ARG A CA 1
ATOM 2707 C C . ARG A 1 355 ? 34.538 23.522 -15.472 1.00 29.92 355 ARG A C 1
ATOM 2709 O O . ARG A 1 355 ? 35.065 22.419 -15.312 1.00 29.92 355 ARG A O 1
ATOM 2716 N N . PRO A 1 356 ? 33.703 23.780 -16.494 1.00 26.39 356 PRO A N 1
ATOM 2717 C CA . PRO A 1 356 ? 33.520 22.852 -17.603 1.00 26.39 356 PRO A CA 1
ATOM 2718 C C . PRO A 1 356 ? 34.814 22.698 -18.410 1.00 26.39 356 PRO A C 1
ATOM 2720 O O . PRO A 1 356 ? 35.536 23.672 -18.630 1.00 26.39 356 PRO A O 1
ATOM 2723 N N . ALA A 1 357 ? 35.072 21.485 -18.894 1.00 25.80 357 ALA A N 1
ATOM 2724 C CA . ALA A 1 357 ? 35.989 21.253 -20.001 1.00 25.80 357 ALA A CA 1
ATOM 2725 C C . ALA A 1 357 ? 35.145 21.070 -21.267 1.00 25.80 357 ALA A C 1
ATOM 2727 O O . ALA A 1 357 ? 34.431 20.078 -21.378 1.00 25.80 357 ALA A O 1
ATOM 2728 N N . ASP A 1 358 ? 35.231 22.027 -22.187 1.00 32.88 358 ASP A N 1
ATOM 2729 C CA . ASP A 1 358 ? 34.575 21.996 -23.500 1.00 32.88 358 ASP A CA 1
ATOM 2730 C C . ASP A 1 358 ? 35.630 22.301 -24.594 1.00 32.88 358 ASP A C 1
ATOM 2732 O O . ASP A 1 358 ? 36.780 22.612 -24.254 1.00 32.88 358 ASP A O 1
ATOM 2736 N N . PRO A 1 359 ? 35.377 22.046 -25.891 1.00 39.81 359 PRO A N 1
ATOM 2737 C CA . PRO A 1 359 ? 36.206 21.056 -26.561 1.00 39.81 359 PRO A CA 1
ATOM 2738 C C . PRO A 1 359 ? 37.073 21.637 -27.680 1.00 39.81 359 PRO A C 1
ATOM 2740 O O . PRO A 1 359 ? 36.602 22.362 -28.549 1.00 39.81 359 PRO A O 1
ATOM 2743 N N . GLY A 1 360 ? 38.317 21.158 -27.739 1.00 30.70 360 GLY A N 1
ATOM 2744 C CA . GLY A 1 360 ? 39.135 21.181 -28.949 1.00 30.70 360 GLY A CA 1
ATOM 2745 C C . GLY A 1 360 ? 39.925 22.464 -29.212 1.00 30.70 360 GLY A C 1
ATOM 2746 O O . GLY A 1 360 ? 39.412 23.426 -29.768 1.00 30.70 360 GLY A O 1
ATOM 2747 N N . SER A 1 361 ? 41.238 22.383 -28.996 1.00 29.12 361 SER A N 1
ATOM 2748 C CA . SER A 1 361 ? 42.214 22.961 -29.927 1.00 29.12 361 SER A CA 1
ATOM 2749 C C . SER A 1 361 ? 43.584 22.301 -29.747 1.00 29.12 361 SER A C 1
ATOM 2751 O O . SER A 1 361 ? 44.208 22.413 -28.696 1.00 29.12 361 SER A O 1
ATOM 2753 N N . GLU A 1 362 ? 43.987 21.574 -30.787 1.00 29.66 362 GLU A N 1
ATOM 2754 C CA . GLU A 1 362 ? 45.341 21.451 -31.347 1.00 29.66 362 GLU A CA 1
ATOM 2755 C C . GLU A 1 362 ? 46.573 21.562 -30.421 1.00 29.66 362 GLU A C 1
ATOM 2757 O O . GLU A 1 362 ? 46.905 22.609 -29.871 1.00 29.66 362 GLU A O 1
ATOM 2762 N N . SER A 1 363 ? 47.371 20.490 -30.404 1.00 30.48 363 SER A N 1
ATOM 2763 C CA . SER A 1 363 ? 48.807 20.587 -30.116 1.00 30.48 363 SER A CA 1
ATOM 2764 C C . SER A 1 363 ? 49.544 21.056 -31.378 1.00 30.48 363 SER A C 1
ATOM 2766 O O . SER A 1 363 ? 49.197 20.614 -32.476 1.00 30.48 363 SER A O 1
ATOM 2768 N N . PRO A 1 364 ? 50.609 21.866 -31.245 1.00 38.22 364 PRO A N 1
ATOM 2769 C CA . PRO A 1 364 ? 51.911 21.286 -31.577 1.00 38.22 364 PRO A CA 1
ATOM 2770 C C . PRO A 1 364 ? 53.076 21.690 -30.654 1.00 38.22 364 PRO A C 1
ATOM 2772 O O . PRO A 1 364 ? 53.066 22.686 -29.938 1.00 38.22 364 PRO A O 1
ATOM 2775 N N . ALA A 1 365 ? 54.119 20.863 -30.717 1.00 29.58 365 ALA A N 1
ATOM 2776 C CA . ALA A 1 365 ? 55.371 20.922 -29.965 1.00 29.58 365 ALA A CA 1
ATOM 2777 C C . ALA A 1 365 ? 56.175 22.240 -30.064 1.00 29.58 365 ALA A C 1
ATOM 2779 O O . ALA A 1 365 ? 56.172 22.896 -31.101 1.00 29.58 365 ALA A O 1
ATOM 2780 N N . THR A 1 366 ? 57.046 22.511 -29.075 1.00 28.95 366 THR A N 1
ATOM 2781 C CA . THR A 1 366 ? 58.522 22.463 -29.277 1.00 28.95 366 THR A CA 1
ATOM 2782 C C . THR A 1 366 ? 59.368 22.695 -28.006 1.00 28.95 366 THR A C 1
ATOM 2784 O O . THR A 1 366 ? 59.017 23.435 -27.099 1.00 28.95 366 THR A O 1
ATOM 2787 N N . SER A 1 367 ? 60.524 22.022 -27.995 1.00 27.25 367 SER A N 1
ATOM 2788 C CA . SER A 1 367 ? 61.753 22.180 -27.187 1.00 27.25 367 SER A CA 1
ATOM 2789 C C . SER A 1 367 ? 61.919 23.342 -26.179 1.00 27.25 367 SER A C 1
ATOM 2791 O O . SER A 1 367 ? 61.891 24.506 -26.572 1.00 27.25 367 SER A O 1
ATOM 2793 N N . ARG A 1 368 ? 62.483 23.030 -24.996 1.00 28.91 368 ARG A N 1
ATOM 2794 C CA . ARG A 1 368 ? 63.946 23.151 -24.733 1.00 28.91 368 ARG A CA 1
ATOM 2795 C C . ARG A 1 368 ? 64.351 22.700 -23.320 1.00 28.91 368 ARG A C 1
ATOM 2797 O O . ARG A 1 368 ? 63.761 23.133 -22.341 1.00 28.91 368 ARG A O 1
ATOM 2804 N N . ALA A 1 369 ? 65.449 21.947 -23.228 1.00 31.69 369 ALA A N 1
ATOM 2805 C CA . ALA A 1 369 ? 66.242 21.785 -22.007 1.00 31.69 369 ALA A CA 1
ATOM 2806 C C . ALA A 1 369 ? 67.732 21.585 -22.363 1.00 31.69 369 ALA A C 1
ATOM 2808 O O . ALA A 1 369 ? 68.044 20.739 -23.202 1.00 31.69 369 ALA A O 1
ATOM 2809 N N . PRO A 1 370 ? 68.645 22.353 -21.750 1.00 39.78 370 PRO A N 1
ATOM 2810 C CA . PRO A 1 370 ? 70.059 22.004 -21.588 1.00 39.78 370 PRO A CA 1
ATOM 2811 C C . PRO A 1 370 ? 70.441 21.961 -20.088 1.00 39.78 370 PRO A C 1
ATOM 2813 O O . PRO A 1 370 ? 69.737 22.529 -19.261 1.00 39.78 370 PRO A O 1
ATOM 2816 N N . ALA A 1 371 ? 71.567 21.413 -19.635 1.00 28.83 371 ALA A N 1
ATOM 2817 C CA . ALA A 1 371 ? 72.473 20.383 -20.151 1.00 28.83 371 ALA A CA 1
ATOM 2818 C C . ALA A 1 371 ? 73.467 20.047 -19.014 1.00 28.83 371 ALA A C 1
ATOM 2820 O O . ALA A 1 371 ? 73.891 20.958 -18.308 1.00 28.83 371 ALA A O 1
ATOM 2821 N N . ALA A 1 372 ? 73.890 18.787 -18.867 1.00 29.62 372 ALA A N 1
ATOM 2822 C CA . ALA A 1 372 ? 75.113 18.419 -18.141 1.00 29.62 372 ALA A CA 1
ATOM 2823 C C . ALA A 1 372 ? 75.574 17.007 -18.548 1.00 29.62 372 ALA A C 1
ATOM 2825 O O . ALA A 1 372 ? 74.765 16.093 -18.674 1.00 29.62 372 ALA A O 1
ATOM 2826 N N . ALA A 1 373 ? 76.877 16.845 -18.758 1.00 31.78 373 ALA A N 1
ATOM 2827 C CA . ALA A 1 373 ? 77.573 15.613 -19.148 1.00 31.78 373 ALA A CA 1
ATOM 2828 C C . ALA A 1 373 ? 78.984 15.649 -18.505 1.00 31.78 373 ALA A C 1
ATOM 2830 O O . ALA A 1 373 ? 79.280 16.637 -17.828 1.00 31.78 373 ALA A O 1
ATOM 2831 N N . PRO A 1 374 ? 79.929 14.729 -18.794 1.00 46.94 374 PRO A N 1
ATOM 2832 C CA . PRO A 1 374 ? 79.848 13.291 -19.106 1.00 46.94 374 PRO A CA 1
ATOM 2833 C C . PRO A 1 374 ? 80.733 12.443 -18.144 1.00 46.94 374 PRO A C 1
ATOM 2835 O O . PRO A 1 374 ? 81.434 12.989 -17.297 1.00 46.94 374 PRO A O 1
ATOM 2838 N N . GLY A 1 375 ? 80.785 11.108 -18.303 1.00 28.09 375 GLY A N 1
ATOM 2839 C CA . GLY A 1 375 ? 81.760 10.280 -17.563 1.00 28.09 375 GLY A CA 1
ATOM 2840 C C . GLY A 1 375 ? 81.713 8.762 -17.802 1.00 28.09 375 GLY A C 1
ATOM 2841 O O . GLY A 1 375 ? 81.171 8.022 -16.992 1.00 28.09 375 GLY A O 1
ATOM 2842 N N . THR A 1 376 ? 82.335 8.292 -18.883 1.00 32.03 376 THR A N 1
ATOM 2843 C CA . THR A 1 376 ? 82.722 6.882 -19.161 1.00 32.03 376 THR A CA 1
ATOM 2844 C C . THR A 1 376 ? 84.251 6.736 -18.975 1.00 32.03 376 THR A C 1
ATOM 2846 O O . THR A 1 376 ? 84.911 7.765 -19.144 1.00 32.03 376 THR A O 1
ATOM 2849 N N . PRO A 1 377 ? 84.866 5.549 -18.700 1.00 45.19 377 PRO A N 1
ATOM 2850 C CA . PRO A 1 377 ? 84.627 4.319 -19.474 1.00 45.19 377 PRO A CA 1
ATOM 2851 C C . PRO A 1 377 ? 84.794 2.933 -18.794 1.00 45.19 377 PRO A C 1
ATOM 2853 O O . PRO A 1 377 ? 85.151 2.778 -17.633 1.00 45.19 377 PRO A O 1
ATOM 2856 N N . SER A 1 378 ? 84.520 1.926 -19.630 1.00 30.61 378 SER A N 1
ATOM 2857 C CA . SER A 1 378 ? 84.665 0.470 -19.476 1.00 30.61 378 SER A CA 1
ATOM 2858 C C . SER A 1 378 ? 86.076 -0.044 -19.132 1.00 30.61 378 SER A C 1
ATOM 2860 O O . SER A 1 378 ? 87.070 0.487 -19.626 1.00 30.61 378 SER A O 1
ATOM 2862 N N . ALA A 1 379 ? 86.133 -1.185 -18.432 1.00 29.72 379 ALA A N 1
ATOM 2863 C CA . ALA A 1 379 ? 87.219 -2.171 -18.500 1.00 29.72 379 ALA A CA 1
ATOM 2864 C C . ALA A 1 379 ? 86.645 -3.601 -18.359 1.00 29.72 379 ALA A C 1
ATOM 2866 O O . ALA A 1 379 ? 85.570 -3.785 -17.790 1.00 29.72 379 ALA A O 1
ATOM 2867 N N . ALA A 1 380 ? 87.339 -4.609 -18.898 1.00 29.41 380 ALA A N 1
ATOM 2868 C CA . ALA A 1 380 ? 86.823 -5.973 -19.083 1.00 29.41 380 ALA A CA 1
ATOM 2869 C C . ALA A 1 380 ? 87.682 -7.066 -18.407 1.00 29.41 380 ALA A C 1
ATOM 2871 O O . ALA A 1 380 ? 88.803 -6.793 -17.985 1.00 29.41 380 ALA A O 1
ATOM 2872 N N . ALA A 1 381 ? 87.173 -8.310 -18.478 1.00 27.84 381 ALA A N 1
ATOM 2873 C CA . ALA A 1 381 ? 87.889 -9.601 -18.557 1.00 27.84 381 ALA A CA 1
ATOM 2874 C C . ALA A 1 381 ? 87.838 -10.583 -17.357 1.00 27.84 381 ALA A C 1
ATOM 2876 O O . ALA A 1 381 ? 87.653 -10.204 -16.207 1.00 27.84 381 ALA A O 1
ATOM 2877 N N . ALA A 1 382 ? 88.100 -11.853 -17.720 1.00 30.39 382 ALA A N 1
ATOM 2878 C CA . ALA A 1 382 ? 88.393 -13.058 -16.922 1.00 30.39 382 ALA A CA 1
ATOM 2879 C C . ALA A 1 382 ? 87.225 -13.950 -16.418 1.00 30.39 382 ALA A C 1
ATOM 2881 O O . ALA A 1 382 ? 86.490 -13.614 -15.496 1.00 30.39 382 ALA A O 1
ATOM 2882 N N . GLY A 1 383 ? 87.149 -15.168 -16.984 1.00 26.20 383 GLY A N 1
ATOM 2883 C CA . GLY A 1 383 ? 86.746 -16.394 -16.261 1.00 26.20 383 GLY A CA 1
ATOM 2884 C C . GLY A 1 383 ? 87.969 -17.042 -15.564 1.00 26.20 383 GLY A C 1
ATOM 2885 O O . GLY A 1 383 ? 88.972 -16.336 -15.442 1.00 26.20 383 GLY A O 1
ATOM 2886 N N . PRO A 1 384 ? 87.982 -18.346 -15.173 1.00 45.09 384 PRO A N 1
ATOM 2887 C CA . PRO A 1 384 ? 87.303 -19.455 -15.869 1.00 45.09 384 PRO A CA 1
ATOM 2888 C C . PRO A 1 384 ? 86.695 -20.600 -15.000 1.00 45.09 384 PRO A C 1
ATOM 2890 O O . PRO A 1 384 ? 86.942 -20.712 -13.809 1.00 45.09 384 PRO A O 1
ATOM 2893 N N . GLN A 1 385 ? 85.979 -21.505 -15.689 1.00 29.52 385 GLN A N 1
ATOM 2894 C CA . GLN A 1 385 ? 85.846 -22.969 -15.474 1.00 29.52 385 GLN A CA 1
ATOM 2895 C C . GLN A 1 385 ? 85.430 -23.579 -14.110 1.00 29.52 385 GLN A C 1
ATOM 2897 O O . GLN A 1 385 ? 86.128 -23.507 -13.107 1.00 29.52 385 GLN A O 1
ATOM 2902 N N . GLY A 1 386 ? 84.386 -24.416 -14.179 1.00 29.62 386 GLY A N 1
ATOM 2903 C CA . GLY A 1 386 ? 84.088 -25.499 -13.232 1.00 29.62 386 GLY A CA 1
ATOM 2904 C C . GLY A 1 386 ? 82.988 -26.405 -13.798 1.00 29.62 386 GLY A C 1
ATOM 2905 O O . GLY A 1 386 ? 81.836 -25.992 -13.865 1.00 29.62 386 GLY A O 1
ATOM 2906 N N . ALA A 1 387 ? 83.331 -27.607 -14.272 1.00 29.91 387 ALA A N 1
ATOM 2907 C CA . ALA A 1 387 ? 82.405 -28.485 -15.000 1.00 29.91 387 ALA A CA 1
ATOM 2908 C C . ALA A 1 387 ? 81.908 -29.668 -14.152 1.00 29.91 387 ALA A C 1
ATOM 2910 O O . ALA A 1 387 ? 82.712 -30.348 -13.517 1.00 29.91 387 ALA A O 1
ATOM 2911 N N . SER A 1 388 ? 80.611 -29.993 -14.233 1.00 28.97 388 SER A N 1
ATOM 2912 C CA . SER A 1 388 ? 80.102 -31.325 -13.878 1.00 28.97 388 SER A CA 1
ATOM 2913 C C . SER A 1 388 ? 78.815 -31.686 -14.633 1.00 28.97 388 SER A C 1
ATOM 2915 O O . SER A 1 388 ? 77.805 -31.008 -14.505 1.00 28.97 388 SER A O 1
ATOM 2917 N N . LYS A 1 389 ? 78.932 -32.768 -15.414 1.00 30.55 389 LYS A N 1
ATOM 2918 C CA . LYS A 1 389 ? 77.947 -33.750 -15.921 1.00 30.55 389 LYS A CA 1
ATOM 2919 C C . LYS A 1 389 ? 76.447 -33.408 -16.005 1.00 30.55 389 LYS A C 1
ATOM 2921 O O . LYS A 1 389 ? 75.798 -33.038 -15.037 1.00 30.55 389 LYS A O 1
ATOM 2926 N N . ALA A 1 390 ? 75.894 -33.736 -17.174 1.00 29.80 390 ALA A N 1
ATOM 2927 C CA . ALA A 1 390 ? 74.477 -33.663 -17.507 1.00 29.80 390 ALA A CA 1
ATOM 2928 C C . ALA A 1 390 ? 73.603 -34.726 -16.812 1.00 29.80 390 ALA A C 1
ATOM 2930 O O . ALA A 1 390 ? 74.003 -35.885 -16.682 1.00 29.80 390 ALA A O 1
ATOM 2931 N N . ALA A 1 391 ? 72.372 -34.320 -16.501 1.00 29.38 391 ALA A N 1
ATOM 2932 C CA . ALA A 1 391 ? 71.184 -35.160 -16.399 1.00 29.38 391 ALA A CA 1
ATOM 2933 C C . ALA A 1 391 ? 69.962 -34.307 -16.800 1.00 29.38 391 ALA A C 1
ATOM 2935 O O . ALA A 1 391 ? 69.809 -33.188 -16.313 1.00 29.38 391 ALA A O 1
ATOM 2936 N N . GLU A 1 392 ? 69.112 -34.823 -17.686 1.00 30.92 392 GLU A N 1
ATOM 2937 C CA . GLU A 1 392 ? 67.775 -34.287 -17.987 1.00 30.92 392 GLU A CA 1
ATOM 2938 C C . GLU A 1 392 ? 66.715 -35.258 -17.426 1.00 30.92 392 GLU A C 1
ATOM 2940 O O . GLU A 1 392 ? 66.999 -36.452 -17.313 1.00 30.92 392 GLU A O 1
ATOM 2945 N N . PRO A 1 393 ? 65.462 -34.828 -17.209 1.00 35.50 393 PRO A N 1
ATOM 2946 C CA . PRO A 1 393 ? 65.073 -33.586 -16.549 1.00 35.50 393 PRO A CA 1
ATOM 2947 C C . PRO A 1 393 ? 64.087 -33.878 -15.398 1.00 35.50 393 PRO A C 1
ATOM 2949 O O . PRO A 1 393 ? 63.060 -34.526 -15.603 1.00 35.50 393 PRO A O 1
ATOM 2952 N N . GLU A 1 394 ? 64.332 -33.357 -14.193 1.00 31.56 394 GLU A N 1
ATOM 2953 C CA . GLU A 1 394 ? 63.281 -33.357 -13.166 1.00 31.56 394 GLU A CA 1
ATOM 2954 C C . GLU A 1 394 ? 62.241 -32.276 -13.485 1.00 31.56 394 GLU A C 1
ATOM 2956 O O . GLU A 1 394 ? 62.569 -31.127 -13.792 1.00 31.56 394 GLU A O 1
ATOM 2961 N N . SER A 1 395 ? 60.966 -32.664 -13.434 1.00 33.53 395 SER A N 1
ATOM 2962 C CA . SER A 1 395 ? 59.827 -31.784 -13.694 1.00 33.53 395 SER A CA 1
ATOM 2963 C C . SER A 1 395 ? 59.843 -30.567 -12.759 1.00 33.53 395 SER A C 1
ATOM 2965 O O . SER A 1 395 ? 60.012 -30.763 -11.550 1.00 33.53 395 SER A O 1
ATOM 2967 N N . PRO A 1 396 ? 59.584 -29.337 -13.246 1.00 37.38 396 PRO A N 1
ATOM 2968 C CA . PRO A 1 396 ? 59.407 -28.189 -12.369 1.00 37.38 396 PRO A CA 1
ATOM 2969 C C . PRO A 1 396 ? 58.237 -28.462 -11.427 1.00 37.38 396 PRO A C 1
ATOM 2971 O O . PRO A 1 396 ? 57.107 -28.665 -11.869 1.00 37.38 396 PRO A O 1
ATOM 2974 N N . SER A 1 397 ? 58.532 -28.489 -10.131 1.00 34.41 397 SER A N 1
ATOM 2975 C CA . SER A 1 397 ? 57.555 -28.755 -9.085 1.00 34.41 397 SER A CA 1
ATOM 2976 C C . SER A 1 397 ? 56.383 -27.779 -9.148 1.00 34.41 397 SER A C 1
ATOM 2978 O O . SER A 1 397 ? 56.562 -26.573 -9.354 1.00 34.41 397 SER A O 1
ATOM 2980 N N . GLU A 1 398 ? 55.181 -28.306 -8.915 1.00 40.75 398 GLU A N 1
ATOM 2981 C CA . GLU A 1 398 ? 53.977 -27.509 -8.709 1.00 40.75 398 GLU A CA 1
ATOM 2982 C C . GLU A 1 398 ? 54.176 -26.597 -7.493 1.00 40.75 398 GLU A C 1
ATOM 2984 O O . GLU A 1 398 ? 53.930 -26.962 -6.343 1.00 40.75 398 GLU A O 1
ATOM 2989 N N . ARG A 1 399 ? 54.609 -25.359 -7.744 1.00 28.81 399 ARG A N 1
ATOM 2990 C CA . ARG A 1 399 ? 54.305 -24.270 -6.820 1.00 28.81 399 ARG A CA 1
ATOM 2991 C C . ARG A 1 399 ? 52.781 -24.137 -6.822 1.00 28.81 399 ARG A C 1
ATOM 2993 O O . ARG A 1 399 ? 52.223 -24.008 -7.914 1.00 28.81 399 ARG A O 1
ATOM 3000 N N . PRO A 1 400 ? 52.106 -24.141 -5.657 1.00 31.55 400 PRO A N 1
ATOM 3001 C CA . PRO A 1 400 ? 50.676 -23.874 -5.629 1.00 31.55 400 PRO A CA 1
ATOM 3002 C C . PRO A 1 400 ? 50.431 -22.530 -6.330 1.00 31.55 400 PRO A C 1
ATOM 3004 O O . PRO A 1 400 ? 51.209 -21.590 -6.110 1.00 31.55 400 PRO A O 1
ATOM 3007 N N . PRO A 1 401 ? 49.416 -22.425 -7.206 1.00 33.56 401 PRO A N 1
ATOM 3008 C CA . PRO A 1 401 ? 49.180 -21.201 -7.948 1.00 33.56 401 PRO A CA 1
ATOM 3009 C C . PRO A 1 401 ? 48.930 -20.079 -6.946 1.00 33.56 401 PRO A C 1
ATOM 3011 O O . PRO A 1 401 ? 47.982 -20.133 -6.164 1.00 33.56 401 PRO A O 1
ATOM 3014 N N . VAL A 1 402 ? 49.799 -19.065 -6.958 1.00 27.66 402 VAL A N 1
ATOM 3015 C CA . VAL A 1 402 ? 49.595 -17.851 -6.167 1.00 27.66 402 VAL A CA 1
ATOM 3016 C C . VAL A 1 402 ? 48.316 -17.213 -6.689 1.00 27.66 402 VAL A C 1
ATOM 3018 O O . VAL A 1 402 ? 48.319 -16.627 -7.776 1.00 27.66 402 VAL A O 1
ATOM 3021 N N . SER A 1 403 ? 47.225 -17.364 -5.936 1.00 33.84 403 SER A N 1
ATOM 3022 C CA . SER A 1 403 ? 45.918 -16.798 -6.251 1.00 33.84 403 SER A CA 1
ATOM 3023 C C . SER A 1 403 ? 46.041 -15.281 -6.260 1.00 33.84 403 SER A C 1
ATOM 3025 O O . SER A 1 403 ? 45.968 -14.600 -5.238 1.00 33.84 403 SER A O 1
ATOM 3027 N N . THR A 1 404 ? 46.308 -14.743 -7.446 1.00 36.88 404 THR A N 1
ATOM 3028 C CA . THR A 1 404 ? 46.474 -13.311 -7.650 1.00 36.88 404 THR A CA 1
ATOM 3029 C C . THR A 1 404 ? 45.076 -12.718 -7.695 1.00 36.88 404 THR A C 1
ATOM 3031 O O . THR A 1 404 ? 44.475 -12.637 -8.760 1.00 36.88 404 THR A O 1
ATOM 3034 N N . VAL A 1 405 ? 44.540 -12.379 -6.519 1.00 41.28 405 VAL A N 1
ATOM 3035 C CA . VAL A 1 405 ? 43.235 -11.725 -6.382 1.00 41.28 405 VAL A CA 1
ATOM 3036 C C . VAL A 1 405 ? 43.285 -10.425 -7.178 1.00 41.28 405 VAL A C 1
ATOM 3038 O O . VAL A 1 405 ? 44.044 -9.512 -6.845 1.00 41.28 405 VAL A O 1
ATOM 3041 N N . THR A 1 406 ? 42.529 -10.358 -8.268 1.00 63.34 406 THR A N 1
ATOM 3042 C CA . THR A 1 406 ? 42.444 -9.153 -9.090 1.00 63.34 406 THR A CA 1
ATOM 3043 C C . THR A 1 406 ? 41.517 -8.140 -8.425 1.00 63.34 406 THR A C 1
ATOM 3045 O O . THR A 1 406 ? 40.668 -8.490 -7.604 1.00 63.34 406 THR A O 1
ATOM 3048 N N . MET A 1 407 ? 41.623 -6.864 -8.801 1.00 59.16 407 MET A N 1
ATOM 3049 C CA . MET A 1 407 ? 40.681 -5.852 -8.310 1.00 59.16 407 MET A CA 1
ATOM 3050 C C . MET A 1 407 ? 39.228 -6.187 -8.710 1.00 59.16 407 MET A C 1
ATOM 3052 O O . MET A 1 407 ? 38.301 -5.907 -7.955 1.00 59.16 407 MET A O 1
ATOM 3056 N N . ALA A 1 408 ? 39.031 -6.856 -9.853 1.00 68.62 408 ALA A N 1
ATOM 3057 C CA . ALA A 1 408 ? 37.726 -7.356 -10.272 1.00 68.62 408 ALA A CA 1
ATOM 3058 C C . ALA A 1 408 ? 37.188 -8.448 -9.329 1.00 68.62 408 ALA A C 1
ATOM 3060 O O . ALA A 1 408 ? 36.011 -8.406 -8.986 1.00 68.62 408 ALA A O 1
ATOM 3061 N N . ASP A 1 409 ? 38.034 -9.360 -8.833 1.00 67.38 409 ASP A N 1
ATOM 3062 C CA . ASP A 1 409 ? 37.637 -10.351 -7.817 1.00 67.38 409 ASP A CA 1
ATOM 3063 C C . ASP A 1 409 ? 37.219 -9.686 -6.498 1.00 67.38 409 ASP A C 1
ATOM 3065 O O . ASP A 1 409 ? 36.240 -10.104 -5.883 1.00 67.38 409 ASP A O 1
ATOM 3069 N N . VAL A 1 410 ? 37.920 -8.625 -6.075 1.00 63.38 410 VAL A N 1
ATOM 3070 C CA . VAL A 1 410 ? 37.568 -7.865 -4.861 1.00 63.38 410 VAL A CA 1
ATOM 3071 C C . VAL A 1 410 ? 36.186 -7.228 -5.003 1.00 63.38 410 VAL A C 1
ATOM 3073 O O . VAL A 1 410 ? 35.330 -7.451 -4.147 1.00 63.38 410 VAL A O 1
ATOM 3076 N N . TYR A 1 411 ? 35.935 -6.496 -6.093 1.00 70.69 411 TYR A N 1
ATOM 3077 C CA . TYR A 1 411 ? 34.619 -5.900 -6.346 1.00 70.69 411 TYR A CA 1
ATOM 3078 C C . TYR A 1 411 ? 33.527 -6.966 -6.518 1.00 70.69 411 TYR A C 1
ATOM 3080 O O . TYR A 1 411 ? 32.428 -6.810 -5.989 1.00 70.69 411 TYR A O 1
ATOM 3088 N N . TRP A 1 412 ? 33.824 -8.090 -7.173 1.00 78.31 412 TRP A N 1
ATOM 3089 C CA . TRP A 1 412 ? 32.875 -9.191 -7.338 1.00 78.31 412 TRP A CA 1
ATOM 3090 C C . TRP A 1 412 ? 32.466 -9.816 -5.998 1.00 78.31 412 TRP A C 1
ATOM 3092 O O . TRP A 1 412 ? 31.274 -9.990 -5.740 1.00 78.31 412 TRP A O 1
ATOM 3102 N N . LEU A 1 413 ? 33.431 -10.084 -5.112 1.00 70.38 413 LEU A N 1
ATOM 3103 C CA . LEU A 1 413 ? 33.184 -10.588 -3.755 1.00 70.38 413 LEU A CA 1
ATOM 3104 C C . LEU A 1 413 ? 32.464 -9.566 -2.857 1.00 70.38 413 LEU A C 1
ATOM 3106 O O . LEU A 1 413 ? 31.758 -9.960 -1.932 1.00 70.38 413 LEU A O 1
ATOM 3110 N N . GLN A 1 414 ? 32.602 -8.269 -3.143 1.00 67.69 414 GLN A N 1
ATOM 3111 C CA . GLN A 1 414 ? 31.862 -7.186 -2.483 1.00 67.69 414 GLN A CA 1
ATOM 3112 C C . GLN A 1 414 ? 30.446 -6.971 -3.057 1.00 67.69 414 GLN A C 1
ATOM 3114 O O . GLN A 1 414 ? 29.688 -6.171 -2.514 1.00 67.69 414 GLN A O 1
ATOM 3119 N N . GLY A 1 415 ? 30.060 -7.690 -4.119 1.00 72.12 415 GLY A N 1
ATOM 3120 C CA . GLY A 1 415 ? 28.754 -7.566 -4.781 1.00 72.12 415 GLY A CA 1
ATOM 3121 C C . GLY A 1 415 ? 28.685 -6.498 -5.881 1.00 72.12 415 GLY A C 1
ATOM 3122 O O . GLY A 1 415 ? 27.680 -6.411 -6.585 1.00 72.12 415 GLY A O 1
ATOM 3123 N N . GLU A 1 416 ? 29.766 -5.750 -6.098 1.00 77.56 416 GLU A N 1
ATOM 3124 C CA . GLU A 1 416 ? 29.935 -4.687 -7.100 1.00 77.56 416 GLU A CA 1
ATOM 3125 C C . GLU A 1 416 ? 30.191 -5.269 -8.508 1.00 77.56 416 GLU A C 1
ATOM 3127 O O . GLU A 1 416 ? 31.191 -4.983 -9.176 1.00 77.56 416 GLU A O 1
ATOM 3132 N N . LYS A 1 417 ? 29.283 -6.142 -8.970 1.00 83.06 417 LYS A N 1
ATOM 3133 C CA . LYS A 1 417 ? 29.441 -6.942 -10.200 1.00 83.06 417 LYS A CA 1
ATOM 3134 C C . LYS A 1 417 ? 29.650 -6.104 -11.464 1.00 83.06 417 LYS A C 1
ATOM 3136 O O . LYS A 1 417 ? 30.412 -6.512 -12.338 1.00 83.06 417 LYS A O 1
ATOM 3141 N N . GLU A 1 418 ? 28.991 -4.952 -11.584 1.00 77.50 418 GLU A N 1
ATOM 3142 C CA . GLU A 1 418 ? 29.168 -4.053 -12.736 1.00 77.50 418 GLU A CA 1
ATOM 3143 C C . GLU A 1 418 ? 30.553 -3.403 -12.747 1.00 77.50 418 GLU A C 1
ATOM 3145 O O . GLU A 1 418 ? 31.188 -3.328 -13.797 1.00 77.50 418 GLU A O 1
ATOM 3150 N N . THR A 1 419 ? 31.051 -2.989 -11.581 1.00 72.88 419 THR A N 1
ATOM 3151 C CA . THR A 1 419 ? 32.396 -2.425 -11.415 1.00 72.88 419 THR A CA 1
ATOM 3152 C C . THR A 1 419 ? 33.462 -3.475 -11.736 1.00 72.88 419 THR A C 1
ATOM 3154 O O . THR A 1 419 ? 34.389 -3.197 -12.497 1.00 72.88 419 THR A O 1
ATOM 3157 N N . ALA A 1 420 ? 33.286 -4.710 -11.256 1.00 76.56 420 ALA A N 1
ATOM 3158 C CA . ALA A 1 420 ? 34.154 -5.839 -11.587 1.00 76.56 420 ALA A CA 1
ATOM 3159 C C . ALA A 1 420 ? 34.188 -6.139 -13.100 1.00 76.56 420 ALA A C 1
ATOM 3161 O O . ALA A 1 420 ? 35.267 -6.254 -13.681 1.00 76.56 420 ALA A O 1
ATOM 3162 N N . ARG A 1 421 ? 33.017 -6.198 -13.755 1.00 82.62 421 ARG A N 1
ATOM 3163 C CA . ARG A 1 421 ? 32.905 -6.393 -15.213 1.00 82.62 421 ARG A CA 1
ATOM 3164 C C . ARG A 1 421 ? 33.564 -5.250 -15.991 1.00 82.62 421 ARG A C 1
ATOM 3166 O O . ARG A 1 421 ? 34.364 -5.524 -16.877 1.00 82.62 421 ARG A O 1
ATOM 3173 N N . ARG A 1 422 ? 33.326 -3.988 -15.608 1.00 83.12 422 ARG A N 1
ATOM 3174 C CA . ARG A 1 422 ? 33.923 -2.801 -16.251 1.00 83.12 422 ARG A CA 1
ATOM 3175 C C . ARG A 1 422 ? 35.451 -2.826 -16.219 1.00 83.12 422 ARG A C 1
ATOM 3177 O O . ARG A 1 422 ? 36.072 -2.553 -17.238 1.00 83.12 422 ARG A O 1
ATOM 3184 N N . ILE A 1 423 ? 36.053 -3.210 -15.090 1.00 76.12 423 ILE A N 1
ATOM 3185 C CA . ILE A 1 423 ? 37.513 -3.370 -14.967 1.00 76.12 423 ILE A CA 1
ATOM 3186 C C . ILE A 1 423 ? 38.037 -4.401 -15.977 1.00 76.12 423 ILE A C 1
ATOM 3188 O O . ILE A 1 423 ? 39.054 -4.170 -16.628 1.00 76.12 423 ILE A O 1
ATOM 3192 N N . VAL A 1 424 ? 37.342 -5.528 -16.135 1.00 81.69 424 VAL A N 1
ATOM 3193 C CA . VAL A 1 424 ? 37.746 -6.607 -17.050 1.00 81.69 424 VAL A CA 1
ATOM 3194 C C . VAL A 1 424 ? 37.519 -6.230 -18.514 1.00 81.69 424 VAL A C 1
ATOM 3196 O O . VAL A 1 424 ? 38.384 -6.494 -19.347 1.00 81.69 424 VAL A O 1
ATOM 3199 N N . ASP A 1 425 ? 36.421 -5.548 -18.829 1.00 81.75 425 ASP A N 1
ATOM 3200 C CA . ASP A 1 425 ? 36.150 -5.044 -20.176 1.00 81.75 425 ASP A CA 1
ATOM 3201 C C . ASP A 1 425 ? 37.110 -3.906 -20.574 1.00 81.75 425 ASP A C 1
ATOM 3203 O O . ASP A 1 425 ? 37.541 -3.861 -21.722 1.00 81.75 425 ASP A O 1
ATOM 3207 N N . GLU A 1 426 ? 37.547 -3.046 -19.645 1.00 80.38 426 GLU A N 1
ATOM 3208 C CA . GLU A 1 426 ? 38.618 -2.065 -19.891 1.00 80.38 426 GLU A CA 1
ATOM 3209 C C . GLU A 1 426 ? 39.981 -2.728 -20.148 1.00 80.38 426 GLU A C 1
ATOM 3211 O O . GLU A 1 426 ? 40.745 -2.258 -20.997 1.00 80.38 426 GLU A O 1
ATOM 3216 N N . ILE A 1 427 ? 40.295 -3.826 -19.448 1.00 74.69 427 ILE A N 1
ATOM 3217 C CA . ILE A 1 427 ? 41.508 -4.616 -19.709 1.00 74.69 427 ILE A CA 1
ATOM 3218 C C . ILE A 1 427 ? 41.434 -5.231 -21.110 1.00 74.69 427 ILE A C 1
ATOM 3220 O O . ILE A 1 427 ? 42.383 -5.084 -21.876 1.00 74.69 427 ILE A O 1
ATOM 3224 N N . LEU A 1 428 ? 40.304 -5.839 -21.484 1.00 76.88 428 LEU A N 1
ATOM 3225 C CA . LEU A 1 428 ? 40.101 -6.418 -22.817 1.00 76.88 428 LEU A CA 1
ATOM 3226 C C . LEU A 1 428 ? 40.057 -5.354 -23.927 1.00 76.88 428 LEU A C 1
ATOM 3228 O O . LEU A 1 428 ? 40.541 -5.603 -25.025 1.00 76.88 428 LEU A O 1
ATOM 3232 N N . ALA A 1 429 ? 39.561 -4.145 -23.658 1.00 79.81 429 ALA A N 1
ATOM 3233 C CA . ALA A 1 429 ? 39.599 -3.041 -24.619 1.00 79.81 429 ALA A CA 1
ATOM 3234 C C . ALA A 1 429 ? 41.034 -2.565 -24.918 1.00 79.81 429 ALA A C 1
ATOM 3236 O O . ALA A 1 429 ? 41.316 -2.111 -26.026 1.00 79.81 429 ALA A O 1
ATOM 3237 N N . ARG A 1 430 ? 41.951 -2.676 -23.945 1.00 79.50 430 ARG A N 1
ATOM 3238 C CA . ARG A 1 430 ? 43.374 -2.315 -24.101 1.00 79.50 430 ARG A CA 1
ATOM 3239 C C . ARG A 1 430 ? 44.234 -3.482 -24.590 1.00 79.50 430 ARG A C 1
ATOM 3241 O O . ARG A 1 430 ? 45.191 -3.263 -25.327 1.00 79.50 430 ARG A O 1
ATOM 3248 N N . VAL A 1 431 ? 43.907 -4.707 -24.179 1.00 83.44 431 VAL A N 1
ATOM 3249 C CA . VAL A 1 431 ? 44.611 -5.952 -24.516 1.00 83.44 431 VAL A CA 1
ATOM 3250 C C . VAL A 1 431 ? 43.572 -7.051 -24.815 1.00 83.44 431 VAL A C 1
ATOM 3252 O O . VAL A 1 431 ? 43.264 -7.867 -23.945 1.00 83.44 431 VAL A O 1
ATOM 3255 N N . PRO A 1 432 ? 43.036 -7.122 -26.053 1.00 78.38 432 PRO A N 1
ATOM 3256 C CA . PRO A 1 432 ? 41.932 -8.032 -26.402 1.00 78.38 432 PRO A CA 1
ATOM 3257 C C . PRO A 1 432 ? 42.212 -9.529 -26.224 1.00 78.38 432 PRO A C 1
ATOM 3259 O O . PRO A 1 432 ? 41.282 -10.331 -26.200 1.00 78.38 432 PRO A O 1
ATOM 3262 N N . GLY A 1 433 ? 43.487 -9.911 -26.118 1.00 76.56 433 GLY A N 1
ATOM 3263 C CA . GLY A 1 433 ? 43.933 -11.286 -25.908 1.00 76.56 433 GLY A CA 1
ATOM 3264 C C . GLY A 1 433 ? 44.427 -11.595 -24.493 1.00 76.56 433 GLY A C 1
ATOM 3265 O O . GLY A 1 433 ? 45.122 -12.595 -24.339 1.00 76.56 433 GLY A O 1
ATOM 3266 N N . ASP A 1 434 ? 44.156 -10.758 -23.480 1.00 82.00 434 ASP A N 1
ATOM 3267 C CA . ASP A 1 434 ? 44.634 -11.034 -22.118 1.00 82.00 434 ASP A CA 1
ATOM 3268 C C . ASP A 1 434 ? 44.008 -12.337 -21.565 1.00 82.00 434 ASP A C 1
ATOM 3270 O O . ASP A 1 434 ? 42.789 -12.416 -21.367 1.00 82.00 434 ASP A O 1
ATOM 3274 N N . PRO A 1 435 ? 44.817 -13.379 -21.285 1.00 68.81 435 PRO A N 1
ATOM 3275 C CA . PRO A 1 435 ? 44.292 -14.693 -20.932 1.00 68.81 435 PRO A CA 1
ATOM 3276 C C . PRO A 1 435 ? 43.671 -14.729 -19.531 1.00 68.81 435 PRO A C 1
ATOM 3278 O O . PRO A 1 435 ? 42.858 -15.609 -19.254 1.00 68.81 435 PRO A O 1
ATOM 3281 N N . ARG A 1 436 ? 44.021 -13.790 -18.638 1.00 70.81 436 ARG A N 1
ATOM 3282 C CA . ARG A 1 436 ? 43.449 -13.709 -17.287 1.00 70.81 436 ARG A CA 1
ATOM 3283 C C . ARG A 1 436 ? 42.090 -13.028 -17.321 1.00 70.81 436 ARG A C 1
ATOM 3285 O O . ARG A 1 436 ? 41.160 -13.534 -16.706 1.00 70.81 436 ARG A O 1
ATOM 3292 N N . ALA A 1 437 ? 41.959 -11.937 -18.071 1.00 74.06 437 ALA A N 1
ATOM 3293 C CA . ALA A 1 437 ? 40.693 -11.242 -18.266 1.00 74.06 437 ALA A CA 1
ATOM 3294 C C . ALA A 1 437 ? 39.663 -12.129 -18.990 1.00 74.06 437 ALA A C 1
ATOM 3296 O O . ALA A 1 437 ? 38.511 -12.202 -18.564 1.00 74.06 437 ALA A O 1
ATOM 3297 N N . LEU A 1 438 ? 40.085 -12.881 -20.016 1.00 77.81 438 LEU A N 1
ATOM 3298 C CA . LEU A 1 438 ? 39.231 -13.864 -20.696 1.00 77.81 438 LEU A CA 1
ATOM 3299 C C . LEU A 1 438 ? 38.806 -15.015 -19.767 1.00 77.81 438 LEU A C 1
ATOM 3301 O O . LEU A 1 438 ? 37.621 -15.349 -19.712 1.00 77.81 438 LEU A O 1
ATOM 3305 N N . ALA A 1 439 ? 39.737 -15.592 -18.997 1.00 73.19 439 ALA A N 1
ATOM 3306 C CA . ALA A 1 439 ? 39.418 -16.647 -18.032 1.00 73.19 439 ALA A CA 1
ATOM 3307 C C . ALA A 1 439 ? 38.474 -16.151 -16.923 1.00 73.19 439 ALA A C 1
ATOM 3309 O O . ALA A 1 439 ? 37.507 -16.834 -16.588 1.00 73.19 439 ALA A O 1
ATOM 3310 N N . TRP A 1 440 ? 38.706 -14.942 -16.399 1.00 81.31 440 TRP A N 1
ATOM 3311 C CA . TRP A 1 440 ? 37.835 -14.309 -15.409 1.00 81.31 440 TRP A CA 1
ATOM 3312 C C . TRP A 1 440 ? 36.425 -14.100 -15.959 1.00 81.31 440 TRP A C 1
ATOM 3314 O O . TRP A 1 440 ? 35.452 -14.455 -15.296 1.00 81.31 440 TRP A O 1
ATOM 3324 N N . LYS A 1 441 ? 36.309 -13.575 -17.187 1.00 80.12 441 LYS A N 1
ATOM 3325 C CA . LYS A 1 441 ? 35.023 -13.330 -17.849 1.00 80.12 441 LYS A CA 1
ATOM 3326 C C . LYS A 1 441 ? 34.243 -14.630 -18.041 1.00 80.12 441 LYS A C 1
ATOM 3328 O O . LYS A 1 441 ? 33.078 -14.680 -17.669 1.00 80.12 441 LYS A O 1
ATOM 3333 N N . SER A 1 442 ? 34.903 -15.698 -18.496 1.00 76.94 442 SER A N 1
ATOM 3334 C CA . SER A 1 442 ? 34.283 -17.023 -18.642 1.00 76.94 442 SER A CA 1
ATOM 3335 C C . SER A 1 442 ? 33.905 -17.688 -17.310 1.00 76.94 442 SER A C 1
ATOM 3337 O O . SER A 1 442 ? 32.984 -18.504 -17.299 1.00 76.94 442 SER A O 1
ATOM 3339 N N . ALA A 1 443 ? 34.607 -17.401 -16.210 1.00 73.50 443 ALA A N 1
ATOM 3340 C CA . ALA A 1 443 ? 34.310 -17.965 -14.888 1.00 73.50 443 ALA A CA 1
ATOM 3341 C C . ALA A 1 443 ? 33.143 -17.254 -14.173 1.00 73.50 443 ALA A C 1
ATOM 3343 O O . ALA A 1 443 ? 32.507 -17.843 -13.301 1.00 73.50 443 ALA A O 1
ATOM 3344 N N . HIS A 1 444 ? 32.853 -16.008 -14.557 1.00 73.50 444 HIS A N 1
ATOM 3345 C CA . HIS A 1 444 ? 31.838 -15.141 -13.944 1.00 73.50 444 HIS A CA 1
ATOM 3346 C C . HIS A 1 444 ? 30.657 -14.813 -14.887 1.00 73.50 444 HIS A C 1
ATOM 3348 O O . HIS A 1 444 ? 29.863 -13.901 -14.633 1.00 73.50 444 HIS A O 1
ATOM 3354 N N . GLU A 1 445 ? 30.528 -15.579 -15.972 1.00 66.38 445 GLU A N 1
ATOM 3355 C CA . GLU A 1 445 ? 29.415 -15.544 -16.923 1.00 66.38 445 GLU A CA 1
ATOM 3356 C C . GLU A 1 445 ? 28.213 -16.327 -16.354 1.00 66.38 445 GLU A C 1
ATOM 3358 O O . GLU A 1 445 ? 28.296 -17.529 -16.093 1.00 66.38 445 GLU A O 1
ATOM 3363 N N . GLU A 1 446 ? 27.080 -15.656 -16.119 1.00 57.62 446 GLU A N 1
ATOM 3364 C CA . GLU A 1 446 ? 25.927 -16.209 -15.382 1.00 57.62 446 GLU A CA 1
ATOM 3365 C C . GLU A 1 446 ? 25.021 -17.111 -16.251 1.00 57.62 446 GLU A C 1
ATOM 3367 O O . GLU A 1 446 ? 23.816 -16.887 -16.371 1.00 57.62 446 GLU A O 1
ATOM 3372 N N . LYS A 1 447 ? 25.586 -18.192 -16.810 1.00 51.78 447 LYS A N 1
ATOM 3373 C CA . LYS A 1 447 ? 24.889 -19.147 -17.706 1.00 51.78 447 LYS A CA 1
ATOM 3374 C C . LYS A 1 447 ? 23.596 -19.741 -17.137 1.00 51.78 447 LYS A C 1
ATOM 3376 O O . LYS A 1 447 ? 22.687 -20.102 -17.879 1.00 51.78 447 LYS A O 1
ATOM 3381 N N . MET A 1 448 ? 23.478 -19.814 -15.810 1.00 52.06 448 MET A N 1
ATOM 3382 C CA . MET A 1 448 ? 22.384 -20.534 -15.154 1.00 52.06 448 MET A CA 1
ATOM 3383 C C . MET A 1 448 ? 21.011 -19.837 -15.237 1.00 52.06 448 MET A C 1
ATOM 3385 O O . MET A 1 448 ? 20.000 -20.483 -14.961 1.00 52.06 448 MET A O 1
ATOM 3389 N N . VAL A 1 449 ? 20.947 -18.542 -15.584 1.00 53.44 449 VAL A N 1
ATOM 3390 C CA . VAL A 1 449 ? 19.670 -17.812 -15.735 1.00 53.44 449 VAL A CA 1
ATOM 3391 C C . VAL A 1 449 ? 19.133 -17.924 -17.160 1.00 53.44 449 VAL A C 1
ATOM 3393 O O . VAL A 1 449 ? 17.951 -18.213 -17.335 1.00 53.44 449 VAL A O 1
ATOM 3396 N N . GLU A 1 450 ? 19.990 -17.758 -18.170 1.00 55.09 450 GLU A N 1
ATOM 3397 C CA . GLU A 1 450 ? 19.597 -17.836 -19.582 1.00 55.09 450 GLU A CA 1
ATOM 3398 C C . GLU A 1 450 ? 19.190 -19.256 -19.988 1.00 55.09 450 GLU A C 1
ATOM 3400 O O . GLU A 1 450 ? 18.145 -19.430 -20.608 1.00 55.09 450 GLU A O 1
ATOM 3405 N N . GLU A 1 451 ? 19.933 -20.285 -19.565 1.00 56.88 451 GLU A N 1
ATOM 3406 C CA . GLU A 1 451 ? 19.568 -21.687 -19.821 1.00 56.88 451 GLU A CA 1
ATOM 3407 C C . GLU A 1 451 ? 18.225 -22.056 -19.168 1.00 56.88 451 GLU A C 1
ATOM 3409 O O . GLU A 1 451 ? 17.388 -22.728 -19.776 1.00 56.88 451 GLU A O 1
ATOM 3414 N N . ALA A 1 452 ? 17.980 -21.576 -17.942 1.00 54.25 452 ALA A N 1
ATOM 3415 C CA . ALA A 1 452 ? 16.721 -21.796 -17.235 1.00 54.25 452 ALA A CA 1
ATOM 3416 C C . ALA A 1 452 ? 15.548 -21.047 -17.890 1.00 54.25 452 ALA A C 1
ATOM 3418 O O . ALA A 1 452 ? 14.455 -21.604 -17.992 1.00 54.25 452 ALA A O 1
ATOM 3419 N N . LEU A 1 453 ? 15.772 -19.814 -18.357 1.00 63.53 453 LEU A N 1
ATOM 3420 C CA . LEU A 1 453 ? 14.785 -19.030 -19.099 1.00 63.53 453 LEU A CA 1
ATOM 3421 C C . LEU A 1 453 ? 14.467 -19.683 -20.450 1.00 63.53 453 LEU A C 1
ATOM 3423 O O . LEU A 1 453 ? 13.298 -19.887 -20.756 1.00 63.53 453 LEU A O 1
ATOM 3427 N N . ALA A 1 454 ? 15.477 -20.078 -21.226 1.00 71.69 454 ALA A N 1
ATOM 3428 C CA . ALA A 1 454 ? 15.302 -20.720 -22.527 1.00 71.69 454 ALA A CA 1
ATOM 3429 C C . ALA A 1 454 ? 14.555 -22.060 -22.418 1.00 71.69 454 ALA A C 1
ATOM 3431 O O . ALA A 1 454 ? 13.614 -22.306 -23.174 1.00 71.69 454 ALA A O 1
ATOM 3432 N N . ALA A 1 455 ? 14.909 -22.902 -21.439 1.00 69.00 455 ALA A N 1
ATOM 3433 C CA . ALA A 1 455 ? 14.194 -24.150 -21.170 1.00 69.00 455 ALA A CA 1
ATOM 3434 C C . ALA A 1 455 ? 12.730 -23.900 -20.761 1.00 69.00 455 ALA A C 1
ATOM 3436 O O . ALA A 1 455 ? 11.824 -24.599 -21.217 1.00 69.00 455 ALA A O 1
ATOM 3437 N N . PHE A 1 456 ? 12.490 -22.881 -19.932 1.00 69.62 456 PHE A N 1
ATOM 3438 C CA . PHE A 1 456 ? 11.157 -22.520 -19.462 1.00 69.62 456 PHE A CA 1
ATOM 3439 C C . PHE A 1 456 ? 10.268 -21.926 -20.572 1.00 69.62 456 PHE A C 1
ATOM 3441 O O . PHE A 1 456 ? 9.118 -22.338 -20.724 1.00 69.62 456 PHE A O 1
ATOM 3448 N N . LEU A 1 457 ? 10.798 -21.014 -21.392 1.00 74.75 457 LEU A N 1
ATOM 3449 C CA . LEU A 1 457 ? 10.096 -20.460 -22.553 1.00 74.75 457 LEU A CA 1
ATOM 3450 C C . LEU A 1 457 ? 9.816 -21.547 -23.603 1.00 74.75 457 LEU A C 1
ATOM 3452 O O . LEU A 1 457 ? 8.704 -21.625 -24.121 1.00 74.75 457 LEU A O 1
ATOM 3456 N N . GLY A 1 458 ? 10.777 -22.443 -23.861 1.00 77.56 458 GLY A N 1
ATOM 3457 C CA . GLY A 1 458 ? 10.589 -23.587 -24.757 1.00 77.56 458 GLY A CA 1
ATOM 3458 C C . GLY A 1 458 ? 9.480 -24.541 -24.296 1.00 77.56 458 GLY A C 1
ATOM 3459 O O . GLY A 1 458 ? 8.699 -25.019 -25.118 1.00 77.56 458 GLY A O 1
ATOM 3460 N N . MET A 1 459 ? 9.356 -24.771 -22.985 1.00 80.38 459 MET A N 1
ATOM 3461 C CA . MET A 1 459 ? 8.234 -25.508 -22.392 1.00 80.38 459 MET A CA 1
ATOM 3462 C C . MET A 1 459 ? 6.901 -24.768 -22.595 1.00 80.38 459 MET A C 1
ATOM 3464 O O . MET A 1 459 ? 5.942 -25.384 -23.054 1.00 80.38 459 MET A O 1
ATOM 3468 N N . LEU A 1 460 ? 6.836 -23.453 -22.337 1.00 63.88 460 LEU A N 1
ATOM 3469 C CA . LEU A 1 460 ? 5.613 -22.661 -22.545 1.00 63.88 460 LEU A CA 1
ATOM 3470 C C . LEU A 1 460 ? 5.131 -22.665 -24.002 1.00 63.88 460 LEU A C 1
ATOM 3472 O O . LEU A 1 460 ? 3.943 -22.875 -24.254 1.00 63.88 460 LEU A O 1
ATOM 3476 N N . ALA A 1 461 ? 6.038 -22.478 -24.960 1.00 76.62 461 ALA A N 1
ATOM 3477 C CA . ALA A 1 461 ? 5.707 -22.532 -26.381 1.00 76.62 461 ALA A CA 1
ATOM 3478 C C . ALA A 1 461 ? 5.193 -23.923 -26.794 1.00 76.62 461 ALA A C 1
ATOM 3480 O O . ALA A 1 461 ? 4.219 -24.033 -27.536 1.00 76.62 461 ALA A O 1
ATOM 3481 N N . LYS A 1 462 ? 5.818 -24.992 -26.279 1.00 74.69 462 LYS A N 1
ATOM 3482 C CA . LYS A 1 462 ? 5.496 -26.382 -26.632 1.00 74.69 462 LYS A CA 1
ATOM 3483 C C . LYS A 1 462 ? 4.204 -26.905 -25.996 1.00 74.69 462 LYS A C 1
ATOM 3485 O O . LYS A 1 462 ? 3.467 -27.628 -26.659 1.00 74.69 462 LYS A O 1
ATOM 3490 N N . GLU A 1 463 ? 3.958 -26.605 -24.723 1.00 73.88 463 GLU A N 1
ATOM 3491 C CA . GLU A 1 463 ? 2.836 -27.174 -23.958 1.00 73.88 463 GLU A CA 1
ATOM 3492 C C . GLU A 1 463 ? 1.593 -26.276 -23.952 1.00 73.88 463 GLU A C 1
ATOM 3494 O O . GLU A 1 463 ? 0.476 -26.785 -23.891 1.00 73.88 463 GLU A O 1
ATOM 3499 N N . TYR A 1 464 ? 1.775 -24.954 -24.052 1.00 66.56 464 TYR A N 1
ATOM 3500 C CA . TYR A 1 464 ? 0.699 -23.966 -23.905 1.00 66.56 464 TYR A CA 1
ATOM 3501 C C . TYR A 1 464 ? 0.517 -23.065 -25.138 1.00 66.56 464 TYR A C 1
ATOM 3503 O O . TYR A 1 464 ? -0.328 -22.173 -25.117 1.00 66.56 464 TYR A O 1
ATOM 3511 N N . GLY A 1 465 ? 1.281 -23.291 -26.215 1.00 69.62 465 GLY A N 1
ATOM 3512 C CA . GLY A 1 465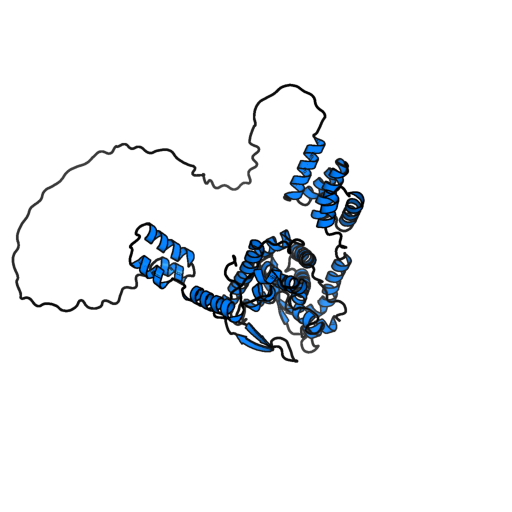 ? 1.147 -22.558 -27.479 1.00 69.62 465 GLY A CA 1
ATOM 3513 C C . GLY A 1 465 ? 1.530 -21.077 -27.395 1.00 69.62 465 GLY A C 1
ATOM 3514 O O . GLY A 1 465 ? 1.030 -20.275 -28.180 1.00 69.62 465 GLY A O 1
ATOM 3515 N N . TYR A 1 466 ? 2.373 -20.700 -26.429 1.00 60.97 466 TYR A N 1
ATOM 3516 C CA . TYR A 1 466 ? 2.768 -19.308 -26.212 1.00 60.97 466 TYR A CA 1
ATOM 3517 C C . TYR A 1 466 ? 3.670 -18.809 -27.355 1.00 60.97 466 TYR A C 1
ATOM 3519 O O . TYR A 1 466 ? 4.751 -19.355 -27.578 1.00 60.97 466 TYR A O 1
ATOM 3527 N N . ASP A 1 467 ? 3.234 -17.775 -28.078 1.00 68.56 467 ASP A N 1
ATOM 3528 C CA . ASP A 1 467 ? 3.991 -17.198 -29.193 1.00 68.56 467 ASP A CA 1
ATOM 3529 C C . ASP A 1 467 ? 5.144 -16.326 -28.678 1.00 68.56 467 ASP A C 1
ATOM 3531 O O . ASP A 1 467 ? 4.930 -15.249 -28.123 1.00 68.56 467 ASP A O 1
ATOM 3535 N N . LEU A 1 468 ? 6.379 -16.788 -28.878 1.00 64.88 468 LEU A N 1
ATOM 3536 C CA . LEU A 1 468 ? 7.611 -16.107 -28.469 1.00 64.88 468 LEU A CA 1
ATOM 3537 C C . LEU A 1 468 ? 8.184 -15.165 -29.546 1.00 64.88 468 LEU A C 1
ATOM 3539 O O . LEU A 1 468 ? 9.263 -14.617 -29.345 1.00 64.88 468 LEU A O 1
ATOM 3543 N N . SER A 1 469 ? 7.514 -14.989 -30.692 1.00 59.69 469 SER A N 1
ATOM 3544 C CA . SER A 1 469 ? 8.041 -14.203 -31.822 1.00 59.69 469 SER A CA 1
ATOM 3545 C C . SER A 1 469 ? 7.830 -12.684 -31.708 1.00 59.69 469 SER A C 1
ATOM 3547 O O . SER A 1 469 ? 8.425 -11.922 -32.473 1.00 59.69 469 SER A O 1
ATOM 3549 N N . GLY A 1 470 ? 7.009 -12.231 -30.755 1.00 53.84 470 GLY A N 1
ATOM 3550 C CA . GLY A 1 470 ? 6.811 -10.813 -30.442 1.00 53.84 470 GLY A CA 1
ATOM 3551 C C . GLY A 1 470 ? 7.857 -10.237 -29.471 1.00 53.84 470 GLY A C 1
ATOM 3552 O O . GLY A 1 470 ? 8.585 -10.989 -28.824 1.00 53.84 470 GLY A O 1
ATOM 3553 N N . PRO A 1 471 ? 7.931 -8.900 -29.329 1.00 41.91 471 PRO A N 1
ATOM 3554 C CA . PRO A 1 471 ? 8.699 -8.263 -28.264 1.00 41.91 471 PRO A CA 1
ATOM 3555 C C . PRO A 1 471 ? 7.986 -8.463 -26.915 1.00 41.91 471 PRO A C 1
ATOM 3557 O O . PRO A 1 471 ? 6.928 -7.870 -26.678 1.00 41.91 471 PRO A O 1
ATOM 3560 N N . HIS A 1 472 ? 8.577 -9.303 -26.061 1.00 44.62 472 HIS A N 1
ATOM 3561 C CA . HIS A 1 472 ? 8.128 -9.616 -24.697 1.00 44.62 472 HIS A CA 1
ATOM 3562 C C . HIS A 1 472 ? 9.000 -8.908 -23.658 1.00 44.62 472 HIS A C 1
ATOM 3564 O O . HIS A 1 472 ? 10.240 -9.016 -23.783 1.00 44.62 472 HIS A O 1
#

Secondary structure (DSSP, 8-state):
---SHHIIIIITSS-EEEEEETTEEEEEEEE---S-----GGGGGGS-HHHHHHHHHHHHHHHHHH-HHHHHHHHHHGGGGGG--HHHHHHHHHHHHHHHHHHHTT-TTSSSGGGGGGTTHHHHHHHHHHH-BTTB-HHHHHHHHHHHHHHHHHHTT-S-HHHHHHHHHHHHHTT--SS-TT--HHHHHHHTT--TTTTT-EEEEEEEEETTEEEEEEEEHHHHHHHHHHHHHHHHHHHHT----SS-HHHHHHHHHTT--HHHHHHHHHHHHH-TT-HHHHHHHHHHHHHTT-HHHHHHHHHHHHHH-TT-HHHHHHHHHHHHHHT-PPP-----------------S--------------------------------------------PPPP-PPP-----HHHHHHHTT-HHHHHHHHHHHHHH-TT-HHHHHHHHHS--HHHHHHHHHHHHHHHHHH----SS--

Mean predicted aligned error: 19.95 Å

pLDDT: mean 75.33, std 22.45, range [25.41, 98.62]